Protein AF-A0A166BUB5-F1 (afdb_monomer_lite)

Structure (mmCIF, N/CA/C/O backbone):
data_AF-A0A166BUB5-F1
#
_entry.id   AF-A0A166BUB5-F1
#
loop_
_atom_site.group_PDB
_atom_site.id
_atom_site.type_symbol
_atom_site.label_atom_id
_atom_site.label_alt_id
_atom_site.label_comp_id
_atom_site.label_asym_id
_atom_site.label_entity_id
_atom_site.label_seq_id
_atom_site.pdbx_PDB_ins_code
_atom_site.Cartn_x
_atom_site.Cartn_y
_atom_site.Cartn_z
_atom_site.occupancy
_atom_site.B_iso_or_equiv
_atom_site.auth_seq_id
_atom_site.auth_comp_id
_atom_site.auth_asym_id
_atom_site.auth_atom_id
_atom_site.pdbx_PDB_model_num
ATOM 1 N N . MET A 1 1 ? -19.286 12.585 -22.582 1.00 45.47 1 MET A N 1
ATOM 2 C CA . MET A 1 1 ? -18.475 11.642 -23.376 1.00 45.47 1 MET A CA 1
ATOM 3 C C . MET A 1 1 ? -17.560 10.943 -22.383 1.00 45.47 1 MET A C 1
ATOM 5 O O . MET A 1 1 ? -16.725 11.617 -21.804 1.00 45.47 1 MET A O 1
ATOM 9 N N . VAL A 1 2 ? -17.823 9.676 -22.047 1.00 56.00 2 VAL A N 1
ATOM 10 C CA . VAL A 1 2 ? -17.064 8.928 -21.023 1.00 56.00 2 VAL A CA 1
ATOM 11 C C . VAL A 1 2 ? -16.167 7.934 -21.752 1.00 56.00 2 VAL A C 1
ATOM 13 O O . VAL A 1 2 ? -16.666 7.158 -22.566 1.00 56.00 2 VAL A O 1
ATOM 16 N N . LEU A 1 3 ? -14.858 7.977 -21.498 1.00 66.06 3 LEU A N 1
ATOM 17 C CA . LEU A 1 3 ? -13.919 6.977 -22.003 1.00 66.06 3 LEU A CA 1
ATOM 18 C C . LEU A 1 3 ? -14.117 5.691 -21.193 1.00 66.06 3 LEU A C 1
ATOM 20 O O . LEU A 1 3 ? -13.797 5.639 -20.009 1.00 66.06 3 LEU A O 1
ATOM 24 N N . ALA A 1 4 ? -14.696 4.663 -21.811 1.00 70.12 4 ALA A N 1
ATOM 25 C CA . ALA A 1 4 ? -14.854 3.365 -21.167 1.00 70.12 4 ALA A CA 1
ATOM 26 C C . ALA A 1 4 ? -13.480 2.695 -20.977 1.00 70.12 4 ALA A C 1
ATOM 28 O O . ALA A 1 4 ? -12.644 2.712 -21.884 1.00 70.12 4 ALA A O 1
ATOM 29 N N . ASN A 1 5 ? -13.270 2.065 -19.817 1.00 69.00 5 ASN A N 1
ATOM 30 C CA . ASN A 1 5 ? -12.053 1.316 -19.467 1.00 69.00 5 ASN A CA 1
ATOM 31 C C . ASN A 1 5 ? -10.776 2.172 -19.375 1.00 69.00 5 ASN A C 1
ATOM 33 O O . ASN A 1 5 ? -9.707 1.747 -19.821 1.00 69.00 5 ASN A O 1
ATOM 37 N N . VAL A 1 6 ? -10.892 3.385 -18.832 1.00 79.12 6 VAL A N 1
ATOM 38 C CA . VAL A 1 6 ? -9.754 4.236 -18.463 1.00 79.12 6 VAL A CA 1
ATOM 39 C C . VAL A 1 6 ? -9.991 4.766 -17.049 1.00 79.12 6 VAL A C 1
ATOM 41 O O . VAL A 1 6 ? -11.065 5.294 -16.764 1.00 79.12 6 VAL A O 1
ATOM 44 N N . SER A 1 7 ? -9.006 4.596 -16.163 1.00 83.25 7 SER A N 1
ATOM 45 C CA . SER A 1 7 ? -9.003 5.212 -14.832 1.00 83.25 7 SER A CA 1
ATOM 46 C C . SER A 1 7 ? -8.993 6.733 -14.984 1.00 83.25 7 SER A C 1
ATOM 48 O O . SER A 1 7 ? -8.204 7.280 -15.755 1.00 83.25 7 SER A O 1
ATOM 50 N N . THR A 1 8 ? -9.871 7.432 -14.261 1.00 86.69 8 THR A N 1
ATOM 51 C CA . THR A 1 8 ? -9.907 8.903 -14.288 1.00 86.69 8 THR A CA 1
ATOM 52 C C . THR A 1 8 ? -8.598 9.504 -13.790 1.00 86.69 8 THR A C 1
ATOM 54 O O . THR A 1 8 ? -8.197 10.552 -14.277 1.00 86.69 8 THR A O 1
ATOM 57 N N . HIS A 1 9 ? -7.935 8.828 -12.849 1.00 88.19 9 HIS A N 1
ATOM 58 C CA . HIS A 1 9 ? -6.662 9.258 -12.285 1.00 88.19 9 HIS A CA 1
ATOM 59 C C . HIS A 1 9 ? -5.522 9.140 -13.307 1.00 88.19 9 HIS A C 1
ATOM 61 O O . HIS A 1 9 ? -4.836 10.121 -13.574 1.00 88.19 9 HIS A O 1
ATOM 67 N N . ASP A 1 10 ? -5.387 7.986 -13.963 1.00 87.75 10 ASP A N 1
ATOM 68 C CA . ASP A 1 10 ? -4.343 7.752 -14.969 1.00 87.75 10 ASP A CA 1
ATOM 69 C C . ASP A 1 10 ? -4.518 8.691 -16.169 1.00 87.75 10 ASP A C 1
ATOM 71 O O . ASP A 1 10 ? -3.541 9.158 -16.754 1.00 87.75 10 ASP A O 1
ATOM 75 N N . PHE A 1 11 ? -5.771 9.001 -16.525 1.00 89.81 11 PHE A N 1
ATOM 76 C CA . PHE A 1 11 ? -6.067 9.966 -17.577 1.00 89.81 11 PHE A CA 1
ATOM 77 C C . PHE A 1 11 ? -5.660 11.388 -17.198 1.00 89.81 11 PHE A C 1
ATOM 79 O O . PHE A 1 11 ? -5.093 12.087 -18.031 1.00 89.81 11 PHE A O 1
ATOM 86 N N . ASP A 1 12 ? -5.918 11.809 -15.960 1.00 89.69 12 ASP A N 1
ATOM 87 C CA . ASP A 1 12 ? -5.506 13.124 -15.464 1.00 89.69 12 ASP A CA 1
ATOM 88 C C . ASP A 1 12 ? -3.975 13.259 -15.455 1.00 89.69 12 ASP A C 1
ATOM 90 O O . ASP A 1 12 ? -3.422 14.231 -15.971 1.00 89.69 12 ASP A O 1
ATOM 94 N N . LEU A 1 13 ? -3.269 12.216 -15.007 1.00 89.50 13 LEU A N 1
ATOM 95 C CA . LEU A 1 13 ? -1.809 12.142 -15.077 1.00 89.50 13 LEU A CA 1
ATOM 96 C C . LEU A 1 13 ? -1.299 12.190 -16.521 1.00 89.50 13 LEU A C 1
ATOM 98 O O . LEU A 1 13 ? -0.371 12.937 -16.829 1.00 89.50 13 LEU A O 1
ATOM 102 N N . PHE A 1 14 ? -1.925 11.458 -17.439 1.00 90.12 14 PHE A N 1
ATOM 103 C CA . PHE A 1 14 ? -1.569 11.514 -18.854 1.00 90.12 14 PHE A CA 1
ATOM 104 C C . PHE A 1 14 ? -1.799 12.914 -19.453 1.00 90.12 14 PHE A C 1
ATOM 106 O O . PHE A 1 14 ? -0.947 13.431 -20.182 1.00 90.12 14 PHE A O 1
ATOM 113 N N . LEU A 1 15 ? -2.913 13.570 -19.112 1.00 89.12 15 LEU A N 1
ATOM 114 C CA . LEU A 1 15 ? -3.198 14.941 -19.536 1.00 89.12 15 LEU A CA 1
ATOM 115 C C . LEU A 1 15 ? -2.214 15.946 -18.945 1.00 89.12 15 LEU A C 1
ATOM 117 O O . LEU A 1 15 ? -1.834 16.877 -19.646 1.00 89.12 15 LEU A O 1
ATOM 121 N N . SER A 1 16 ? -1.755 15.746 -17.712 1.00 87.44 16 SER A N 1
ATOM 122 C CA . SER A 1 16 ? -0.754 16.615 -17.088 1.00 87.44 16 SER A CA 1
ATOM 123 C C . SER A 1 16 ? 0.598 16.592 -17.816 1.00 87.44 16 SER A C 1
ATOM 125 O O . SER A 1 16 ? 1.327 17.581 -17.803 1.00 87.44 16 SER A O 1
ATOM 127 N N . ILE A 1 17 ? 0.918 15.491 -18.506 1.00 87.38 17 ILE A N 1
ATOM 128 C CA . ILE A 1 17 ? 2.117 15.380 -19.349 1.00 87.38 17 ILE A CA 1
ATOM 129 C C . ILE A 1 17 ? 1.909 16.092 -20.688 1.00 87.38 17 ILE A C 1
ATOM 131 O O . ILE A 1 17 ? 2.834 16.722 -21.198 1.00 87.38 17 ILE A O 1
ATOM 135 N N . LEU A 1 18 ? 0.703 16.006 -21.258 1.00 86.31 18 LEU A N 1
ATOM 136 C CA . LEU A 1 18 ? 0.347 16.697 -22.502 1.00 86.31 18 LEU A CA 1
ATOM 137 C C . LEU A 1 18 ? 0.192 18.211 -22.321 1.00 86.31 18 LEU A C 1
ATOM 139 O O . LEU A 1 18 ? 0.546 18.981 -23.213 1.00 86.31 18 LEU A O 1
ATOM 143 N N . TYR A 1 19 ? -0.324 18.629 -21.169 1.00 86.56 19 TYR A N 1
ATOM 144 C CA . TYR A 1 19 ? -0.597 20.014 -20.805 1.00 86.56 19 TYR A CA 1
ATOM 145 C C . TYR A 1 19 ? 0.118 20.362 -19.493 1.00 86.56 19 TYR A C 1
ATOM 147 O O . TYR A 1 19 ? -0.533 20.560 -18.465 1.00 86.56 19 TYR A O 1
ATOM 155 N N . PRO A 1 20 ? 1.461 20.426 -19.507 1.00 81.38 20 PRO A N 1
ATOM 156 C CA . PRO A 1 20 ? 2.232 20.667 -18.301 1.00 81.38 20 PRO A CA 1
ATOM 157 C C . PRO A 1 20 ? 2.045 22.102 -17.805 1.00 81.38 20 PRO A C 1
ATOM 159 O O . PRO A 1 20 ? 2.231 23.066 -18.548 1.00 81.38 20 PRO A O 1
ATOM 162 N N . THR A 1 21 ? 1.748 22.250 -16.513 1.00 74.75 21 THR A N 1
ATOM 163 C CA . THR A 1 21 ? 1.742 23.552 -15.823 1.00 74.75 21 THR A CA 1
ATOM 164 C C . THR A 1 21 ? 3.161 24.123 -15.697 1.00 74.75 21 THR A C 1
ATOM 166 O O . THR A 1 21 ? 3.353 25.338 -15.694 1.00 74.75 21 THR A O 1
ATOM 169 N N . SER A 1 22 ? 4.169 23.248 -15.625 1.00 73.19 22 SER A N 1
ATOM 170 C CA . SER A 1 22 ? 5.592 23.587 -15.611 1.00 73.19 22 SER A CA 1
ATOM 171 C C . SER A 1 22 ? 6.393 22.572 -16.431 1.00 73.19 22 SER A C 1
ATOM 173 O O . SER A 1 22 ? 6.242 21.360 -16.293 1.00 73.19 22 SER A O 1
ATOM 175 N N . PHE A 1 23 ? 7.256 23.062 -17.322 1.00 69.81 23 PHE A N 1
ATOM 176 C CA . PHE A 1 23 ? 8.070 22.195 -18.173 1.00 69.81 23 PHE A CA 1
ATOM 177 C C . PHE A 1 23 ? 9.156 21.485 -17.354 1.00 69.81 23 PHE A C 1
ATOM 179 O O . PHE A 1 23 ? 9.904 22.128 -16.620 1.00 69.81 23 PHE A O 1
ATOM 186 N N . GLY A 1 24 ? 9.260 20.164 -17.511 1.00 66.50 24 GLY A N 1
ATOM 187 C CA . GLY A 1 24 ? 10.298 19.338 -16.882 1.00 66.50 24 GLY A CA 1
ATOM 188 C C . GLY A 1 24 ? 9.980 18.834 -15.471 1.00 66.50 24 GLY A C 1
ATOM 189 O O . GLY A 1 24 ? 10.776 18.077 -14.925 1.00 66.50 24 GLY A O 1
ATOM 190 N N . VAL A 1 25 ? 8.832 19.204 -14.894 1.00 72.50 25 VAL A N 1
ATOM 191 C CA . VAL A 1 25 ? 8.329 18.609 -13.649 1.00 72.50 25 VAL A CA 1
ATOM 192 C C . VAL A 1 25 ? 7.146 17.719 -13.997 1.00 72.50 25 VAL A C 1
ATOM 194 O O . VAL A 1 25 ? 6.155 18.184 -14.556 1.00 72.50 25 VAL A O 1
ATOM 197 N N . HIS A 1 26 ? 7.263 16.433 -13.684 1.00 78.25 26 HIS A N 1
ATOM 198 C CA . HIS A 1 26 ? 6.190 15.469 -13.888 1.00 78.25 26 HIS A CA 1
ATOM 199 C C . HIS A 1 26 ? 5.501 15.197 -12.548 1.00 78.25 26 HIS A C 1
ATOM 201 O O . HIS A 1 26 ? 6.197 14.987 -11.555 1.00 78.25 26 HIS A O 1
ATOM 207 N N . PRO A 1 27 ? 4.160 15.218 -12.489 1.00 74.25 27 PRO A N 1
ATOM 208 C CA . PRO A 1 27 ? 3.441 14.948 -11.247 1.00 74.25 27 PRO A CA 1
ATOM 209 C C . PRO A 1 27 ? 3.469 13.464 -10.865 1.00 74.25 27 PRO A C 1
ATOM 211 O O . PRO A 1 27 ? 3.278 13.145 -9.698 1.00 74.25 27 PRO A O 1
ATOM 214 N N . ALA A 1 28 ? 3.737 12.571 -11.823 1.00 80.88 28 ALA A N 1
ATOM 215 C CA . ALA A 1 28 ? 3.931 11.152 -11.564 1.00 80.88 28 ALA A CA 1
ATOM 216 C C . ALA A 1 28 ? 5.325 10.887 -10.979 1.00 80.88 28 ALA A C 1
ATOM 218 O O . ALA A 1 28 ? 6.344 11.295 -11.543 1.00 80.88 28 ALA A O 1
ATOM 219 N N . SER A 1 29 ? 5.364 10.171 -9.859 1.00 82.25 29 SER A N 1
ATOM 220 C CA . SER A 1 29 ? 6.590 9.820 -9.129 1.00 82.25 29 SER A CA 1
ATOM 221 C C . SER A 1 29 ? 6.697 8.329 -8.808 1.00 82.25 29 SER A C 1
ATOM 223 O O . SER A 1 29 ? 7.792 7.839 -8.542 1.00 82.25 29 SER A O 1
ATOM 225 N N . THR A 1 30 ? 5.584 7.598 -8.867 1.00 87.62 30 THR A N 1
ATOM 226 C CA . THR A 1 30 ? 5.516 6.170 -8.529 1.00 87.62 30 THR A CA 1
ATOM 227 C C . THR A 1 30 ? 5.459 5.284 -9.772 1.00 87.62 30 THR A C 1
ATOM 229 O O . THR A 1 30 ? 5.065 5.719 -10.857 1.00 87.62 30 THR A O 1
ATOM 232 N N . VAL A 1 31 ? 5.851 4.015 -9.624 1.00 87.19 31 VAL A N 1
ATOM 233 C CA . VAL A 1 31 ? 5.824 3.031 -10.722 1.00 87.19 31 VAL A CA 1
ATOM 234 C C . VAL A 1 31 ? 4.390 2.808 -11.199 1.00 87.19 31 VAL A C 1
ATOM 236 O O . VAL A 1 31 ? 4.153 2.689 -12.398 1.00 87.19 31 VAL A O 1
ATOM 239 N N . GLU A 1 32 ? 3.431 2.801 -10.277 1.00 87.62 32 GLU A N 1
ATOM 240 C CA . GLU A 1 32 ? 2.007 2.636 -10.546 1.00 87.62 32 GLU A CA 1
ATOM 241 C C . GLU A 1 32 ? 1.473 3.776 -11.423 1.00 87.62 32 GLU A C 1
ATOM 243 O O . GLU A 1 32 ? 0.868 3.515 -12.464 1.00 87.62 32 GLU A O 1
ATOM 248 N N . GLU A 1 33 ? 1.766 5.029 -11.067 1.00 89.69 33 GLU A N 1
ATOM 249 C CA . GLU A 1 33 ? 1.362 6.212 -11.839 1.00 89.69 33 GLU A CA 1
ATOM 250 C C . GLU A 1 33 ? 1.956 6.191 -13.252 1.00 89.69 33 GLU A C 1
ATOM 252 O O . GLU A 1 33 ? 1.240 6.362 -14.246 1.00 89.69 33 GLU A O 1
ATOM 257 N N . TRP A 1 34 ? 3.261 5.922 -13.364 1.00 91.94 34 TRP A N 1
ATOM 258 C CA . TRP A 1 34 ? 3.920 5.829 -14.663 1.00 91.94 34 TRP A CA 1
ATOM 259 C C . TRP A 1 34 ? 3.431 4.637 -15.494 1.00 91.94 34 TRP A C 1
ATOM 261 O O . TRP A 1 34 ? 3.352 4.750 -16.717 1.00 91.94 34 TRP A O 1
ATOM 271 N N . SER A 1 35 ? 3.037 3.527 -14.863 1.00 90.06 35 SER A N 1
ATOM 272 C CA . SER A 1 35 ? 2.466 2.372 -15.562 1.00 90.06 35 SER A CA 1
ATOM 273 C C . SER A 1 35 ? 1.110 2.692 -16.202 1.00 90.06 35 SER A C 1
ATOM 275 O O . SER A 1 35 ? 0.853 2.260 -17.328 1.00 90.06 35 SER A O 1
ATOM 277 N N . GLY A 1 36 ? 0.279 3.507 -15.540 1.00 89.94 36 GLY A N 1
ATOM 278 C CA . GLY A 1 36 ? -0.988 4.000 -16.088 1.00 89.94 36 GLY A CA 1
ATOM 279 C C . GLY A 1 36 ? -0.772 4.953 -17.266 1.00 89.94 36 GLY A C 1
ATOM 280 O O . GLY A 1 36 ? -1.412 4.817 -18.312 1.00 89.94 36 GLY A O 1
ATOM 281 N N . ILE A 1 37 ? 0.200 5.864 -17.146 1.00 90.81 37 ILE A N 1
ATOM 282 C CA . ILE A 1 37 ? 0.616 6.751 -18.244 1.00 90.81 37 ILE A CA 1
ATOM 283 C C . ILE A 1 37 ? 1.128 5.937 -19.438 1.00 90.81 37 ILE A C 1
ATOM 285 O O . ILE A 1 37 ? 0.732 6.206 -20.572 1.00 90.81 37 ILE A O 1
ATOM 289 N N . LEU A 1 38 ? 1.985 4.940 -19.197 1.00 90.81 38 LEU A N 1
ATOM 290 C CA . LEU A 1 38 ? 2.545 4.075 -20.234 1.00 90.81 38 LEU A CA 1
ATOM 291 C C . LEU A 1 38 ? 1.447 3.276 -20.944 1.00 90.81 38 LEU A C 1
ATOM 293 O O . LEU A 1 38 ? 1.429 3.233 -22.172 1.00 90.81 38 LEU A O 1
ATOM 297 N N . TYR A 1 39 ? 0.493 2.724 -20.189 1.00 90.88 39 TYR A N 1
ATOM 298 C CA . TYR A 1 39 ? -0.665 2.019 -20.737 1.00 90.88 39 TYR A CA 1
ATOM 299 C C . TYR A 1 39 ? -1.487 2.908 -21.681 1.00 90.88 39 TYR A C 1
ATOM 301 O O . TYR A 1 39 ? -1.834 2.492 -22.787 1.00 90.88 39 TYR A O 1
ATOM 309 N N . LEU A 1 40 ? -1.789 4.144 -21.271 1.00 91.56 40 LEU A N 1
ATOM 310 C CA . LEU A 1 40 ? -2.550 5.084 -22.098 1.00 91.56 40 LEU A CA 1
ATOM 311 C C . LEU A 1 40 ? -1.756 5.560 -23.316 1.00 91.56 40 LEU A C 1
ATOM 313 O O . LEU A 1 40 ? -2.310 5.639 -24.415 1.00 91.56 40 LEU A O 1
ATOM 317 N N . ALA A 1 41 ? -0.462 5.829 -23.141 1.00 91.44 41 ALA A N 1
ATOM 318 C CA . ALA A 1 41 ? 0.426 6.216 -24.228 1.00 91.44 41 ALA A CA 1
ATOM 319 C C . ALA A 1 41 ? 0.524 5.120 -25.295 1.00 91.44 41 ALA A C 1
ATOM 321 O O . ALA A 1 41 ? 0.473 5.428 -26.483 1.00 91.44 41 ALA A O 1
ATOM 322 N N . ASP A 1 42 ? 0.614 3.855 -24.886 1.00 90.12 42 ASP A N 1
ATOM 323 C CA . ASP A 1 42 ? 0.656 2.708 -25.791 1.00 90.12 42 ASP A CA 1
ATOM 324 C C . ASP A 1 42 ? -0.689 2.494 -26.504 1.00 90.12 42 ASP A C 1
ATOM 326 O O . ASP A 1 42 ? -0.755 2.474 -27.735 1.00 90.12 42 ASP A O 1
ATOM 330 N N . LYS A 1 43 ? -1.789 2.482 -25.738 1.00 89.31 43 LYS A N 1
ATOM 331 C CA . LYS A 1 43 ? -3.162 2.318 -26.246 1.00 89.31 43 LYS A CA 1
ATOM 332 C C . LYS A 1 43 ? -3.554 3.372 -27.282 1.00 89.31 43 LYS A C 1
ATOM 334 O O . LYS A 1 43 ? -4.335 3.080 -28.186 1.00 89.31 43 LYS A O 1
ATOM 339 N N . TRP A 1 44 ? -3.054 4.598 -27.138 1.00 90.00 44 TRP A N 1
ATOM 340 C CA . TRP A 1 44 ? -3.310 5.705 -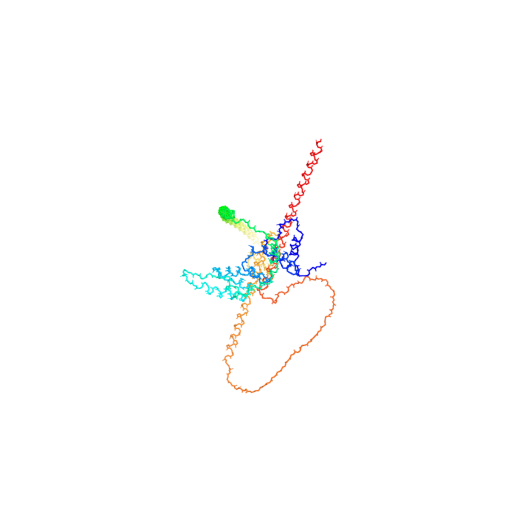28.065 1.00 90.00 44 TRP A CA 1
ATOM 341 C C . TRP A 1 44 ? -2.140 6.006 -29.007 1.00 90.00 44 TRP A C 1
ATOM 343 O O . TRP A 1 44 ? -2.209 6.962 -29.776 1.00 90.00 44 TRP A O 1
ATOM 353 N N . SER A 1 45 ? -1.087 5.185 -28.978 1.00 90.31 45 SER A N 1
ATOM 354 C CA . SER A 1 45 ? 0.082 5.272 -29.862 1.00 90.31 45 SER A CA 1
ATOM 355 C C . SER A 1 45 ? 0.857 6.601 -29.789 1.00 90.31 45 SER A C 1
ATOM 357 O O . SER A 1 45 ? 1.444 7.055 -30.773 1.00 90.31 45 SER A O 1
ATOM 359 N N . PHE A 1 46 ? 0.923 7.221 -28.607 1.00 89.94 46 PHE A N 1
ATOM 360 C CA . PHE A 1 46 ? 1.773 8.385 -28.341 1.00 89.94 46 PHE A CA 1
ATOM 361 C C . PHE A 1 46 ? 3.218 7.957 -28.059 1.00 89.94 46 PHE A C 1
ATOM 363 O O . PHE A 1 46 ? 3.643 7.847 -26.907 1.00 89.94 46 PHE A O 1
ATOM 370 N N . LEU A 1 47 ? 4.002 7.770 -29.125 1.00 89.50 47 LEU A N 1
ATOM 371 C CA . LEU A 1 47 ? 5.384 7.279 -29.038 1.00 89.50 47 LEU A CA 1
ATOM 372 C C . LEU A 1 47 ? 6.290 8.149 -28.150 1.00 89.50 47 LEU A C 1
ATOM 374 O O . LEU A 1 47 ? 7.047 7.611 -27.351 1.00 89.50 47 LEU A O 1
ATOM 378 N N . SER A 1 48 ? 6.187 9.480 -28.221 1.00 89.69 48 SER A N 1
ATOM 379 C CA . SER A 1 48 ? 7.025 10.382 -27.410 1.00 89.69 48 SER A CA 1
ATOM 380 C C . SER A 1 48 ? 6.757 10.256 -25.907 1.00 89.69 48 SER A C 1
ATOM 382 O O . SER A 1 48 ? 7.692 10.281 -25.111 1.00 89.69 48 SER A O 1
ATOM 384 N N . ILE A 1 49 ? 5.488 10.094 -25.521 1.00 89.56 49 ILE A N 1
ATOM 385 C CA . ILE A 1 49 ? 5.089 9.933 -24.115 1.00 89.56 49 ILE A CA 1
ATOM 386 C C . ILE A 1 49 ? 5.444 8.530 -23.635 1.00 89.56 49 ILE A C 1
ATOM 388 O O . ILE A 1 49 ? 5.925 8.375 -22.518 1.00 89.56 49 ILE A O 1
ATOM 392 N N . ARG A 1 50 ? 5.290 7.521 -24.499 1.00 91.62 50 ARG A N 1
ATOM 393 C CA . ARG A 1 50 ? 5.758 6.161 -24.233 1.00 91.62 50 ARG A CA 1
ATOM 394 C C . ARG A 1 50 ? 7.262 6.153 -23.934 1.00 91.62 50 ARG A C 1
ATOM 396 O O . ARG A 1 50 ? 7.656 5.648 -22.891 1.00 91.62 50 ARG A O 1
ATOM 403 N N . THR A 1 51 ? 8.098 6.768 -24.775 1.00 89.94 51 THR A N 1
ATOM 404 C CA . THR A 1 51 ? 9.550 6.869 -24.526 1.00 89.94 51 THR A CA 1
ATOM 405 C C . THR A 1 51 ? 9.867 7.614 -23.226 1.00 89.94 51 THR A C 1
ATOM 407 O O . THR A 1 51 ? 10.771 7.208 -22.500 1.00 89.94 51 THR A O 1
ATOM 410 N N . LEU A 1 52 ? 9.121 8.677 -22.904 1.00 89.88 52 LEU A N 1
ATOM 411 C CA . LEU A 1 52 ? 9.286 9.411 -21.648 1.00 89.88 52 LEU A CA 1
ATOM 412 C C . LEU A 1 52 ? 8.954 8.539 -20.430 1.00 89.88 52 LEU A C 1
ATOM 414 O O . LEU A 1 52 ? 9.751 8.477 -19.499 1.00 89.88 52 LEU A O 1
ATOM 418 N N . ALA A 1 53 ? 7.807 7.859 -20.446 1.00 90.19 53 ALA A N 1
ATOM 419 C CA . ALA A 1 53 ? 7.379 6.989 -19.356 1.00 90.19 53 ALA A CA 1
ATOM 420 C C . ALA A 1 53 ? 8.382 5.850 -19.135 1.00 90.19 53 ALA A C 1
ATOM 422 O O . ALA A 1 53 ? 8.753 5.579 -18.000 1.00 90.19 53 ALA A O 1
ATOM 423 N N . ILE A 1 54 ? 8.910 5.267 -20.215 1.00 89.31 54 ILE A N 1
ATOM 424 C CA . ILE A 1 54 ? 10.011 4.299 -20.159 1.00 89.31 54 ILE A CA 1
ATOM 425 C C . ILE A 1 54 ? 11.226 4.938 -19.457 1.00 89.31 54 ILE A C 1
ATOM 427 O O . ILE A 1 54 ? 11.671 4.460 -18.416 1.00 89.31 54 ILE A O 1
ATOM 431 N N . ALA A 1 55 ? 11.730 6.073 -19.938 1.00 88.88 55 ALA A N 1
ATOM 432 C CA . ALA A 1 55 ? 12.909 6.708 -19.341 1.00 88.88 55 ALA A CA 1
ATOM 433 C C . ALA A 1 55 ? 12.755 7.024 -17.836 1.00 88.88 55 ALA A C 1
ATOM 435 O O . ALA A 1 55 ? 13.731 6.926 -17.094 1.00 88.88 55 ALA A O 1
ATOM 436 N N . GLN A 1 56 ? 11.546 7.377 -17.386 1.00 88.69 56 GLN A N 1
ATOM 437 C CA . GLN A 1 56 ? 11.259 7.685 -15.981 1.00 88.69 56 GLN A CA 1
ATOM 438 C C . GLN A 1 56 ? 11.014 6.437 -15.121 1.00 88.69 56 GLN A C 1
ATOM 440 O O . GLN A 1 56 ? 11.396 6.422 -13.954 1.00 88.69 56 GLN A O 1
ATOM 445 N N . MET A 1 57 ? 10.433 5.372 -15.680 1.00 88.88 57 MET A N 1
ATOM 446 C CA . MET A 1 57 ? 10.187 4.118 -14.957 1.00 88.88 57 MET A CA 1
ATOM 447 C C . MET A 1 57 ? 11.454 3.296 -14.737 1.00 88.88 57 MET A C 1
ATOM 449 O O . MET A 1 57 ? 11.597 2.704 -13.669 1.00 88.88 57 MET A O 1
ATOM 453 N N . ALA A 1 58 ? 12.375 3.272 -15.706 1.00 85.00 58 ALA A N 1
ATOM 454 C CA . ALA A 1 58 ? 13.581 2.441 -15.659 1.00 85.00 58 ALA A CA 1
ATOM 455 C C . ALA A 1 58 ? 14.386 2.534 -14.337 1.00 85.00 58 ALA A C 1
ATOM 457 O O . ALA A 1 58 ? 14.775 1.484 -13.822 1.00 85.00 58 ALA A O 1
ATOM 458 N N . PRO A 1 59 ? 14.636 3.727 -13.751 1.00 85.56 59 PRO A N 1
ATOM 459 C CA . PRO A 1 59 ? 15.357 3.837 -12.479 1.00 85.56 59 PRO A CA 1
ATOM 460 C C . PRO A 1 59 ? 14.516 3.546 -11.223 1.00 85.56 59 PRO A C 1
ATOM 462 O O . PRO A 1 59 ? 15.097 3.337 -10.160 1.00 85.56 59 PRO A O 1
ATOM 465 N N . ILE A 1 60 ? 13.183 3.571 -11.308 1.00 86.56 60 ILE A N 1
ATOM 466 C CA . ILE A 1 60 ? 12.281 3.459 -10.143 1.00 86.56 60 ILE A CA 1
ATOM 467 C C . ILE A 1 60 ? 11.748 2.025 -9.995 1.00 86.56 60 ILE A C 1
ATOM 469 O O . ILE A 1 60 ? 11.515 1.551 -8.884 1.00 86.56 60 ILE A O 1
ATOM 473 N N . ALA A 1 61 ? 11.550 1.329 -11.114 1.00 87.88 61 ALA A N 1
ATOM 474 C CA . ALA A 1 61 ? 10.952 0.003 -11.161 1.00 87.88 61 ALA A CA 1
ATOM 475 C C . ALA A 1 61 ? 11.897 -1.098 -10.654 1.00 87.88 61 ALA A C 1
ATOM 477 O O . ALA A 1 61 ? 13.110 -1.077 -10.886 1.00 87.88 61 ALA A O 1
ATOM 478 N N . SER A 1 62 ? 11.330 -2.104 -9.978 1.00 89.62 62 SER A N 1
ATOM 479 C CA . SER A 1 62 ? 12.106 -3.270 -9.552 1.00 89.62 62 SER A CA 1
ATOM 480 C C . SER A 1 62 ? 12.525 -4.126 -10.761 1.00 89.62 62 SER A C 1
ATOM 482 O O . SER A 1 62 ? 11.866 -4.091 -11.802 1.00 89.62 62 SER A O 1
ATOM 484 N N . PRO A 1 63 ? 13.574 -4.965 -10.652 1.00 87.94 63 PRO A N 1
ATOM 485 C CA . PRO A 1 63 ? 13.983 -5.848 -11.748 1.00 87.94 63 PRO A CA 1
ATOM 486 C C . PRO A 1 63 ? 12.854 -6.766 -12.242 1.00 87.94 63 PRO A C 1
ATOM 488 O O . PRO A 1 63 ? 12.759 -7.051 -13.430 1.00 87.94 63 PRO A O 1
ATOM 491 N N . ILE A 1 64 ? 11.960 -7.193 -11.347 1.00 89.88 64 ILE A N 1
ATOM 492 C CA . ILE A 1 64 ? 10.802 -8.022 -11.702 1.00 89.88 64 ILE A CA 1
ATOM 493 C C . ILE A 1 64 ? 9.773 -7.203 -12.483 1.00 89.88 64 ILE A C 1
ATOM 495 O O . ILE A 1 64 ? 9.265 -7.672 -13.499 1.00 89.88 64 ILE A O 1
ATOM 499 N N . ASP A 1 65 ? 9.506 -5.968 -12.053 1.00 89.81 65 ASP A N 1
ATOM 500 C CA . ASP A 1 65 ? 8.611 -5.055 -12.768 1.00 89.81 65 ASP A CA 1
ATOM 501 C C . ASP A 1 65 ? 9.154 -4.737 -14.163 1.00 89.81 65 ASP A C 1
ATOM 503 O O . ASP A 1 65 ? 8.400 -4.763 -15.131 1.00 89.81 65 ASP A O 1
ATOM 507 N N . ASN A 1 66 ? 10.467 -4.530 -14.290 1.00 90.06 66 ASN A N 1
ATOM 508 C CA . ASN A 1 66 ? 11.129 -4.307 -15.573 1.00 90.06 66 ASN A CA 1
ATOM 509 C C . ASN A 1 66 ? 10.979 -5.499 -16.526 1.00 90.06 66 ASN A C 1
ATOM 511 O O . ASN A 1 66 ? 10.778 -5.286 -17.719 1.00 90.06 66 ASN A O 1
ATOM 515 N N . ILE A 1 67 ? 11.012 -6.740 -16.023 1.00 90.06 67 ILE A N 1
ATOM 516 C CA . ILE A 1 67 ? 10.745 -7.926 -16.854 1.00 90.06 67 ILE A CA 1
ATOM 517 C C . ILE A 1 67 ? 9.279 -7.956 -17.294 1.00 90.06 67 ILE A C 1
ATOM 519 O O . ILE A 1 67 ? 8.991 -8.125 -18.479 1.00 90.06 67 ILE A O 1
ATOM 523 N N . VAL A 1 68 ? 8.349 -7.753 -16.358 1.00 90.50 68 VAL A N 1
ATOM 524 C CA . VAL A 1 68 ? 6.907 -7.795 -16.643 1.00 90.50 68 VAL A CA 1
ATOM 525 C C . VAL A 1 68 ? 6.516 -6.704 -17.642 1.00 90.50 68 VAL A C 1
ATOM 527 O O . VAL A 1 68 ? 5.896 -7.001 -18.662 1.00 90.50 68 VAL A O 1
ATOM 530 N N . PHE A 1 69 ? 6.908 -5.453 -17.396 1.00 89.50 69 PHE A N 1
ATOM 531 C CA . PHE A 1 69 ? 6.632 -4.335 -18.300 1.00 89.50 69 PHE A CA 1
ATOM 532 C C . PHE A 1 69 ? 7.413 -4.449 -19.608 1.00 89.50 69 PHE A C 1
ATOM 534 O O . PHE A 1 69 ? 6.865 -4.145 -20.666 1.00 89.50 69 PHE A O 1
ATOM 541 N N . GLY A 1 70 ? 8.651 -4.943 -19.558 1.00 88.69 70 GLY A N 1
ATOM 542 C CA . GLY A 1 70 ? 9.459 -5.196 -20.744 1.00 88.69 70 GLY A CA 1
ATOM 543 C C . GLY A 1 70 ? 8.811 -6.207 -21.684 1.00 88.69 70 GLY A C 1
ATOM 544 O O . GLY A 1 70 ? 8.790 -5.984 -22.890 1.00 88.69 70 GLY A O 1
ATOM 545 N N . ARG A 1 71 ? 8.201 -7.274 -21.153 1.00 87.88 71 ARG A N 1
ATOM 546 C CA . ARG A 1 71 ? 7.440 -8.246 -21.953 1.00 87.88 71 ARG A CA 1
ATOM 547 C C . ARG A 1 71 ? 6.095 -7.696 -22.414 1.00 87.88 71 ARG A C 1
ATOM 549 O O . ARG A 1 71 ? 5.708 -7.937 -23.551 1.00 87.88 71 ARG A O 1
ATOM 556 N N . LEU A 1 72 ? 5.389 -6.970 -21.547 1.00 87.62 72 LEU A N 1
ATOM 557 C CA . LEU A 1 72 ? 4.056 -6.446 -21.849 1.00 87.62 72 LEU A CA 1
ATOM 558 C C . LEU A 1 72 ? 4.081 -5.402 -22.972 1.00 87.62 72 LEU A C 1
ATOM 560 O O . LEU A 1 72 ? 3.185 -5.391 -23.811 1.00 87.62 72 LEU A O 1
ATOM 564 N N . TYR A 1 73 ? 5.101 -4.543 -22.981 1.00 86.25 73 TYR A N 1
ATOM 565 C CA . TYR A 1 73 ? 5.226 -3.435 -23.927 1.00 86.25 73 TYR A CA 1
ATOM 566 C C . TYR A 1 73 ? 6.324 -3.641 -24.981 1.00 86.25 73 TYR A C 1
ATOM 568 O O . TYR A 1 73 ? 6.564 -2.721 -25.759 1.00 86.25 73 TYR A O 1
ATOM 576 N N . ASP A 1 74 ? 6.978 -4.805 -25.027 1.00 86.06 74 ASP A N 1
ATOM 577 C CA . ASP A 1 74 ? 8.082 -5.135 -25.947 1.00 86.06 74 ASP A CA 1
ATOM 578 C C . ASP A 1 74 ? 9.280 -4.161 -25.848 1.00 86.06 74 ASP A C 1
ATOM 580 O O . ASP A 1 74 ? 9.711 -3.527 -26.812 1.00 86.06 74 ASP A O 1
ATOM 584 N N . ILE A 1 75 ? 9.795 -3.984 -24.626 1.00 86.25 75 ILE A N 1
ATOM 585 C CA . ILE A 1 75 ? 10.949 -3.127 -24.306 1.00 86.25 75 ILE A CA 1
ATOM 586 C C . ILE A 1 75 ? 12.170 -4.017 -24.051 1.00 86.25 75 ILE A C 1
ATOM 588 O O . ILE A 1 75 ? 12.511 -4.338 -22.911 1.00 86.25 75 ILE A O 1
ATOM 592 N N . ASN A 1 76 ? 12.847 -4.411 -25.130 1.00 84.19 76 ASN A N 1
ATOM 593 C CA . ASN A 1 76 ? 13.985 -5.337 -25.071 1.00 84.19 76 ASN A CA 1
ATOM 594 C C . ASN A 1 76 ? 15.185 -4.796 -24.270 1.00 84.19 76 ASN A C 1
ATOM 596 O O . ASN A 1 76 ? 15.875 -5.570 -23.610 1.00 84.19 76 ASN A O 1
ATOM 600 N N . GLU A 1 77 ? 15.377 -3.473 -24.240 1.00 84.25 77 GLU A N 1
ATOM 601 C CA . GLU A 1 77 ? 16.474 -2.814 -23.512 1.00 84.25 77 GLU A CA 1
ATOM 602 C C . GLU A 1 77 ? 16.447 -3.087 -21.997 1.00 84.25 77 GLU A C 1
ATOM 604 O O . GLU A 1 77 ? 17.492 -3.137 -21.353 1.00 84.25 77 GLU A O 1
ATOM 609 N N . TRP A 1 78 ? 15.262 -3.284 -21.409 1.00 87.44 78 TRP A N 1
ATOM 610 C CA . TRP A 1 78 ? 15.129 -3.572 -19.975 1.00 87.44 78 TRP A CA 1
ATOM 611 C C . TRP A 1 78 ? 15.260 -5.046 -19.655 1.00 87.44 78 TRP A C 1
ATOM 613 O O . TRP A 1 78 ? 15.754 -5.399 -18.585 1.00 87.44 78 TRP A O 1
ATOM 623 N N . LEU A 1 79 ? 14.794 -5.898 -20.569 1.00 86.25 79 LEU A N 1
ATOM 624 C CA . LEU A 1 79 ? 14.704 -7.334 -20.349 1.00 86.25 79 LEU A CA 1
ATOM 625 C C . LEU A 1 79 ? 16.077 -7.917 -20.047 1.00 86.25 79 LEU A C 1
ATOM 627 O O . LEU A 1 79 ? 16.235 -8.628 -19.061 1.00 86.25 79 LEU A O 1
ATOM 631 N N . ILE A 1 80 ? 17.076 -7.559 -20.847 1.00 85.88 80 ILE A N 1
ATOM 632 C CA . ILE A 1 80 ? 18.424 -8.105 -20.729 1.00 85.88 80 ILE A CA 1
ATOM 633 C C . ILE A 1 80 ? 19.042 -7.768 -19.363 1.00 85.88 80 ILE A C 1
ATOM 635 O O . ILE A 1 80 ? 19.398 -8.671 -18.599 1.00 85.88 80 ILE A O 1
ATOM 639 N N . GLY A 1 81 ? 19.091 -6.478 -19.011 1.00 84.69 81 GLY A N 1
ATOM 640 C CA . GLY A 1 81 ? 19.642 -6.029 -17.730 1.00 84.69 81 GLY A CA 1
ATOM 641 C C . GLY A 1 81 ? 18.854 -6.564 -16.532 1.00 84.69 81 GLY A C 1
ATOM 642 O O . GLY A 1 81 ? 19.438 -6.978 -15.529 1.00 84.69 81 GLY A O 1
ATOM 643 N N . ALA A 1 82 ? 17.527 -6.633 -16.637 1.00 89.00 82 ALA A N 1
ATOM 644 C CA . ALA A 1 82 ? 16.688 -7.137 -15.561 1.00 89.00 82 ALA A CA 1
ATOM 645 C C . ALA A 1 82 ? 16.838 -8.654 -15.359 1.00 89.00 82 ALA A C 1
ATOM 647 O O . ALA A 1 82 ? 17.012 -9.097 -14.221 1.00 89.00 82 ALA A O 1
ATOM 648 N N . TYR A 1 83 ? 16.859 -9.457 -16.431 1.00 88.19 83 TYR A N 1
ATOM 649 C CA . TYR A 1 83 ? 17.132 -10.895 -16.336 1.00 88.19 83 TYR A CA 1
ATOM 650 C C . TYR A 1 83 ? 18.528 -11.160 -15.771 1.00 88.19 83 TYR A C 1
ATOM 652 O O . TYR A 1 83 ? 18.675 -12.060 -14.944 1.00 88.19 83 TYR A O 1
ATOM 660 N N . GLN A 1 84 ? 19.538 -10.364 -16.137 1.00 85.88 84 GLN A N 1
ATOM 661 C CA . GLN A 1 84 ? 20.886 -10.496 -15.582 1.00 85.88 84 GLN A CA 1
ATOM 662 C C . GLN A 1 84 ? 20.894 -10.271 -14.064 1.00 85.88 84 GLN A C 1
ATOM 664 O O . GLN A 1 84 ? 21.444 -11.084 -13.316 1.00 85.88 84 GLN A O 1
ATOM 669 N N . VAL A 1 85 ? 20.241 -9.206 -13.588 1.00 86.62 85 VAL A N 1
ATOM 670 C CA . VAL A 1 85 ? 20.144 -8.902 -12.151 1.00 86.62 85 VAL A CA 1
ATOM 671 C C . VAL A 1 85 ? 19.393 -10.008 -11.406 1.00 86.62 85 VAL A C 1
ATOM 673 O O . VAL A 1 85 ? 19.842 -10.462 -10.356 1.00 86.62 85 VAL A O 1
ATOM 676 N N . VAL A 1 86 ? 18.284 -10.503 -11.960 1.00 88.31 86 VAL A N 1
ATOM 677 C CA . VAL A 1 86 ? 17.486 -11.566 -11.327 1.00 88.31 86 VAL A CA 1
ATOM 678 C C . VAL A 1 86 ? 18.222 -12.913 -11.317 1.00 88.31 86 VAL A C 1
ATOM 680 O O . VAL A 1 86 ? 18.130 -13.651 -10.335 1.00 88.31 86 VAL A O 1
ATOM 683 N N . CYS A 1 87 ? 18.993 -13.233 -12.361 1.00 85.12 87 CYS A N 1
ATOM 684 C CA . CYS A 1 87 ? 19.780 -14.468 -12.428 1.00 85.12 87 CYS A CA 1
ATOM 685 C C . CYS A 1 87 ? 21.023 -14.438 -11.524 1.00 85.12 87 CYS A C 1
ATOM 687 O O . CYS A 1 87 ? 21.451 -15.487 -11.054 1.00 85.12 87 CYS A O 1
ATOM 689 N N . THR A 1 88 ? 21.598 -13.260 -11.262 1.00 82.00 88 THR A N 1
ATOM 690 C CA . THR A 1 88 ? 22.795 -13.105 -10.410 1.00 82.00 88 THR A CA 1
ATOM 691 C C . THR A 1 88 ? 22.479 -12.864 -8.929 1.00 82.00 88 THR A C 1
ATOM 693 O O . THR A 1 88 ? 23.375 -12.964 -8.089 1.00 82.00 88 THR A O 1
ATOM 696 N N . ARG A 1 89 ? 21.217 -12.576 -8.578 1.00 81.00 89 ARG A N 1
ATOM 697 C CA . ARG A 1 89 ? 20.774 -12.363 -7.192 1.00 81.00 89 ARG A CA 1
ATOM 698 C C . ARG A 1 89 ? 20.960 -13.629 -6.342 1.00 81.00 89 ARG A C 1
ATOM 700 O O . ARG A 1 89 ? 20.597 -14.732 -6.753 1.00 81.00 89 ARG A O 1
ATOM 707 N N . LEU A 1 90 ? 21.468 -13.456 -5.117 1.00 74.44 90 LEU A N 1
ATOM 708 C CA . LEU A 1 90 ? 21.637 -14.546 -4.143 1.00 74.44 90 LEU A CA 1
ATOM 709 C C . LEU A 1 90 ? 20.289 -15.132 -3.697 1.00 74.44 90 LEU A C 1
ATOM 711 O O . LEU A 1 90 ? 20.147 -16.349 -3.585 1.00 74.44 90 LEU A O 1
ATOM 715 N N . ASP A 1 91 ? 19.285 -14.279 -3.503 1.00 78.62 91 ASP A N 1
ATOM 716 C CA . ASP A 1 91 ? 17.972 -14.686 -3.010 1.00 78.62 91 ASP A CA 1
ATOM 717 C C . ASP A 1 91 ? 17.193 -15.510 -4.037 1.00 78.62 91 ASP A C 1
ATOM 719 O O . ASP A 1 91 ? 17.191 -15.228 -5.243 1.00 78.62 91 ASP A O 1
ATOM 723 N N . ALA A 1 92 ? 16.511 -16.552 -3.562 1.00 82.31 92 ALA A N 1
ATOM 724 C CA . ALA A 1 92 ? 15.586 -17.336 -4.373 1.00 82.31 92 ALA A CA 1
ATOM 725 C C . ALA A 1 92 ? 14.443 -16.456 -4.913 1.00 82.31 92 ALA A C 1
ATOM 727 O O . ALA A 1 92 ? 14.168 -15.374 -4.393 1.00 82.31 92 ALA A O 1
ATOM 728 N N . LEU A 1 93 ? 13.799 -16.908 -5.988 1.00 85.00 93 LEU A N 1
ATOM 729 C CA . LEU A 1 93 ? 12.594 -16.255 -6.492 1.00 85.00 93 LEU A CA 1
ATOM 730 C C . LEU A 1 93 ? 11.451 -16.503 -5.500 1.00 85.00 93 LEU A C 1
ATOM 732 O O . LEU A 1 93 ? 11.220 -17.655 -5.120 1.00 85.00 93 LEU A O 1
ATOM 736 N N . THR A 1 94 ? 10.754 -15.454 -5.061 1.00 86.19 94 THR A N 1
ATOM 737 C CA . THR A 1 94 ? 9.610 -15.636 -4.156 1.00 86.19 94 THR A CA 1
ATOM 738 C C . THR A 1 94 ? 8.394 -16.177 -4.907 1.00 86.19 94 THR A C 1
ATOM 740 O O . THR A 1 94 ? 8.318 -16.137 -6.139 1.00 86.19 94 THR A O 1
ATOM 743 N N . LEU A 1 95 ? 7.410 -16.695 -4.165 1.00 85.06 95 LEU A N 1
ATOM 744 C CA . LEU A 1 95 ? 6.164 -17.173 -4.765 1.00 85.06 95 LEU A CA 1
ATOM 745 C C . LEU A 1 95 ? 5.380 -16.033 -5.428 1.00 85.06 95 LEU A C 1
ATOM 747 O O . LEU A 1 95 ? 4.766 -16.259 -6.472 1.00 85.06 95 LEU A O 1
ATOM 751 N N . GLU A 1 96 ? 5.404 -14.819 -4.867 1.00 86.44 96 GLU A N 1
ATOM 752 C CA . GLU A 1 96 ? 4.784 -13.654 -5.504 1.00 86.44 96 GLU A CA 1
ATOM 753 C C . GLU A 1 96 ? 5.503 -13.276 -6.804 1.00 86.44 96 GLU A C 1
ATOM 755 O O . GLU A 1 96 ? 4.844 -13.084 -7.824 1.00 86.44 96 GLU A O 1
ATOM 760 N N . GLU A 1 97 ? 6.839 -13.228 -6.807 1.00 86.31 97 GLU A N 1
ATOM 761 C CA . GLU A 1 97 ? 7.633 -12.917 -8.004 1.00 86.31 97 GLU A CA 1
ATOM 762 C C . GLU A 1 97 ? 7.411 -13.955 -9.115 1.00 86.31 97 GLU A C 1
ATOM 764 O O . GLU A 1 97 ? 7.165 -13.593 -10.266 1.00 86.31 97 GLU A O 1
ATOM 769 N N . GLY A 1 98 ? 7.414 -15.248 -8.768 1.00 84.69 98 GLY A N 1
ATOM 770 C CA . GLY A 1 98 ? 7.166 -16.335 -9.718 1.00 84.69 98 GLY A CA 1
ATOM 771 C C . GLY A 1 98 ? 5.772 -16.282 -10.349 1.00 84.69 98 GLY A C 1
ATOM 772 O O . GLY A 1 98 ? 5.623 -16.556 -11.538 1.00 84.69 98 GLY A O 1
ATOM 773 N N . ARG A 1 99 ? 4.746 -15.865 -9.592 1.00 88.44 99 ARG A N 1
ATOM 774 C CA . ARG A 1 99 ? 3.392 -15.654 -10.139 1.00 88.44 99 ARG A CA 1
ATOM 775 C C . ARG A 1 99 ? 3.337 -14.496 -11.133 1.00 88.44 99 ARG A C 1
ATOM 777 O O . ARG A 1 99 ? 2.561 -14.567 -12.079 1.00 88.44 99 ARG A O 1
ATOM 784 N N . ARG A 1 100 ? 4.132 -13.445 -10.917 1.00 87.81 100 ARG A N 1
ATOM 785 C CA . ARG A 1 100 ? 4.153 -12.246 -11.769 1.00 87.81 100 ARG A CA 1
ATOM 786 C C . ARG A 1 100 ? 4.944 -12.450 -13.061 1.00 87.81 100 ARG A C 1
ATOM 788 O O . ARG A 1 100 ? 4.505 -11.977 -14.100 1.00 87.81 100 ARG A O 1
ATOM 795 N N . LEU A 1 101 ? 6.070 -13.160 -12.999 1.00 87.81 101 LEU A N 1
ATOM 796 C CA . LEU A 1 101 ? 6.901 -13.484 -14.169 1.00 87.81 101 LEU A CA 1
ATOM 797 C C . LEU A 1 101 ? 6.253 -14.521 -15.094 1.00 87.81 101 LEU A C 1
ATOM 799 O O . LEU A 1 101 ? 6.512 -14.539 -16.292 1.00 87.81 101 LEU A O 1
ATOM 803 N N . GLY A 1 102 ? 5.407 -15.387 -14.538 1.00 87.06 102 GLY A N 1
ATOM 804 C CA . GLY A 1 102 ? 4.854 -16.523 -15.261 1.00 87.06 102 GLY A CA 1
ATOM 805 C C . GLY A 1 102 ? 5.781 -17.738 -15.237 1.00 87.06 102 GLY A C 1
ATOM 806 O O . GLY A 1 102 ? 6.957 -17.675 -14.872 1.00 87.06 102 GLY A O 1
ATOM 807 N N . VAL A 1 103 ? 5.210 -18.887 -15.597 1.00 86.44 103 VAL A N 1
ATOM 808 C CA . VAL A 1 103 ? 5.860 -20.195 -15.436 1.00 86.44 103 VAL A CA 1
ATOM 809 C C . VAL A 1 103 ? 7.088 -20.329 -16.341 1.00 86.44 103 VAL A C 1
ATOM 811 O O . VAL A 1 103 ? 8.125 -20.802 -15.882 1.00 86.44 103 VAL A O 1
ATOM 814 N N . ASP A 1 104 ? 7.003 -19.877 -17.594 1.00 85.56 104 ASP A N 1
ATOM 815 C CA . ASP A 1 104 ? 8.093 -20.007 -18.568 1.00 85.56 104 ASP A CA 1
ATOM 816 C C . ASP A 1 104 ? 9.351 -19.241 -18.146 1.00 85.56 104 ASP A C 1
ATOM 818 O O . ASP A 1 104 ? 10.448 -19.807 -18.122 1.00 85.56 104 ASP A O 1
ATOM 822 N N . ASP A 1 105 ? 9.196 -17.973 -17.766 1.00 87.44 105 ASP A N 1
ATOM 823 C CA . ASP A 1 105 ? 10.313 -17.132 -17.339 1.00 87.44 105 ASP A CA 1
ATOM 824 C C . ASP A 1 105 ? 10.884 -17.608 -16.002 1.00 87.44 105 ASP A C 1
ATOM 826 O O . ASP A 1 105 ? 12.104 -17.692 -15.857 1.00 87.44 105 ASP A O 1
ATOM 830 N N . ALA A 1 106 ? 10.037 -18.016 -15.052 1.00 88.56 106 ALA A N 1
ATOM 831 C CA . ALA A 1 106 ? 10.495 -18.573 -13.781 1.00 88.56 106 ALA A CA 1
ATOM 832 C C . ALA A 1 106 ? 11.337 -19.849 -13.973 1.00 88.56 106 ALA A C 1
ATOM 834 O O . ALA A 1 106 ? 12.382 -20.001 -13.334 1.00 88.56 106 ALA A O 1
ATOM 835 N N . ILE A 1 107 ? 10.925 -20.749 -14.876 1.00 86.44 107 ILE A N 1
ATOM 836 C CA . ILE A 1 107 ? 11.683 -21.967 -15.201 1.00 86.44 107 ILE A CA 1
ATOM 837 C C . ILE A 1 107 ? 13.013 -21.613 -15.873 1.00 86.44 107 ILE A C 1
ATOM 839 O O . ILE A 1 107 ? 14.046 -22.162 -15.488 1.00 86.44 107 ILE A O 1
ATOM 843 N N . ARG A 1 108 ? 13.024 -20.691 -16.846 1.00 86.81 108 ARG A N 1
ATOM 844 C CA . ARG A 1 108 ? 14.257 -20.277 -17.543 1.00 86.81 108 ARG A CA 1
ATOM 845 C C . ARG A 1 108 ? 15.250 -19.610 -16.597 1.00 86.81 108 ARG A C 1
ATOM 847 O O . ARG A 1 108 ? 16.419 -19.986 -16.603 1.00 86.81 108 ARG A O 1
ATOM 854 N N . ILE A 1 109 ? 14.783 -18.697 -15.744 1.00 88.38 109 ILE A N 1
ATOM 855 C CA . ILE A 1 109 ? 15.601 -18.051 -14.707 1.00 88.38 109 ILE A CA 1
ATOM 856 C C . ILE A 1 109 ? 16.196 -19.107 -13.774 1.00 88.38 109 ILE A C 1
ATOM 858 O O . ILE A 1 109 ? 17.396 -19.092 -13.516 1.00 88.38 109 ILE A O 1
ATOM 862 N N . ASN A 1 110 ? 15.387 -20.051 -13.284 1.00 85.69 110 ASN A N 1
ATOM 863 C CA . ASN A 1 110 ? 15.872 -21.096 -12.383 1.00 85.69 110 ASN A CA 1
ATOM 864 C C . ASN A 1 110 ? 16.883 -22.025 -13.076 1.00 85.69 110 ASN A C 1
ATOM 866 O O . ASN A 1 110 ? 17.921 -22.345 -12.509 1.00 85.69 110 ASN A O 1
ATOM 870 N N . SER A 1 111 ? 16.635 -22.385 -14.335 1.00 84.06 111 SER A N 1
ATOM 871 C CA . SER A 1 111 ? 17.560 -23.189 -15.134 1.00 84.06 111 SER A CA 1
ATOM 872 C C . SER A 1 111 ? 18.913 -22.494 -15.312 1.00 84.06 111 SER A C 1
ATOM 874 O O . SER A 1 111 ? 19.949 -23.117 -15.107 1.00 84.06 111 SER A O 1
ATOM 876 N N . ILE A 1 112 ? 18.917 -21.190 -15.600 1.00 84.06 112 ILE A N 1
ATOM 877 C CA . ILE A 1 112 ? 20.145 -20.389 -15.676 1.00 84.06 112 ILE A CA 1
ATOM 878 C C . ILE A 1 112 ? 20.834 -20.335 -14.308 1.00 84.06 112 ILE A C 1
ATOM 880 O O . ILE A 1 112 ? 22.030 -20.580 -14.198 1.00 84.06 112 ILE A O 1
ATOM 884 N N . ARG A 1 113 ? 20.095 -20.080 -13.228 1.00 82.94 113 ARG A N 1
ATOM 885 C CA . ARG A 1 113 ? 20.671 -20.075 -11.876 1.00 82.94 113 ARG A CA 1
ATOM 886 C C . ARG A 1 113 ? 21.277 -21.422 -11.498 1.00 82.94 113 ARG A C 1
ATOM 888 O O . ARG A 1 113 ? 22.313 -21.454 -10.846 1.00 82.94 113 ARG A O 1
ATOM 895 N N . GLN A 1 114 ? 20.677 -22.531 -11.907 1.00 78.75 114 GLN A N 1
ATOM 896 C CA . GLN A 1 114 ? 21.234 -23.855 -11.666 1.00 78.75 114 GLN A CA 1
ATOM 897 C C . GLN A 1 114 ? 22.541 -24.069 -12.442 1.00 78.75 114 GLN A C 1
ATOM 899 O O . GLN A 1 114 ? 23.503 -24.584 -11.874 1.00 78.75 114 GLN A O 1
ATOM 904 N N . ASP A 1 115 ? 22.603 -23.615 -13.692 1.00 73.56 115 ASP A N 1
ATOM 905 C CA . ASP A 1 115 ? 23.789 -23.756 -14.541 1.00 73.56 115 ASP A CA 1
ATOM 906 C C . ASP A 1 115 ? 24.957 -22.864 -14.073 1.00 73.56 115 ASP A C 1
ATOM 908 O O . ASP A 1 115 ? 26.114 -23.278 -14.132 1.00 73.56 115 ASP A O 1
ATOM 912 N N . PHE A 1 116 ? 24.666 -21.658 -13.566 1.00 66.38 116 PHE A N 1
ATOM 913 C CA . PHE A 1 116 ? 25.680 -20.647 -13.232 1.00 66.38 116 PHE A CA 1
ATOM 914 C C . PHE A 1 116 ? 25.963 -20.485 -11.724 1.00 66.38 116 PHE A C 1
ATOM 916 O O . PHE A 1 116 ? 27.086 -20.145 -11.354 1.00 66.38 116 PHE A O 1
ATOM 923 N N . CYS A 1 117 ? 24.997 -20.741 -10.832 1.00 60.91 117 CYS A N 1
ATOM 924 C CA . CYS A 1 117 ? 25.158 -20.578 -9.376 1.00 60.91 117 CYS A CA 1
ATOM 925 C C . CYS A 1 117 ? 25.359 -21.892 -8.599 1.00 60.91 117 CYS A C 1
ATOM 927 O O . CYS A 1 117 ? 25.654 -21.829 -7.406 1.00 60.91 117 CYS A O 1
ATOM 929 N N . PHE A 1 118 ? 25.259 -23.080 -9.215 1.00 48.91 118 PHE A N 1
ATOM 930 C CA . PHE A 1 118 ? 25.483 -24.353 -8.501 1.00 48.91 118 PHE A CA 1
ATOM 931 C C . PHE A 1 118 ? 26.970 -24.742 -8.328 1.00 48.91 118 PHE A C 1
ATOM 933 O O . PHE A 1 118 ? 27.283 -25.813 -7.804 1.00 48.91 118 PHE A O 1
ATOM 940 N N . VAL A 1 119 ? 27.928 -23.877 -8.677 1.00 44.94 119 VAL A N 1
ATOM 941 C CA . VAL A 1 119 ? 29.339 -24.126 -8.340 1.00 44.94 119 VAL A CA 1
ATOM 942 C C . VAL A 1 119 ? 29.619 -23.629 -6.923 1.00 44.94 119 VAL A C 1
ATOM 944 O O . VAL A 1 119 ? 29.878 -22.453 -6.674 1.00 44.94 119 VAL A O 1
ATOM 947 N N . ARG A 1 120 ? 29.573 -24.569 -5.970 1.00 37.47 120 ARG A N 1
ATOM 948 C CA . ARG A 1 120 ? 30.195 -24.427 -4.648 1.00 37.47 120 ARG A CA 1
ATOM 949 C C . ARG A 1 120 ? 31.609 -23.861 -4.804 1.00 37.47 120 ARG A C 1
ATOM 951 O O . ARG A 1 120 ? 32.435 -24.503 -5.439 1.00 37.47 120 ARG A O 1
ATOM 958 N N . VAL A 1 121 ? 31.867 -22.723 -4.156 1.00 40.34 121 VAL A N 1
ATOM 959 C CA . VAL A 1 121 ? 33.175 -22.301 -3.615 1.00 40.34 121 VAL A CA 1
ATOM 960 C C . VAL A 1 121 ? 34.372 -22.785 -4.451 1.00 40.34 121 VAL A C 1
ATOM 962 O O . VAL A 1 121 ? 35.120 -23.666 -4.036 1.00 40.34 121 VAL A O 1
ATOM 965 N N . SER A 1 122 ? 34.557 -22.238 -5.650 1.00 40.81 122 SER A N 1
ATOM 966 C CA . SER A 1 122 ? 35.845 -22.310 -6.342 1.00 40.81 122 SER A CA 1
ATOM 967 C C . SER A 1 122 ? 35.993 -21.108 -7.270 1.00 40.81 122 SER A C 1
ATOM 969 O O . SER A 1 122 ? 35.052 -20.715 -7.954 1.00 40.81 122 SER A O 1
ATOM 971 N N . GLU A 1 123 ? 37.157 -20.475 -7.196 1.00 40.50 123 GLU A N 1
ATOM 972 C CA . GLU A 1 123 ? 37.489 -19.107 -7.602 1.00 40.50 123 GLU A CA 1
ATOM 973 C C . GLU A 1 123 ? 37.517 -18.871 -9.127 1.00 40.50 123 GLU A C 1
ATOM 975 O O . GLU A 1 123 ? 38.550 -18.501 -9.675 1.00 40.50 123 GLU A O 1
ATOM 980 N N . ALA A 1 124 ? 36.393 -19.065 -9.822 1.00 48.00 124 ALA A N 1
ATOM 981 C CA . ALA A 1 124 ? 36.098 -18.462 -11.130 1.00 48.00 124 ALA A CA 1
ATOM 982 C C . ALA A 1 124 ? 34.654 -18.798 -11.543 1.00 48.00 124 ALA A C 1
ATOM 984 O O . ALA A 1 124 ? 34.415 -19.796 -12.223 1.00 48.00 124 ALA A O 1
ATOM 985 N N . SER A 1 125 ? 33.672 -17.982 -11.152 1.00 45.47 125 SER A N 1
ATOM 986 C CA . SER A 1 125 ? 32.343 -18.078 -11.760 1.00 45.47 125 SER A CA 1
ATOM 987 C C . SER A 1 125 ? 32.417 -17.603 -13.221 1.00 45.47 125 SER A C 1
ATOM 989 O O . SER A 1 125 ? 32.983 -16.534 -13.484 1.00 45.47 125 SER A O 1
ATOM 991 N N . PRO A 1 126 ? 31.863 -18.353 -14.192 1.00 52.69 126 PRO A N 1
ATOM 992 C CA . PRO A 1 126 ? 31.629 -17.807 -15.517 1.00 52.69 126 PRO A CA 1
ATOM 993 C C . PRO A 1 126 ? 30.689 -16.612 -15.353 1.00 52.69 126 PRO A C 1
ATOM 995 O O . PRO A 1 126 ? 29.622 -16.728 -14.748 1.00 52.69 126 PRO A O 1
ATOM 998 N N . LYS A 1 127 ? 31.103 -15.438 -15.834 1.00 58.28 127 LYS A N 1
ATOM 999 C CA . LYS A 1 127 ? 30.214 -14.277 -15.885 1.00 58.28 127 LYS A CA 1
ATOM 1000 C C . LYS A 1 127 ? 29.047 -14.651 -16.797 1.00 58.28 127 LYS A C 1
ATOM 1002 O O . LYS A 1 127 ? 29.290 -15.107 -17.907 1.00 58.28 127 LYS A O 1
ATOM 1007 N N . LEU A 1 128 ? 27.815 -14.477 -16.318 1.00 62.06 128 LEU A N 1
ATOM 1008 C CA . LEU A 1 128 ? 26.625 -14.535 -17.165 1.00 62.06 128 LEU A CA 1
ATOM 1009 C C . LEU A 1 128 ? 26.782 -13.477 -18.258 1.00 62.06 128 LEU A C 1
ATOM 1011 O O . LEU A 1 128 ? 26.734 -12.279 -17.962 1.00 62.06 128 LEU A O 1
ATOM 1015 N N . CYS A 1 129 ? 27.051 -13.932 -19.478 1.00 66.88 129 CYS A N 1
ATOM 1016 C CA . CYS A 1 129 ? 27.196 -13.073 -20.637 1.00 66.88 129 CYS A CA 1
ATOM 1017 C C . CYS A 1 129 ? 25.823 -12.617 -21.132 1.00 66.88 129 CYS A C 1
ATOM 1019 O O . CYS A 1 129 ? 24.823 -13.328 -21.008 1.00 66.88 129 CYS A O 1
ATOM 1021 N N . GLU A 1 130 ? 25.788 -11.412 -21.691 1.00 65.06 130 GLU A N 1
ATOM 1022 C CA . GLU A 1 130 ? 24.582 -10.805 -22.251 1.00 65.06 130 GLU A CA 1
ATOM 1023 C C . GLU A 1 130 ? 24.016 -11.674 -23.389 1.00 65.06 130 GLU A C 1
ATOM 1025 O O . GLU A 1 130 ? 22.814 -11.940 -23.446 1.00 65.06 130 GLU A O 1
ATOM 1030 N N . GLU A 1 131 ? 24.908 -12.271 -24.188 1.00 69.69 131 GLU A N 1
ATOM 1031 C CA . GLU A 1 131 ? 24.563 -13.153 -25.303 1.00 69.69 131 GLU A CA 1
ATOM 1032 C C . GLU A 1 131 ? 23.869 -14.463 -24.865 1.00 69.69 131 GLU A C 1
ATOM 1034 O O . GLU A 1 131 ? 23.003 -14.986 -25.576 1.00 69.69 131 GLU A O 1
ATOM 1039 N N . ASP A 1 132 ? 24.199 -14.995 -23.680 1.00 72.75 132 ASP A N 1
ATOM 1040 C CA . ASP A 1 132 ? 23.576 -16.218 -23.148 1.00 72.75 132 ASP A CA 1
ATOM 1041 C C . ASP A 1 132 ? 22.119 -15.967 -22.726 1.00 72.75 132 ASP A C 1
ATOM 1043 O O . ASP A 1 132 ? 21.246 -16.824 -22.907 1.00 72.75 132 ASP A O 1
ATOM 1047 N N . ILE A 1 133 ? 21.844 -14.775 -22.187 1.00 73.50 133 ILE A N 1
ATOM 1048 C CA . ILE A 1 133 ? 20.498 -14.335 -21.800 1.00 73.50 133 ILE A CA 1
ATOM 1049 C C . ILE A 1 133 ? 19.658 -14.117 -23.060 1.00 73.50 133 ILE A C 1
ATOM 1051 O O . ILE A 1 133 ? 18.549 -14.647 -23.161 1.00 73.50 133 ILE A O 1
ATOM 1055 N N . GLU A 1 134 ? 20.192 -13.413 -24.056 1.00 78.44 134 GLU A N 1
ATOM 1056 C CA . GLU A 1 134 ? 19.486 -13.157 -25.314 1.00 78.44 134 GLU A CA 1
ATOM 1057 C C . GLU A 1 134 ? 19.081 -14.448 -26.035 1.00 78.44 134 GLU A C 1
ATOM 1059 O O . GLU A 1 134 ? 17.929 -14.590 -26.456 1.00 78.44 134 GLU A O 1
ATOM 1064 N N . SER A 1 135 ? 19.995 -15.419 -26.118 1.00 78.31 135 SER A N 1
ATOM 1065 C CA . SER A 1 135 ? 19.747 -16.718 -26.752 1.00 78.31 135 SER A CA 1
ATOM 1066 C C . SER A 1 135 ? 18.670 -17.525 -26.016 1.00 78.31 135 SER A C 1
ATOM 1068 O O . SER A 1 135 ? 17.754 -18.080 -26.629 1.00 78.31 135 SER A O 1
ATOM 1070 N N . ARG A 1 136 ? 18.722 -17.555 -24.678 1.00 76.12 136 ARG A N 1
ATOM 1071 C CA . ARG A 1 136 ? 17.841 -18.402 -23.859 1.00 76.12 136 ARG A CA 1
ATOM 1072 C C . ARG A 1 136 ? 16.454 -17.804 -23.637 1.00 76.12 136 ARG A C 1
ATOM 1074 O O . ARG A 1 136 ? 15.493 -18.556 -23.454 1.00 76.12 136 ARG A O 1
ATOM 1081 N N . PHE A 1 137 ? 16.323 -16.479 -23.693 1.00 74.88 137 PHE A N 1
ATOM 1082 C CA . PHE A 1 137 ? 15.043 -15.767 -23.599 1.00 74.88 137 PHE A CA 1
ATOM 1083 C C . PHE A 1 137 ? 14.470 -15.325 -24.953 1.00 74.88 137 PHE A C 1
ATOM 1085 O O . PHE A 1 137 ? 13.334 -14.842 -24.983 1.00 74.88 137 PHE A O 1
ATOM 1092 N N . GLY A 1 138 ? 15.201 -15.544 -26.053 1.00 73.06 138 GLY A N 1
ATOM 1093 C CA . GLY A 1 138 ? 14.767 -15.225 -27.413 1.00 73.06 138 GLY A CA 1
ATOM 1094 C C . GLY A 1 138 ? 14.667 -13.722 -27.680 1.00 73.06 138 GLY A C 1
ATOM 1095 O O . GLY A 1 138 ? 13.721 -13.296 -28.332 1.00 73.06 138 GLY A O 1
ATOM 1096 N N . LEU A 1 139 ? 15.603 -12.926 -27.149 1.00 71.69 139 LEU A N 1
ATOM 1097 C CA . LEU A 1 139 ? 15.582 -11.453 -27.204 1.00 71.69 139 LEU A CA 1
ATOM 1098 C C . LEU A 1 139 ? 16.354 -10.862 -28.398 1.00 71.69 139 LEU A C 1
ATOM 1100 O O . LEU A 1 139 ? 16.610 -9.662 -28.430 1.00 71.69 139 LEU A O 1
ATOM 1104 N N . ALA A 1 140 ? 16.748 -11.686 -29.373 1.00 50.03 140 ALA A N 1
ATOM 1105 C CA . ALA A 1 140 ? 17.571 -11.255 -30.500 1.00 50.03 140 ALA A CA 1
ATOM 1106 C C . ALA A 1 140 ? 16.924 -10.082 -31.269 1.00 50.03 140 ALA A C 1
ATOM 1108 O O . ALA A 1 140 ? 15.897 -10.243 -31.933 1.00 50.03 140 ALA A O 1
ATOM 1109 N N . MET A 1 141 ? 17.553 -8.903 -31.198 1.00 44.59 141 MET A N 1
ATOM 1110 C CA . MET A 1 141 ? 17.134 -7.707 -31.928 1.00 44.59 141 MET A CA 1
ATOM 1111 C C . MET A 1 141 ? 17.228 -7.921 -33.445 1.00 44.59 141 MET A C 1
ATOM 1113 O O . MET A 1 141 ? 18.306 -8.147 -33.995 1.00 44.59 141 MET A O 1
ATOM 1117 N N . GLN A 1 142 ? 16.118 -7.728 -34.156 1.00 32.00 142 GLN A N 1
ATOM 1118 C CA . GLN A 1 142 ? 16.158 -7.362 -35.572 1.00 32.00 142 GLN A CA 1
ATOM 1119 C C . GLN A 1 142 ? 16.586 -5.888 -35.659 1.00 32.00 142 GLN A C 1
ATOM 1121 O O . GLN A 1 142 ? 15.770 -4.978 -35.522 1.00 32.00 142 GLN A O 1
ATOM 1126 N N . MET A 1 143 ? 17.883 -5.631 -35.855 1.00 34.81 143 MET A N 1
ATOM 1127 C CA . MET A 1 143 ? 18.368 -4.317 -36.288 1.00 34.81 143 MET A CA 1
ATOM 1128 C C . MET A 1 143 ? 17.953 -4.069 -37.745 1.00 34.81 143 MET A C 1
ATOM 1130 O O . MET A 1 143 ? 18.761 -4.184 -38.660 1.00 34.81 143 MET A O 1
ATOM 1134 N N . GLU A 1 144 ? 16.712 -3.658 -37.972 1.00 34.12 144 GLU A N 1
ATOM 1135 C CA . GLU A 1 144 ? 16.349 -2.938 -39.190 1.00 34.12 144 GLU A CA 1
ATOM 1136 C C . GLU A 1 144 ? 15.738 -1.603 -38.795 1.00 34.12 144 GLU A C 1
ATOM 1138 O O . GLU A 1 144 ? 14.548 -1.514 -38.558 1.00 34.12 144 GLU A O 1
ATOM 1143 N N . HIS A 1 145 ? 16.593 -0.585 -38.644 1.00 37.16 145 HIS A N 1
ATOM 1144 C CA . HIS A 1 145 ? 16.345 0.817 -39.012 1.00 37.16 145 HIS A CA 1
ATOM 1145 C C . HIS A 1 145 ? 17.588 1.656 -38.663 1.00 37.16 145 HIS A C 1
ATOM 1147 O O . HIS A 1 145 ? 17.637 2.386 -37.677 1.00 37.16 145 HIS A O 1
ATOM 1153 N N . SER A 1 146 ? 18.619 1.586 -39.509 1.00 31.67 146 SER A N 1
ATOM 1154 C CA . SER A 1 146 ? 19.738 2.542 -39.493 1.00 31.67 146 SER A CA 1
ATOM 1155 C C . SER A 1 146 ? 20.050 3.111 -40.881 1.00 31.67 146 SER A C 1
ATOM 1157 O O . SER A 1 146 ? 21.180 3.477 -41.177 1.00 31.67 146 SER A O 1
ATOM 1159 N N . ALA A 1 147 ? 19.028 3.318 -41.719 1.00 37.72 147 ALA A N 1
ATOM 1160 C CA . ALA A 1 147 ? 19.186 4.000 -43.010 1.00 37.72 147 ALA A CA 1
ATOM 1161 C C . ALA A 1 147 ? 19.463 5.521 -42.901 1.00 37.72 147 ALA A C 1
ATOM 1163 O O . ALA A 1 147 ? 19.675 6.180 -43.914 1.00 37.72 147 ALA A O 1
ATOM 1164 N N . SER A 1 148 ? 19.501 6.110 -41.698 1.00 39.62 148 SER A N 1
ATOM 1165 C CA . SER A 1 148 ? 19.712 7.560 -41.535 1.00 39.62 148 SER A CA 1
ATOM 1166 C C . SER A 1 148 ? 21.145 7.969 -41.156 1.00 39.62 148 SER A C 1
ATOM 1168 O O . SER A 1 148 ? 21.431 9.167 -41.105 1.00 39.62 148 SER A O 1
ATOM 1170 N N . ARG A 1 149 ? 22.072 7.027 -40.906 1.00 35.53 149 ARG A N 1
ATOM 1171 C CA . ARG A 1 149 ? 23.457 7.358 -40.491 1.00 35.53 149 ARG A CA 1
ATOM 1172 C C . ARG A 1 149 ? 24.472 7.362 -41.642 1.00 35.53 149 ARG A C 1
ATOM 1174 O O . ARG A 1 149 ? 25.544 7.950 -41.505 1.00 35.53 149 ARG A O 1
ATOM 1181 N N . GLU A 1 150 ? 24.114 6.796 -42.794 1.00 35.00 150 GLU A N 1
ATOM 1182 C CA . GLU A 1 150 ? 24.951 6.776 -44.006 1.00 35.00 150 GLU A CA 1
ATOM 1183 C C . GLU A 1 150 ? 24.941 8.119 -44.772 1.00 35.00 150 GLU A C 1
ATOM 1185 O O . GLU A 1 150 ? 25.850 8.413 -45.548 1.00 35.00 150 GLU A O 1
ATOM 1190 N N . SER A 1 151 ? 23.946 8.984 -44.535 1.00 38.81 151 SER A N 1
ATOM 1191 C CA . SER A 1 151 ? 23.702 10.172 -45.371 1.00 38.81 151 SER A CA 1
ATOM 1192 C C . SER A 1 151 ? 24.531 11.422 -45.017 1.00 38.81 151 SER A C 1
ATOM 1194 O O . SER A 1 151 ? 24.387 12.448 -45.676 1.00 38.81 151 SER A O 1
ATOM 1196 N N . MET A 1 152 ? 25.434 11.361 -44.029 1.00 36.69 152 MET A N 1
ATOM 1197 C CA . MET A 1 152 ? 26.316 12.485 -43.642 1.00 36.69 152 MET A CA 1
ATOM 1198 C C . MET A 1 152 ? 27.815 12.241 -43.905 1.00 36.69 152 MET A C 1
ATOM 1200 O O . MET A 1 152 ? 28.661 12.962 -43.380 1.00 36.69 152 MET A O 1
ATOM 1204 N N . LYS A 1 153 ? 28.173 11.257 -44.744 1.00 41.00 153 LYS A N 1
ATOM 1205 C CA . LYS A 1 153 ? 29.567 11.040 -45.200 1.00 41.00 153 LYS A CA 1
ATOM 1206 C C . LYS A 1 153 ? 29.825 11.364 -46.678 1.00 41.00 153 LYS A C 1
ATOM 1208 O O . LYS A 1 153 ? 30.978 11.365 -47.092 1.00 41.00 153 LYS A O 1
ATOM 1213 N N . ASN A 1 154 ? 28.801 11.740 -47.447 1.00 39.62 154 ASN A N 1
ATOM 1214 C CA . ASN A 1 154 ? 28.918 12.008 -48.889 1.00 39.62 154 ASN A CA 1
ATOM 1215 C C . ASN A 1 154 ? 28.765 13.494 -49.271 1.00 39.62 154 ASN A C 1
ATOM 1217 O O . ASN A 1 154 ? 28.208 13.811 -50.315 1.00 39.62 154 ASN A O 1
ATOM 1221 N N . VAL A 1 155 ? 29.289 14.415 -48.451 1.00 42.97 155 VAL A N 1
ATOM 1222 C CA . VAL A 1 155 ? 29.462 15.842 -48.814 1.00 42.97 155 VAL A CA 1
ATOM 1223 C C . VAL A 1 155 ? 30.857 16.324 -48.388 1.00 42.97 155 VAL A C 1
ATOM 1225 O O . VAL A 1 155 ? 31.017 17.329 -47.706 1.00 42.97 155 VAL A O 1
ATOM 1228 N N . ALA A 1 156 ? 31.899 15.558 -48.721 1.00 34.66 156 ALA A N 1
ATOM 1229 C CA . ALA A 1 156 ? 33.287 15.958 -48.457 1.00 34.66 156 ALA A CA 1
ATOM 1230 C C . ALA A 1 156 ? 34.302 15.353 -49.444 1.00 34.66 156 ALA A C 1
ATOM 1232 O O . ALA A 1 156 ? 35.450 15.132 -49.082 1.00 34.66 156 ALA A O 1
ATOM 1233 N N . ASN A 1 157 ? 33.905 15.091 -50.694 1.00 37.06 157 ASN A N 1
ATOM 1234 C CA . ASN A 1 157 ? 34.841 14.704 -51.752 1.00 37.06 157 ASN A CA 1
ATOM 1235 C C . ASN A 1 157 ? 34.659 15.607 -52.968 1.00 37.06 157 ASN A C 1
ATOM 1237 O O . ASN A 1 157 ? 33.837 15.356 -53.843 1.00 37.06 157 ASN A O 1
ATOM 1241 N N . GLY A 1 158 ? 35.454 16.668 -53.012 1.00 41.12 158 GLY A N 1
ATOM 1242 C CA . GLY A 1 158 ? 35.512 17.549 -54.164 1.00 41.12 158 GLY A CA 1
ATOM 1243 C C . GLY A 1 158 ? 36.389 18.755 -53.910 1.00 41.12 158 GLY A C 1
ATOM 1244 O O . GLY A 1 158 ? 35.854 19.844 -53.831 1.00 41.12 158 GLY A O 1
ATOM 1245 N N . LEU A 1 159 ? 37.702 18.549 -53.750 1.00 34.44 159 LEU A N 1
ATOM 1246 C CA . LEU A 1 159 ? 38.766 19.509 -54.092 1.00 34.44 159 LEU A CA 1
ATOM 1247 C C . LEU A 1 159 ? 40.132 18.891 -53.748 1.00 34.44 159 LEU A C 1
ATOM 1249 O O . LEU A 1 159 ? 40.512 18.790 -52.585 1.00 34.44 159 LEU A O 1
ATOM 1253 N N . LYS A 1 160 ? 40.892 18.485 -54.774 1.00 42.50 160 LYS A N 1
ATOM 1254 C CA . LYS A 1 160 ? 42.360 18.417 -54.659 1.00 42.50 160 LYS A CA 1
ATOM 1255 C C . LYS A 1 160 ? 42.896 19.853 -54.587 1.00 42.50 160 LYS A C 1
ATOM 1257 O O . LYS A 1 160 ? 42.342 20.727 -55.254 1.00 42.50 160 LYS A O 1
ATOM 1262 N N . PRO A 1 161 ? 44.012 20.084 -53.879 1.00 42.34 161 PRO A N 1
ATOM 1263 C CA . PRO A 1 161 ? 45.223 20.385 -54.640 1.00 42.34 161 PRO A CA 1
ATOM 1264 C C . PRO A 1 161 ? 46.506 19.743 -54.085 1.00 42.34 161 PRO A C 1
ATOM 1266 O O . PRO A 1 161 ? 46.550 19.127 -53.025 1.00 42.34 161 PRO A O 1
ATOM 1269 N N . TYR A 1 162 ? 47.538 19.863 -54.912 1.00 35.00 162 TYR A N 1
ATOM 1270 C CA . TYR A 1 162 ? 48.866 19.263 -54.865 1.00 35.00 162 TYR A CA 1
ATOM 1271 C C . TYR A 1 162 ? 49.835 20.073 -53.967 1.00 35.00 162 TYR A C 1
ATOM 1273 O O . TYR A 1 162 ? 49.768 21.298 -53.951 1.00 35.00 162 TYR A O 1
ATOM 1281 N N . ASN A 1 163 ? 50.766 19.361 -53.315 1.00 44.66 163 ASN A N 1
ATOM 1282 C CA . ASN A 1 163 ? 52.047 19.781 -52.706 1.00 44.66 163 ASN A CA 1
ATOM 1283 C C . ASN A 1 163 ? 52.093 20.770 -51.518 1.00 44.66 163 ASN A C 1
ATOM 1285 O O . ASN A 1 163 ? 52.038 21.977 -51.710 1.00 44.66 163 ASN A O 1
ATOM 1289 N N . ALA A 1 164 ? 52.401 20.242 -50.320 1.00 33.06 164 ALA A N 1
ATOM 1290 C CA . ALA A 1 164 ? 53.336 20.818 -49.328 1.00 33.06 164 ALA A CA 1
ATOM 1291 C C . ALA A 1 164 ? 53.544 19.827 -48.156 1.00 33.06 164 ALA A C 1
ATOM 1293 O O . ALA A 1 164 ? 53.142 20.062 -47.014 1.00 33.06 164 ALA A O 1
ATOM 1294 N N . ALA A 1 165 ? 54.122 18.662 -48.456 1.00 45.12 165 ALA A N 1
ATOM 1295 C CA . ALA A 1 165 ? 54.493 17.660 -47.463 1.00 45.12 165 ALA A CA 1
ATOM 1296 C C . ALA A 1 165 ? 55.811 18.067 -46.785 1.00 45.12 165 ALA A C 1
ATOM 1298 O O . ALA A 1 165 ? 56.868 17.661 -47.239 1.00 45.12 165 ALA A O 1
ATOM 1299 N N . GLU A 1 166 ? 55.734 18.897 -45.740 1.00 44.41 166 GLU A N 1
ATOM 1300 C CA . GLU A 1 166 ? 56.780 18.991 -44.695 1.00 44.41 166 GLU A CA 1
ATOM 1301 C C . GLU A 1 166 ? 56.363 19.794 -43.441 1.00 44.41 166 GLU A C 1
ATOM 1303 O O . GLU A 1 166 ? 57.049 19.754 -42.424 1.00 44.41 166 GLU A O 1
ATOM 1308 N N . ALA A 1 167 ? 55.196 20.455 -43.436 1.00 44.56 167 ALA A N 1
ATOM 1309 C CA . ALA A 1 167 ? 54.665 21.156 -42.253 1.00 44.56 167 ALA A CA 1
ATOM 1310 C C . ALA A 1 167 ? 53.614 20.359 -41.442 1.00 44.56 167 ALA A C 1
ATOM 1312 O O . ALA A 1 167 ? 53.122 20.838 -40.418 1.00 44.56 167 ALA A O 1
ATOM 1313 N N . THR A 1 168 ? 53.237 19.153 -41.878 1.00 47.19 168 THR A N 1
ATOM 1314 C CA . THR A 1 168 ? 52.090 18.406 -41.327 1.00 47.19 168 THR A CA 1
ATOM 1315 C C . THR A 1 168 ? 52.432 17.439 -40.192 1.00 47.19 168 THR A C 1
ATOM 1317 O O . THR A 1 168 ? 51.562 17.191 -39.362 1.00 47.19 168 THR A O 1
ATOM 1320 N N . SER A 1 169 ? 53.680 16.973 -40.046 1.00 53.16 169 SER A N 1
ATOM 1321 C CA . SER A 1 169 ? 54.027 16.032 -38.962 1.00 53.16 169 SER A CA 1
ATOM 1322 C C . SER A 1 169 ? 54.073 16.699 -37.581 1.00 53.16 169 SER A C 1
ATOM 1324 O O . SER A 1 169 ? 53.498 16.181 -36.627 1.00 53.16 169 SER A O 1
ATOM 1326 N N . LYS A 1 170 ? 54.642 17.910 -37.472 1.00 53.88 170 LYS A N 1
ATOM 1327 C CA . LYS A 1 170 ? 54.733 18.644 -36.192 1.00 53.88 170 LYS A CA 1
ATOM 1328 C C . LYS A 1 170 ? 53.377 19.138 -35.678 1.00 53.88 170 LYS A C 1
ATOM 1330 O O . LYS A 1 170 ? 53.159 19.204 -34.471 1.00 53.88 170 LYS A O 1
ATOM 1335 N N . LYS A 1 171 ? 52.448 19.479 -36.579 1.00 55.47 171 LYS A N 1
ATOM 1336 C CA . LYS A 1 171 ? 51.098 19.946 -36.214 1.00 55.47 171 LYS A CA 1
ATOM 1337 C C . LYS A 1 171 ? 50.186 18.788 -35.792 1.00 55.47 171 LYS A C 1
ATOM 1339 O O . LYS A 1 171 ? 49.361 18.962 -34.900 1.00 55.47 171 LYS A O 1
ATOM 1344 N N . GLU A 1 172 ? 50.361 17.611 -36.390 1.00 56.25 172 GLU A N 1
ATOM 1345 C CA . GLU A 1 172 ? 49.633 16.395 -36.019 1.00 56.25 172 GLU A CA 1
ATOM 1346 C C . GLU A 1 172 ? 50.131 15.805 -34.688 1.00 56.25 172 GLU A C 1
ATOM 1348 O O . GLU A 1 172 ? 49.325 15.394 -33.854 1.00 56.25 172 GLU A O 1
ATOM 1353 N N . GLU A 1 173 ? 51.442 15.832 -34.435 1.00 60.47 173 GLU A N 1
ATOM 1354 C CA . GLU A 1 173 ? 52.030 15.387 -33.165 1.00 60.47 173 GLU A CA 1
ATOM 1355 C C . GLU A 1 173 ? 51.635 16.308 -31.996 1.00 60.47 173 GLU A C 1
ATOM 1357 O O . GLU A 1 173 ? 51.195 15.830 -30.947 1.00 60.47 173 GLU A O 1
ATOM 1362 N N . ALA A 1 174 ? 51.647 17.630 -32.206 1.00 64.88 174 ALA A N 1
ATOM 1363 C CA . ALA A 1 174 ? 51.145 18.598 -31.228 1.00 64.88 174 ALA A CA 1
ATOM 1364 C C . ALA A 1 174 ? 49.634 18.439 -30.954 1.00 64.88 174 ALA A C 1
ATOM 1366 O O . ALA A 1 174 ? 49.190 18.580 -29.813 1.00 64.88 174 ALA A O 1
ATOM 1367 N N . ALA A 1 175 ? 48.835 18.095 -31.972 1.00 66.31 175 ALA A N 1
ATOM 1368 C CA . ALA A 1 175 ? 47.406 17.830 -31.806 1.00 66.31 175 ALA A CA 1
ATOM 1369 C C . ALA A 1 175 ? 47.136 16.534 -31.017 1.00 66.31 175 ALA A C 1
ATOM 1371 O O . ALA A 1 175 ? 46.234 16.505 -30.176 1.00 66.31 175 ALA A O 1
ATOM 1372 N N . LYS A 1 176 ? 47.939 15.482 -31.229 1.00 72.00 176 LYS A N 1
ATOM 1373 C CA . LYS A 1 176 ? 47.858 14.228 -30.459 1.00 72.00 176 LYS A CA 1
ATOM 1374 C C . LYS A 1 176 ? 48.276 14.434 -28.999 1.00 72.00 176 LYS A C 1
ATOM 1376 O O . LYS A 1 176 ? 47.566 13.975 -28.107 1.00 72.00 176 LYS A O 1
ATOM 1381 N N . ALA A 1 177 ? 49.340 15.197 -28.741 1.00 74.25 177 ALA A N 1
ATOM 1382 C CA . ALA A 1 177 ? 49.757 15.552 -27.382 1.00 74.25 177 ALA A CA 1
ATOM 1383 C C . ALA A 1 177 ? 48.683 16.371 -26.636 1.00 74.25 177 ALA A C 1
ATOM 1385 O O . ALA A 1 177 ? 48.343 16.058 -25.494 1.00 74.25 177 ALA A O 1
ATOM 1386 N N . ALA A 1 178 ? 48.065 17.353 -27.302 1.00 76.06 178 ALA A N 1
ATOM 1387 C CA . ALA A 1 178 ? 46.972 18.141 -26.725 1.00 76.06 178 ALA A CA 1
ATOM 1388 C C . ALA A 1 178 ? 45.706 17.304 -26.444 1.00 76.06 178 ALA A C 1
ATOM 1390 O O . ALA A 1 178 ? 44.990 17.561 -25.473 1.00 76.06 178 ALA A O 1
ATOM 1391 N N . ALA A 1 179 ? 45.422 16.287 -27.264 1.00 76.44 179 ALA A N 1
ATOM 1392 C CA . ALA A 1 179 ? 44.309 15.366 -27.038 1.00 76.44 179 ALA A CA 1
ATOM 1393 C C . ALA A 1 179 ? 44.544 14.448 -25.825 1.00 76.44 179 ALA A C 1
ATOM 1395 O O . ALA A 1 179 ? 43.608 14.183 -25.070 1.00 76.44 179 ALA A O 1
ATOM 1396 N N . ILE A 1 180 ? 45.785 14.000 -25.609 1.00 78.50 180 ILE A N 1
ATOM 1397 C CA . ILE A 1 180 ? 46.167 13.193 -24.440 1.00 78.50 180 ILE A CA 1
ATOM 1398 C C . ILE A 1 180 ? 46.053 14.022 -23.151 1.00 78.50 180 ILE A C 1
ATOM 1400 O O . ILE A 1 180 ? 45.438 13.570 -22.187 1.00 78.50 180 ILE A O 1
ATOM 1404 N N . GLU A 1 181 ? 46.545 15.263 -23.156 1.00 80.44 181 GLU A N 1
ATOM 1405 C CA . GLU A 1 181 ? 46.398 16.215 -22.041 1.00 80.44 181 GLU A CA 1
ATOM 1406 C C . GLU A 1 181 ? 44.925 16.480 -21.688 1.00 80.44 181 GLU A C 1
ATOM 1408 O O . GLU A 1 181 ? 44.545 16.445 -20.517 1.00 80.44 181 GLU A O 1
ATOM 1413 N N . ARG A 1 182 ? 44.059 16.677 -22.694 1.00 78.19 182 ARG A N 1
ATOM 1414 C CA . ARG A 1 182 ? 42.613 16.854 -22.470 1.00 78.19 182 ARG A CA 1
ATOM 1415 C C . ARG A 1 182 ? 41.956 15.620 -21.856 1.00 78.19 182 ARG A C 1
ATOM 1417 O O . ARG A 1 182 ? 41.133 15.775 -20.959 1.00 78.19 182 ARG A O 1
ATOM 1424 N N . LYS A 1 183 ? 42.325 14.412 -22.296 1.00 84.12 183 LYS A N 1
ATOM 1425 C CA . LYS A 1 183 ? 41.819 13.162 -21.704 1.00 84.12 183 LYS A CA 1
ATOM 1426 C C . LYS A 1 183 ? 42.274 12.990 -20.255 1.00 84.12 183 LYS A C 1
ATOM 1428 O O . L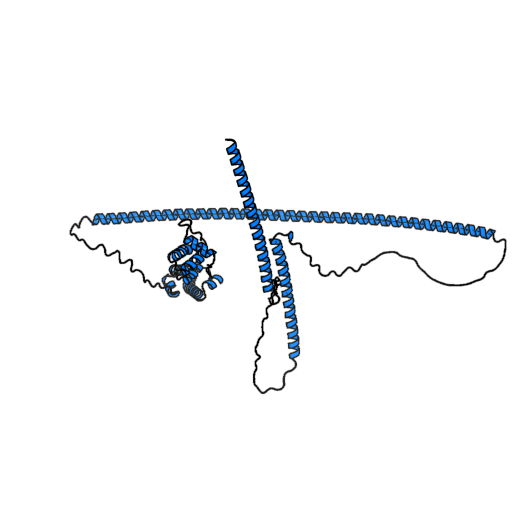YS A 1 183 ? 41.466 12.599 -19.424 1.00 84.12 183 LYS A O 1
ATOM 1433 N N . LYS A 1 184 ? 43.523 13.345 -19.937 1.00 88.19 184 LYS A N 1
ATOM 1434 C CA . LYS A 1 184 ? 44.044 13.288 -18.565 1.00 88.19 184 LYS A CA 1
ATOM 1435 C C . LYS A 1 184 ? 43.295 14.240 -17.625 1.00 88.19 184 LYS A C 1
ATOM 1437 O O . LYS A 1 184 ? 42.857 13.815 -16.564 1.00 88.19 184 LYS A O 1
ATOM 1442 N N . ARG A 1 185 ? 43.056 15.489 -18.045 1.00 83.12 185 ARG A N 1
ATOM 1443 C CA . ARG A 1 185 ? 42.272 16.460 -17.255 1.00 83.12 185 ARG A CA 1
ATOM 1444 C C . ARG A 1 185 ? 40.808 16.047 -17.091 1.00 83.12 185 ARG A C 1
ATOM 1446 O O . ARG A 1 185 ? 40.224 16.300 -16.045 1.00 83.12 185 ARG A O 1
ATOM 1453 N N . ALA A 1 186 ? 40.217 15.419 -18.111 1.00 82.69 186 ALA A N 1
ATOM 1454 C CA . ALA A 1 186 ? 38.859 14.886 -18.022 1.00 82.69 186 ALA A CA 1
ATOM 1455 C C . ALA A 1 186 ? 38.769 13.719 -17.025 1.00 82.69 186 ALA A C 1
ATOM 1457 O O . ALA A 1 186 ? 37.823 13.672 -16.245 1.00 82.69 186 ALA A O 1
ATOM 1458 N N . GLN A 1 187 ? 39.771 12.833 -17.003 1.00 80.62 187 GLN A N 1
ATOM 1459 C CA . GLN A 1 187 ? 39.847 11.743 -16.030 1.00 80.62 187 GLN A CA 1
ATOM 1460 C C . GLN A 1 187 ? 40.024 12.274 -14.601 1.00 80.62 187 GLN A C 1
ATOM 1462 O O . GLN A 1 187 ? 39.266 11.897 -13.719 1.00 80.62 187 GLN A O 1
ATOM 1467 N N . GLU A 1 188 ? 40.944 13.217 -14.380 1.00 86.06 188 GLU A N 1
ATOM 1468 C CA . GLU A 1 188 ? 41.158 13.828 -13.057 1.00 86.06 188 GLU A CA 1
ATOM 1469 C C . GLU A 1 188 ? 39.910 14.575 -12.547 1.00 86.06 188 GLU A C 1
ATOM 1471 O O . GLU A 1 188 ? 39.607 14.549 -11.353 1.00 86.06 188 GLU A O 1
ATOM 1476 N N . ALA A 1 189 ? 39.151 15.220 -13.440 1.00 86.00 189 ALA A N 1
ATOM 1477 C CA . ALA A 1 189 ? 37.880 15.852 -13.089 1.00 86.00 189 ALA A CA 1
ATOM 1478 C C . ALA A 1 189 ? 36.794 14.822 -12.730 1.00 86.00 189 ALA A C 1
ATOM 1480 O O . ALA A 1 189 ? 36.042 15.048 -11.781 1.00 86.00 189 ALA A O 1
ATOM 1481 N N . ALA A 1 190 ? 36.731 13.696 -13.449 1.00 84.50 190 ALA A N 1
ATOM 1482 C CA . ALA A 1 190 ? 35.806 12.603 -13.158 1.00 84.50 190 ALA A CA 1
ATOM 1483 C C . ALA A 1 190 ? 36.134 11.922 -11.819 1.00 84.50 190 ALA A C 1
ATOM 1485 O O . ALA A 1 190 ? 35.233 11.702 -11.013 1.00 84.50 190 ALA A O 1
ATOM 1486 N N . ASP A 1 191 ? 37.415 11.678 -11.533 1.00 86.00 191 ASP A N 1
ATOM 1487 C CA . ASP A 1 191 ? 37.865 11.082 -10.270 1.00 86.00 191 ASP A CA 1
ATOM 1488 C C . ASP A 1 191 ? 37.556 12.005 -9.077 1.00 86.00 191 ASP A C 1
ATOM 1490 O O . ASP A 1 191 ? 37.144 11.546 -8.009 1.00 86.00 191 ASP A O 1
ATOM 1494 N N . LYS A 1 192 ? 37.686 13.328 -9.262 1.00 89.56 192 LYS A N 1
ATOM 1495 C CA . LYS A 1 192 ? 37.296 14.313 -8.247 1.00 89.56 192 LYS A CA 1
ATOM 1496 C C . LYS A 1 192 ? 35.782 14.323 -8.014 1.00 89.56 192 LYS A C 1
ATOM 1498 O O . LYS A 1 192 ? 35.356 14.289 -6.865 1.00 89.56 192 LYS A O 1
ATOM 1503 N N . GLN A 1 193 ? 34.976 14.314 -9.078 1.00 86.12 193 GLN A N 1
ATOM 1504 C CA . GLN A 1 193 ? 33.515 14.237 -8.954 1.00 86.12 193 GLN A CA 1
ATOM 1505 C C . GLN A 1 193 ? 33.057 12.936 -8.286 1.00 86.12 193 GLN A C 1
ATOM 1507 O O . GLN A 1 193 ? 32.142 12.967 -7.467 1.00 86.12 193 GLN A O 1
ATOM 1512 N N . ALA A 1 194 ? 33.705 11.809 -8.587 1.00 86.62 194 ALA A N 1
ATOM 1513 C CA . ALA A 1 194 ? 33.414 10.532 -7.945 1.00 86.62 194 ALA A CA 1
ATOM 1514 C C . ALA A 1 194 ? 33.710 10.574 -6.438 1.00 86.62 194 ALA A C 1
ATOM 1516 O O . ALA A 1 194 ? 32.910 10.087 -5.642 1.00 86.62 194 ALA A O 1
ATOM 1517 N N . LYS A 1 195 ? 34.819 11.208 -6.037 1.00 90.12 195 LYS A N 1
ATOM 1518 C CA . LYS A 1 195 ? 35.174 11.377 -4.625 1.00 90.12 195 LYS A CA 1
ATOM 1519 C C . LYS A 1 195 ? 34.204 12.297 -3.880 1.00 90.12 195 LYS A C 1
ATOM 1521 O O . LYS A 1 195 ? 33.759 11.942 -2.796 1.00 90.12 195 LYS A O 1
ATOM 1526 N N . ASP A 1 196 ? 33.825 13.422 -4.487 1.00 88.56 196 ASP A N 1
ATOM 1527 C CA . ASP A 1 196 ? 32.862 14.361 -3.897 1.00 88.56 196 ASP A CA 1
ATOM 1528 C C . ASP A 1 196 ? 31.467 13.712 -3.734 1.00 88.56 196 ASP A C 1
ATOM 1530 O O . ASP A 1 196 ? 30.769 13.961 -2.749 1.00 88.56 196 ASP A O 1
ATOM 1534 N N . LEU A 1 197 ? 31.060 12.847 -4.674 1.00 86.44 197 LEU A N 1
ATOM 1535 C CA . LEU A 1 197 ? 29.823 12.064 -4.570 1.00 86.44 197 LEU A CA 1
ATOM 1536 C C . LEU A 1 197 ? 29.892 11.016 -3.455 1.00 86.44 197 LEU A C 1
ATOM 1538 O O . LEU A 1 197 ? 28.914 10.851 -2.729 1.00 86.44 197 LEU A O 1
ATOM 1542 N N . GLU A 1 198 ? 31.022 10.330 -3.299 1.00 88.00 198 GLU A N 1
ATOM 1543 C CA . GLU A 1 198 ? 31.203 9.340 -2.234 1.00 88.00 198 GLU A CA 1
ATOM 1544 C C . GLU A 1 198 ? 31.208 9.998 -0.848 1.00 88.00 198 GLU A C 1
ATOM 1546 O O . GLU A 1 198 ? 30.493 9.551 0.049 1.00 88.00 198 GLU A O 1
ATOM 1551 N N . ASP A 1 199 ? 31.911 11.123 -0.689 1.00 89.44 199 ASP A N 1
ATOM 1552 C CA . ASP A 1 199 ? 31.917 11.894 0.560 1.00 89.44 199 ASP A CA 1
ATOM 1553 C C . ASP A 1 199 ? 30.501 12.383 0.922 1.00 89.44 199 ASP A C 1
ATOM 1555 O O . ASP A 1 199 ? 30.102 12.336 2.091 1.00 89.44 199 ASP A O 1
ATOM 1559 N N . LYS A 1 200 ? 29.695 12.776 -0.077 1.00 90.56 200 LYS A N 1
ATOM 1560 C CA . LYS A 1 200 ? 28.287 13.148 0.126 1.00 90.56 200 LYS A CA 1
ATOM 1561 C C . LYS A 1 200 ? 27.429 11.958 0.569 1.00 90.56 200 LYS A C 1
ATOM 1563 O O . LYS A 1 200 ? 26.659 12.094 1.513 1.00 90.56 200 LYS A O 1
ATOM 1568 N N . ARG A 1 201 ? 27.596 10.779 -0.041 1.00 88.06 201 ARG A N 1
ATOM 1569 C CA . ARG A 1 201 ? 26.867 9.558 0.356 1.00 88.06 201 ARG A CA 1
ATOM 1570 C C . ARG A 1 201 ? 27.193 9.134 1.784 1.00 88.06 201 ARG A C 1
ATOM 1572 O O . ARG A 1 201 ? 26.289 8.772 2.532 1.00 88.06 201 ARG A O 1
ATOM 1579 N N . VAL A 1 202 ? 28.467 9.207 2.173 1.00 90.81 202 VAL A N 1
ATOM 1580 C CA . VAL A 1 202 ? 28.904 8.904 3.543 1.00 90.81 202 VAL A CA 1
ATOM 1581 C C . VAL A 1 202 ? 28.290 9.888 4.542 1.00 90.81 202 VAL A C 1
ATOM 1583 O O . VAL A 1 202 ? 27.902 9.483 5.639 1.00 90.81 202 VAL A O 1
ATOM 1586 N N . GLN A 1 203 ? 28.171 11.166 4.175 1.00 84.69 203 GLN A N 1
ATOM 1587 C CA . GLN A 1 203 ? 27.525 12.172 5.014 1.00 84.69 203 GLN A CA 1
ATOM 1588 C C . GLN A 1 203 ? 26.016 11.921 5.156 1.00 84.69 203 GLN A C 1
ATOM 1590 O O . GLN A 1 203 ? 25.526 11.851 6.283 1.00 84.69 203 GLN A O 1
ATOM 1595 N N . ASP A 1 204 ? 25.308 11.689 4.048 1.00 85.69 204 ASP A N 1
ATOM 1596 C CA . ASP A 1 204 ? 23.869 11.391 4.045 1.00 85.69 204 ASP A CA 1
ATOM 1597 C C . ASP A 1 204 ? 23.566 10.126 4.874 1.00 85.69 204 ASP A C 1
ATOM 1599 O O . ASP A 1 204 ? 22.616 10.088 5.658 1.00 85.69 204 ASP A O 1
ATOM 1603 N N . GLN A 1 205 ? 24.425 9.101 4.784 1.00 82.56 205 GLN A N 1
ATOM 1604 C CA . GLN A 1 205 ? 24.298 7.876 5.575 1.00 82.56 205 GLN A CA 1
ATOM 1605 C C . GLN A 1 205 ? 24.511 8.123 7.078 1.00 82.56 205 GLN A C 1
ATOM 1607 O O . GLN A 1 205 ? 23.764 7.595 7.902 1.00 82.56 205 GLN A O 1
ATOM 1612 N N . ARG A 1 206 ? 25.481 8.965 7.460 1.00 86.62 206 ARG A N 1
ATOM 1613 C CA . ARG A 1 206 ? 25.701 9.345 8.869 1.00 86.62 206 ARG A CA 1
ATOM 1614 C C . ARG A 1 206 ? 24.534 10.146 9.441 1.00 86.62 206 ARG A C 1
ATOM 1616 O O . ARG A 1 206 ? 24.179 9.954 10.603 1.00 86.62 206 ARG A O 1
ATOM 1623 N N . GLU A 1 207 ? 23.936 11.029 8.649 1.00 87.00 207 GLU A N 1
ATOM 1624 C CA . GLU A 1 207 ? 22.767 11.815 9.053 1.00 87.00 207 GLU A CA 1
ATOM 1625 C C . GLU A 1 207 ? 21.511 10.937 9.186 1.00 87.00 207 GLU A C 1
ATOM 1627 O O . GLU A 1 207 ? 20.771 11.060 10.169 1.00 87.00 207 GLU A O 1
ATOM 1632 N N . ALA A 1 208 ? 21.317 9.976 8.279 1.00 84.12 208 ALA A N 1
ATOM 1633 C CA . ALA A 1 208 ? 20.260 8.968 8.375 1.00 84.12 208 ALA A CA 1
ATOM 1634 C C . ALA A 1 208 ? 20.423 8.062 9.613 1.00 84.12 208 ALA A C 1
ATOM 1636 O O . ALA A 1 208 ? 19.466 7.801 10.340 1.00 84.12 208 ALA A O 1
ATOM 1637 N N . GLU A 1 209 ? 21.645 7.623 9.924 1.00 85.44 209 GLU A N 1
ATOM 1638 C CA . GLU A 1 209 ? 21.909 6.839 11.137 1.00 85.44 209 GLU A CA 1
ATOM 1639 C C . GLU A 1 209 ? 21.726 7.658 12.423 1.00 85.44 209 GLU A C 1
ATOM 1641 O O . GLU A 1 209 ? 21.267 7.137 13.440 1.00 85.44 209 GLU A O 1
ATOM 1646 N N . ALA A 1 210 ? 22.077 8.945 12.409 1.00 87.69 210 ALA A N 1
ATOM 1647 C CA . ALA A 1 210 ? 21.876 9.824 13.557 1.00 87.69 210 ALA A CA 1
ATOM 1648 C C . ALA A 1 210 ? 20.388 10.114 13.809 1.00 87.69 210 ALA A C 1
ATOM 1650 O O . ALA A 1 210 ? 19.962 10.180 14.965 1.00 87.69 210 ALA A O 1
ATOM 1651 N N . THR A 1 211 ? 19.593 10.282 12.750 1.00 80.25 211 THR A N 1
ATOM 1652 C CA . THR A 1 211 ? 18.140 10.481 12.859 1.00 80.25 211 THR A CA 1
ATOM 1653 C C . THR A 1 211 ? 17.437 9.214 13.336 1.00 80.25 211 THR A C 1
ATOM 1655 O O . THR A 1 211 ? 16.635 9.298 14.266 1.00 80.25 211 THR A O 1
ATOM 1658 N N . SER A 1 212 ? 17.815 8.038 12.823 1.00 82.19 212 SER A N 1
ATOM 1659 C CA . SER A 1 212 ? 17.235 6.764 13.267 1.00 82.19 212 SER A CA 1
ATOM 1660 C C . SER A 1 212 ? 17.565 6.440 14.729 1.00 82.19 212 SER A C 1
ATOM 1662 O O . SER A 1 212 ? 16.689 5.994 15.472 1.00 82.19 212 SER A O 1
ATOM 1664 N N . LYS A 1 213 ? 18.790 6.739 15.191 1.00 86.56 213 LYS A N 1
ATOM 1665 C CA . LYS A 1 213 ? 19.174 6.603 16.609 1.00 86.56 213 LYS A CA 1
ATOM 1666 C C . LYS A 1 213 ? 18.356 7.523 17.514 1.00 86.56 213 LYS A C 1
ATOM 1668 O O . LYS A 1 213 ? 17.819 7.057 18.512 1.00 86.56 213 LYS A O 1
ATOM 1673 N N . LYS A 1 214 ? 18.185 8.798 17.142 1.00 84.56 214 LYS A N 1
ATOM 1674 C CA . LYS A 1 214 ? 17.349 9.740 17.910 1.00 84.56 214 LYS A CA 1
ATOM 1675 C C . LYS A 1 214 ? 15.892 9.285 17.997 1.00 84.56 214 LYS A C 1
ATOM 1677 O O . LYS A 1 214 ? 15.273 9.427 19.048 1.00 84.56 214 LYS A O 1
ATOM 1682 N N . GLU A 1 215 ? 15.346 8.743 16.912 1.00 82.38 215 GLU A N 1
ATOM 1683 C CA . GLU A 1 215 ? 13.979 8.218 16.893 1.00 82.38 215 GLU A CA 1
ATOM 1684 C C . GLU A 1 215 ? 13.837 6.957 17.762 1.00 82.38 215 GLU A C 1
ATOM 1686 O O . GLU A 1 215 ? 12.854 6.814 18.491 1.00 82.38 215 GLU A O 1
ATOM 1691 N N . ALA A 1 216 ? 14.833 6.066 17.740 1.00 85.19 216 ALA A N 1
ATOM 1692 C CA . ALA A 1 216 ? 14.872 4.882 18.596 1.00 85.19 216 ALA A CA 1
ATOM 1693 C C . ALA A 1 216 ? 14.957 5.251 20.088 1.00 85.19 216 ALA A C 1
ATOM 1695 O O . ALA A 1 216 ? 14.201 4.703 20.893 1.00 85.19 216 ALA A O 1
ATOM 1696 N N . ASP A 1 217 ? 15.807 6.217 20.445 1.00 85.06 217 ASP A N 1
ATOM 1697 C CA . ASP A 1 217 ? 15.943 6.710 21.819 1.00 85.06 217 ASP A CA 1
ATOM 1698 C C . ASP A 1 217 ? 14.647 7.386 22.307 1.00 85.06 217 ASP A C 1
ATOM 1700 O O . ASP A 1 217 ? 14.209 7.159 23.437 1.00 85.06 217 ASP A O 1
ATOM 1704 N N . ALA A 1 218 ? 13.974 8.157 21.443 1.00 87.50 218 ALA A N 1
ATOM 1705 C CA . ALA A 1 218 ? 12.680 8.765 21.756 1.00 87.50 218 ALA A CA 1
ATOM 1706 C C . ALA A 1 218 ? 11.585 7.709 21.993 1.00 87.50 218 ALA A C 1
ATOM 1708 O O . ALA A 1 218 ? 10.854 7.785 22.984 1.00 87.50 218 ALA A O 1
ATOM 1709 N N . LYS A 1 219 ? 11.513 6.681 21.136 1.00 86.88 219 LYS A N 1
ATOM 1710 C CA . LYS A 1 219 ? 10.579 5.552 21.294 1.00 86.88 219 LYS A CA 1
ATOM 1711 C C . LYS A 1 219 ? 10.858 4.757 22.572 1.00 86.88 219 LYS A C 1
ATOM 1713 O O . LYS A 1 219 ? 9.921 4.363 23.264 1.00 86.88 219 LYS A O 1
ATOM 1718 N N . ALA A 1 220 ? 12.127 4.545 22.921 1.00 86.69 220 ALA A N 1
ATOM 1719 C CA . ALA A 1 220 ? 12.505 3.875 24.164 1.00 86.69 220 ALA A CA 1
ATOM 1720 C C . ALA A 1 220 ? 12.049 4.668 25.403 1.00 86.69 220 ALA A C 1
ATOM 1722 O O . ALA A 1 220 ? 11.455 4.088 26.316 1.00 86.69 220 ALA A O 1
ATOM 1723 N N . ALA A 1 221 ? 12.241 5.992 25.402 1.00 89.31 221 ALA A N 1
ATOM 1724 C CA . ALA A 1 221 ? 11.795 6.869 26.484 1.00 89.31 221 ALA A CA 1
ATOM 1725 C C . ALA A 1 221 ? 10.261 6.898 26.632 1.00 89.31 221 ALA A C 1
ATOM 1727 O O . ALA A 1 221 ? 9.740 6.905 27.751 1.00 89.31 221 ALA A O 1
ATOM 1728 N N . GLU A 1 222 ? 9.518 6.868 25.522 1.00 88.62 222 GLU A N 1
ATOM 1729 C CA . GLU A 1 222 ? 8.052 6.808 25.543 1.00 88.62 222 GLU A CA 1
ATOM 1730 C C . GLU A 1 222 ? 7.541 5.478 26.123 1.00 88.62 222 GLU A C 1
ATOM 1732 O O . GLU A 1 222 ? 6.635 5.465 26.963 1.00 88.62 222 GLU A O 1
ATOM 1737 N N . ILE A 1 223 ? 8.169 4.356 25.749 1.00 87.12 223 ILE A N 1
ATOM 1738 C CA . ILE A 1 223 ? 7.862 3.034 26.314 1.00 87.12 223 ILE A CA 1
ATOM 1739 C C . ILE A 1 223 ? 8.121 3.015 27.826 1.00 87.12 223 ILE A C 1
ATOM 1741 O O . ILE A 1 223 ? 7.311 2.474 28.583 1.00 87.12 223 ILE A O 1
ATOM 1745 N N . GLU A 1 224 ? 9.221 3.611 28.288 1.00 89.00 224 GLU A N 1
ATOM 1746 C CA . GLU A 1 224 ? 9.546 3.689 29.714 1.00 89.00 224 GLU A CA 1
ATOM 1747 C C . GLU A 1 224 ? 8.531 4.543 30.490 1.00 89.00 224 GLU A C 1
ATOM 1749 O O . GLU A 1 224 ? 8.032 4.114 31.537 1.00 89.00 224 GLU A O 1
ATOM 1754 N N . GLN A 1 225 ? 8.129 5.700 29.950 1.00 87.56 225 GLN A N 1
ATOM 1755 C CA . GLN A 1 225 ? 7.069 6.514 30.553 1.00 87.56 225 GLN A CA 1
ATOM 1756 C C . GLN A 1 225 ? 5.732 5.773 30.620 1.00 87.56 225 GLN A C 1
ATOM 1758 O O . GLN A 1 225 ? 5.033 5.862 31.634 1.00 87.56 225 GLN A O 1
ATOM 1763 N N . LYS A 1 226 ? 5.369 5.030 29.569 1.00 89.25 226 LYS A N 1
ATOM 1764 C CA . LYS A 1 226 ? 4.130 4.248 29.547 1.00 89.25 226 LYS A CA 1
ATOM 1765 C C . LYS A 1 226 ? 4.136 3.166 30.627 1.00 89.25 226 LYS A C 1
ATOM 1767 O O . LYS A 1 226 ? 3.174 3.081 31.387 1.00 89.25 226 LYS A O 1
ATOM 1772 N N . LYS A 1 227 ? 5.241 2.424 30.772 1.00 90.88 227 LYS A N 1
ATOM 1773 C CA . LYS A 1 227 ? 5.406 1.427 31.846 1.00 90.88 227 LYS A CA 1
ATOM 1774 C C . LYS A 1 227 ? 5.270 2.052 33.233 1.00 90.88 227 LYS A C 1
ATOM 1776 O O . LYS A 1 227 ? 4.563 1.508 34.077 1.00 90.88 227 LYS A O 1
ATOM 1781 N N . LYS A 1 228 ? 5.885 3.217 33.460 1.00 91.38 228 LYS A N 1
ATOM 1782 C CA . LYS A 1 228 ? 5.775 3.929 34.741 1.00 91.38 228 LYS A CA 1
ATOM 1783 C C . LYS A 1 228 ? 4.329 4.335 35.052 1.00 91.38 228 LYS A C 1
ATOM 1785 O O . LYS A 1 228 ? 3.864 4.101 36.162 1.00 91.38 228 LYS A O 1
ATOM 1790 N N . ARG A 1 229 ? 3.593 4.873 34.069 1.00 89.31 229 ARG A N 1
ATOM 1791 C CA . ARG A 1 229 ? 2.169 5.235 34.227 1.00 89.31 229 ARG A CA 1
ATOM 1792 C C . ARG A 1 229 ? 1.282 4.020 34.501 1.00 89.31 229 ARG A C 1
ATOM 1794 O O . ARG A 1 229 ? 0.373 4.103 35.323 1.00 89.31 229 ARG A O 1
ATOM 1801 N N . GLU A 1 230 ? 1.533 2.901 33.825 1.00 89.69 230 GLU A N 1
ATOM 1802 C CA . GLU A 1 230 ? 0.804 1.647 34.054 1.00 89.69 230 GLU A CA 1
ATOM 1803 C C . GLU A 1 230 ? 1.051 1.101 35.466 1.00 89.69 230 GLU A C 1
ATOM 1805 O O . GLU A 1 230 ? 0.104 0.676 36.131 1.00 89.69 230 GLU A O 1
ATOM 1810 N N . GLN A 1 231 ? 2.291 1.180 35.954 1.00 87.31 231 GLN A N 1
ATOM 1811 C CA . GLN A 1 231 ? 2.643 0.753 37.304 1.00 87.31 231 GLN A CA 1
ATOM 1812 C C . GLN A 1 231 ? 2.019 1.656 38.379 1.00 87.31 231 GLN A C 1
ATOM 1814 O O . GLN A 1 231 ? 1.374 1.151 39.295 1.00 87.31 231 GLN A O 1
ATOM 1819 N N . GLU A 1 232 ? 2.081 2.981 38.218 1.00 91.31 232 GLU A N 1
ATOM 1820 C CA . GLU A 1 232 ? 1.408 3.930 39.121 1.00 91.31 232 GLU A CA 1
ATOM 1821 C C . GLU A 1 232 ? -0.120 3.721 39.149 1.00 91.31 232 GLU A C 1
ATOM 1823 O O . GLU A 1 232 ? -0.755 3.802 40.205 1.00 91.31 232 GLU A O 1
ATOM 1828 N N . ALA A 1 233 ? -0.735 3.405 38.003 1.00 91.00 233 ALA A N 1
ATOM 1829 C CA . ALA A 1 233 ? -2.159 3.089 37.930 1.00 91.00 233 ALA A CA 1
ATOM 1830 C C . ALA A 1 233 ? -2.508 1.760 38.627 1.00 91.00 233 ALA A C 1
ATOM 1832 O O . ALA A 1 233 ? -3.579 1.652 39.235 1.00 91.00 233 ALA A O 1
ATOM 1833 N N . ALA A 1 234 ? -1.630 0.756 38.552 1.00 91.75 234 ALA A N 1
ATOM 1834 C CA . ALA A 1 234 ? -1.795 -0.514 39.255 1.00 91.75 234 ALA A CA 1
ATOM 1835 C C . ALA A 1 234 ? -1.692 -0.333 40.778 1.00 91.75 234 ALA A C 1
ATOM 1837 O O . ALA A 1 234 ? -2.564 -0.816 41.506 1.00 91.75 234 ALA A O 1
ATOM 1838 N N . ASP A 1 235 ? -0.707 0.436 41.245 1.00 90.75 235 ASP A N 1
ATOM 1839 C CA . ASP A 1 235 ? -0.519 0.745 42.666 1.00 90.75 235 ASP A CA 1
ATOM 1840 C C . ASP A 1 235 ? -1.719 1.519 43.228 1.00 90.75 235 ASP A C 1
ATOM 1842 O O . ASP A 1 235 ? -2.246 1.187 44.295 1.00 90.75 235 ASP A O 1
ATOM 1846 N N . LYS A 1 236 ? -2.233 2.497 42.470 1.00 93.62 236 LYS A N 1
ATOM 1847 C CA . LYS A 1 236 ? -3.449 3.229 42.845 1.00 93.62 236 LYS A CA 1
ATOM 1848 C C . LYS A 1 236 ? -4.661 2.301 42.966 1.00 93.62 236 LYS A C 1
ATOM 1850 O O . LYS A 1 236 ? -5.373 2.365 43.963 1.00 93.62 236 LYS A O 1
ATOM 1855 N N . LYS A 1 237 ? -4.876 1.398 42.001 1.00 90.75 237 LYS A N 1
ATOM 1856 C CA . LYS A 1 237 ? -5.978 0.418 42.059 1.00 90.75 237 LYS A CA 1
ATOM 1857 C C . LYS A 1 237 ? -5.866 -0.518 43.260 1.00 90.75 237 LYS A C 1
ATOM 1859 O O . LYS A 1 237 ? -6.889 -0.860 43.851 1.00 90.75 237 LYS A O 1
ATOM 1864 N N . MET A 1 238 ? -4.653 -0.946 43.612 1.00 89.56 238 MET A N 1
ATOM 1865 C CA . MET A 1 238 ? -4.426 -1.796 44.782 1.00 89.56 238 MET A CA 1
ATOM 1866 C C . MET A 1 238 ? -4.817 -1.060 46.067 1.00 89.56 238 MET A C 1
ATOM 1868 O O . MET A 1 238 ? -5.580 -1.597 46.870 1.00 89.56 238 MET A O 1
ATOM 1872 N N . LYS A 1 239 ? -4.380 0.197 46.202 1.00 92.00 239 LYS A N 1
ATOM 1873 C CA . LYS A 1 239 ? -4.716 1.047 47.346 1.00 92.00 239 LYS A CA 1
ATOM 1874 C C . LYS A 1 239 ? -6.220 1.309 47.455 1.00 92.00 239 LYS A C 1
ATOM 1876 O O . LYS A 1 239 ? -6.788 1.121 48.527 1.00 92.00 239 LYS A O 1
ATOM 1881 N N . ASP A 1 240 ? -6.880 1.648 46.347 1.00 91.44 240 ASP A N 1
ATOM 1882 C CA . ASP A 1 240 ? -8.331 1.877 46.313 1.00 91.44 240 ASP A CA 1
ATOM 1883 C C . ASP A 1 240 ? -9.114 0.603 46.702 1.00 91.44 240 ASP A C 1
ATOM 1885 O O . ASP A 1 240 ? -10.125 0.666 47.407 1.00 91.44 240 ASP A O 1
ATOM 1889 N N . MET A 1 241 ? -8.644 -0.578 46.277 1.00 87.06 241 MET A N 1
ATOM 1890 C CA . MET A 1 241 ? -9.251 -1.862 46.646 1.00 87.06 241 MET A CA 1
ATOM 1891 C C . MET A 1 241 ? -9.083 -2.166 48.140 1.00 87.06 241 MET A C 1
ATOM 1893 O O . MET A 1 241 ? -10.000 -2.698 48.768 1.00 87.06 241 MET A O 1
ATOM 1897 N N . GLU A 1 242 ? -7.931 -1.834 48.715 1.00 90.25 242 GLU A N 1
ATOM 1898 C CA . GLU A 1 242 ? -7.655 -2.027 50.137 1.00 90.25 242 GLU A CA 1
ATOM 1899 C C . GLU A 1 242 ? -8.471 -1.063 51.008 1.00 90.25 242 GLU A C 1
ATOM 1901 O O . GLU A 1 242 ? -9.124 -1.498 51.958 1.00 90.25 242 GLU A O 1
ATOM 1906 N N . GLU A 1 243 ? -8.568 0.211 50.622 1.00 91.88 243 GLU A N 1
ATOM 1907 C CA . GLU A 1 243 ? -9.447 1.187 51.276 1.00 91.88 243 GLU A CA 1
ATOM 1908 C C . GLU A 1 243 ? -10.923 0.766 51.204 1.00 91.88 243 GLU A C 1
ATOM 1910 O O . GLU A 1 243 ? -11.649 0.862 52.200 1.00 91.88 243 GLU A O 1
ATOM 1915 N N . LYS A 1 244 ? -11.368 0.221 50.062 1.00 92.25 244 LYS A N 1
ATOM 1916 C CA . LYS A 1 244 ? -12.724 -0.322 49.910 1.00 92.25 244 LYS A CA 1
ATOM 1917 C C . LYS A 1 244 ? -12.977 -1.500 50.855 1.00 92.25 244 LYS A C 1
ATOM 1919 O O . LYS A 1 244 ? -14.001 -1.502 51.535 1.00 92.25 244 LYS A O 1
ATOM 1924 N N . LYS A 1 245 ? -12.044 -2.455 50.958 1.00 91.69 245 LYS A N 1
ATOM 1925 C CA . LYS A 1 245 ? -12.148 -3.587 51.899 1.00 91.69 245 LYS A CA 1
ATOM 1926 C C . LYS A 1 245 ? -12.219 -3.113 53.349 1.00 91.69 245 LYS A C 1
ATOM 1928 O O . LYS A 1 245 ? -13.040 -3.608 54.115 1.00 91.69 245 LYS A O 1
ATOM 1933 N N . VAL A 1 246 ? -11.396 -2.133 53.727 1.00 92.12 246 VAL A N 1
ATOM 1934 C CA . VAL A 1 246 ? -11.423 -1.551 55.078 1.00 92.12 246 VAL A CA 1
ATOM 1935 C C . VAL A 1 246 ? -12.764 -0.869 55.353 1.00 92.12 246 VAL A C 1
ATOM 1937 O O . VAL A 1 246 ? -13.309 -1.012 56.449 1.00 92.12 246 VAL A O 1
ATOM 1940 N N . ARG A 1 247 ? -13.329 -0.151 54.374 1.00 88.44 247 ARG A N 1
ATOM 1941 C CA . ARG A 1 247 ? -14.649 0.478 54.514 1.00 88.44 247 ARG A CA 1
ATOM 1942 C C . ARG A 1 247 ? -15.757 -0.560 54.693 1.00 88.44 247 ARG A C 1
ATOM 1944 O O . ARG A 1 247 ? -16.529 -0.439 55.638 1.00 88.44 247 ARG A O 1
ATOM 1951 N N . GLU A 1 248 ? -15.781 -1.600 53.862 1.00 90.69 248 GLU A N 1
ATOM 1952 C CA . GLU A 1 248 ? -16.750 -2.702 53.967 1.00 90.69 248 GLU A CA 1
ATOM 1953 C C . GLU A 1 248 ? -16.652 -3.420 55.324 1.00 90.69 248 GLU A C 1
ATOM 1955 O O . GLU A 1 248 ? -17.670 -3.691 55.959 1.00 90.69 248 GLU A O 1
ATOM 1960 N N . GLN A 1 249 ? -15.437 -3.660 55.831 1.00 85.75 249 GLN A N 1
ATOM 1961 C CA . GLN A 1 249 ? -15.243 -4.232 57.168 1.00 85.75 249 GLN A CA 1
ATOM 1962 C C . GLN A 1 249 ? -15.782 -3.319 58.278 1.00 85.75 249 GLN A C 1
ATOM 1964 O O . GLN A 1 249 ? -16.428 -3.799 59.209 1.00 85.75 249 GLN A O 1
ATOM 1969 N N . ARG A 1 250 ? -15.553 -2.003 58.190 1.00 89.44 250 ARG A N 1
ATOM 1970 C CA . ARG A 1 250 ? -16.088 -1.035 59.165 1.00 89.44 250 ARG A CA 1
ATOM 1971 C C . ARG A 1 250 ? -17.614 -0.987 59.143 1.00 89.44 250 ARG A C 1
ATOM 1973 O O . ARG A 1 250 ? -18.227 -0.953 60.207 1.00 89.44 250 ARG A O 1
ATOM 1980 N N . GLU A 1 251 ? -18.217 -1.014 57.958 1.00 90.44 251 GLU A N 1
ATOM 1981 C CA . GLU A 1 251 ? -19.674 -1.050 57.787 1.00 90.44 251 GLU A CA 1
ATOM 1982 C C . GLU A 1 251 ? -20.275 -2.343 58.359 1.00 90.44 251 GLU A C 1
ATOM 1984 O O . GLU A 1 251 ? -21.263 -2.284 59.092 1.00 90.44 251 GLU A O 1
ATOM 1989 N N . ALA A 1 252 ? -19.641 -3.496 58.126 1.00 90.38 252 ALA A N 1
ATOM 1990 C CA . ALA A 1 252 ? -20.075 -4.773 58.693 1.00 90.38 252 ALA A CA 1
ATOM 1991 C C . ALA A 1 252 ? -20.023 -4.781 60.232 1.00 90.38 252 ALA A C 1
ATOM 1993 O O . ALA A 1 252 ? -20.963 -5.238 60.886 1.00 90.38 252 ALA A O 1
ATOM 1994 N N . VAL A 1 253 ? -18.957 -4.230 60.825 1.00 91.06 253 VAL A N 1
ATOM 1995 C CA . VAL A 1 253 ? -18.838 -4.097 62.287 1.00 91.06 253 VAL A CA 1
ATOM 1996 C C . VAL A 1 253 ? -19.906 -3.152 62.844 1.00 91.06 253 VAL A C 1
ATOM 1998 O O . VAL A 1 253 ? -20.523 -3.459 63.864 1.00 91.06 253 VAL A O 1
ATOM 2001 N 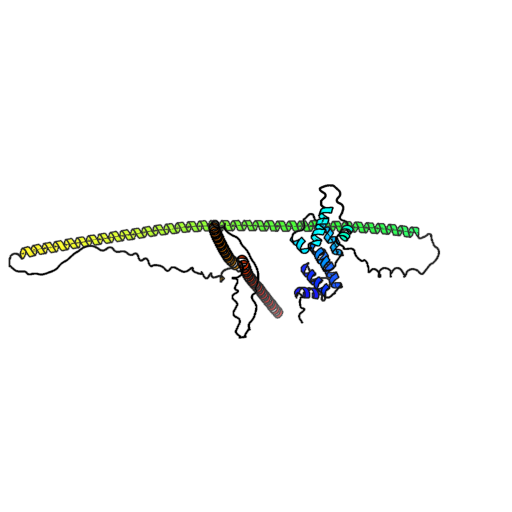N . ALA A 1 254 ? -20.168 -2.025 62.177 1.00 90.38 254 ALA A N 1
ATOM 2002 C CA . ALA A 1 254 ? -21.216 -1.094 62.590 1.00 90.38 254 ALA A CA 1
ATOM 2003 C C . ALA A 1 254 ? -22.613 -1.743 62.546 1.00 90.38 254 ALA A C 1
ATOM 2005 O O . ALA A 1 254 ? -23.396 -1.577 63.483 1.00 90.38 254 ALA A O 1
ATOM 2006 N N . ALA A 1 255 ? -22.902 -2.532 61.507 1.00 90.81 255 ALA A N 1
ATOM 2007 C CA . ALA A 1 255 ? -24.159 -3.267 61.382 1.00 90.81 255 ALA A CA 1
ATOM 2008 C C . ALA A 1 255 ? -24.341 -4.320 62.492 1.00 90.81 255 ALA A C 1
ATOM 2010 O O . ALA A 1 255 ? -25.438 -4.449 63.039 1.00 90.81 255 ALA A O 1
ATOM 2011 N N . ASP A 1 256 ? -23.279 -5.039 62.874 1.00 89.69 256 ASP A N 1
ATOM 2012 C CA . ASP A 1 256 ? -23.331 -6.017 63.971 1.00 89.69 256 ASP A CA 1
ATOM 2013 C C . ASP A 1 256 ? -23.574 -5.348 65.336 1.00 89.69 256 ASP A C 1
ATOM 2015 O O . ASP A 1 256 ? -24.340 -5.852 66.162 1.00 89.69 256 ASP A O 1
ATOM 2019 N N . ILE A 1 257 ? -22.984 -4.168 65.564 1.00 88.25 257 ILE A N 1
ATOM 2020 C CA . ILE A 1 257 ? -23.236 -3.366 66.770 1.00 88.25 257 ILE A CA 1
ATOM 2021 C C . ILE A 1 257 ? -24.707 -2.939 66.841 1.00 88.25 257 ILE A C 1
ATOM 2023 O O . ILE A 1 257 ? -25.333 -3.088 67.893 1.00 88.25 257 ILE A O 1
ATOM 2027 N N . GLU A 1 258 ? -25.277 -2.431 65.746 1.00 87.31 258 GLU A N 1
ATOM 2028 C CA . GLU A 1 258 ? -26.691 -2.037 65.713 1.00 87.31 258 GLU A CA 1
ATOM 2029 C C . GLU A 1 258 ? -27.623 -3.235 65.903 1.00 87.31 258 GLU A C 1
ATOM 2031 O O . GLU A 1 258 ? -28.552 -3.174 66.711 1.00 87.31 258 GLU A O 1
ATOM 2036 N N . ARG A 1 259 ? -27.323 -4.377 65.274 1.00 88.81 259 ARG A N 1
ATOM 2037 C CA . ARG A 1 259 ? -28.069 -5.617 65.503 1.00 88.81 259 ARG A CA 1
ATOM 2038 C C . ARG A 1 259 ? -28.068 -6.004 66.984 1.00 88.81 259 ARG A C 1
ATOM 2040 O O . ARG A 1 259 ? -29.141 -6.191 67.557 1.00 88.81 259 ARG A O 1
ATOM 2047 N N . LYS A 1 260 ? -26.903 -6.025 67.638 1.00 89.75 260 LYS A N 1
ATOM 2048 C CA . LYS A 1 260 ? -26.788 -6.328 69.076 1.00 89.75 260 LYS A CA 1
ATOM 2049 C C . LYS A 1 260 ? -27.567 -5.348 69.953 1.00 89.75 260 LYS A C 1
ATOM 2051 O O . LYS A 1 260 ? -28.189 -5.774 70.925 1.00 89.75 260 LYS A O 1
ATOM 2056 N N . LYS A 1 261 ? -27.593 -4.054 69.611 1.00 88.50 261 LYS A N 1
ATOM 2057 C CA . LYS A 1 261 ? -28.431 -3.067 70.316 1.00 88.50 261 LYS A CA 1
ATOM 2058 C C . LYS A 1 261 ? -29.921 -3.371 70.162 1.00 88.50 261 LYS A C 1
ATOM 2060 O O . LYS A 1 261 ? -30.643 -3.328 71.155 1.00 88.50 261 LYS A O 1
ATOM 2065 N N . THR A 1 262 ? -30.384 -3.699 68.954 1.00 85.56 262 THR A N 1
ATOM 2066 C CA . THR A 1 262 ? -31.801 -4.035 68.720 1.00 85.56 262 THR A CA 1
ATOM 2067 C C . THR A 1 262 ? -32.217 -5.324 69.427 1.00 85.56 262 THR A C 1
ATOM 2069 O O . THR A 1 262 ? -33.291 -5.372 70.025 1.00 85.56 262 THR A O 1
ATOM 2072 N N . GLU A 1 263 ? -31.351 -6.341 69.448 1.00 86.88 263 GLU A N 1
ATOM 2073 C CA . GLU A 1 263 ? -31.578 -7.593 70.175 1.00 86.88 263 GLU A CA 1
ATOM 2074 C C . GLU A 1 263 ? -31.630 -7.354 71.694 1.00 86.88 263 GLU A C 1
ATOM 2076 O O . GLU A 1 263 ? -32.533 -7.855 72.369 1.00 86.88 263 GLU A O 1
ATOM 2081 N N . ALA A 1 264 ? -30.734 -6.519 72.233 1.00 83.25 264 ALA A N 1
ATOM 2082 C CA . ALA A 1 264 ? -30.754 -6.123 73.641 1.00 83.25 264 ALA A CA 1
ATOM 2083 C C . ALA A 1 264 ? -32.020 -5.326 74.010 1.00 83.25 264 ALA A C 1
ATOM 2085 O O . ALA A 1 264 ? -32.637 -5.587 75.045 1.00 83.25 264 ALA A O 1
ATOM 2086 N N . ALA A 1 265 ? -32.455 -4.397 73.152 1.00 83.62 265 ALA A N 1
ATOM 2087 C CA . ALA A 1 265 ? -33.689 -3.638 73.350 1.00 83.62 265 ALA A CA 1
ATOM 2088 C C . ALA A 1 265 ? -34.934 -4.544 73.309 1.00 83.62 265 ALA A C 1
ATOM 2090 O O . ALA A 1 265 ? -35.830 -4.409 74.145 1.00 83.62 265 ALA A O 1
ATOM 2091 N N . ALA A 1 266 ? -34.974 -5.512 72.389 1.00 82.81 266 ALA A N 1
ATOM 2092 C CA . ALA A 1 266 ? -36.049 -6.498 72.308 1.00 82.81 266 ALA A CA 1
ATOM 2093 C C . ALA A 1 266 ? -36.092 -7.411 73.547 1.00 82.81 266 ALA A C 1
ATOM 2095 O O . ALA A 1 266 ? -37.174 -7.703 74.064 1.00 82.81 266 ALA A O 1
ATOM 2096 N N . ALA A 1 267 ? -34.930 -7.824 74.064 1.00 83.69 267 ALA A N 1
ATOM 2097 C CA . ALA A 1 267 ? -34.836 -8.595 75.301 1.00 83.69 267 ALA A CA 1
ATOM 2098 C C . ALA A 1 267 ? -35.342 -7.797 76.517 1.00 83.69 267 ALA A C 1
ATOM 2100 O O . ALA A 1 267 ? -36.117 -8.324 77.317 1.00 83.69 267 ALA A O 1
ATOM 2101 N N . ALA A 1 268 ? -34.982 -6.513 76.618 1.00 82.94 268 ALA A N 1
ATOM 2102 C CA . ALA A 1 268 ? -35.471 -5.624 77.672 1.00 82.94 268 ALA A CA 1
ATOM 2103 C C . ALA A 1 268 ? -36.996 -5.421 77.601 1.00 82.94 268 ALA A C 1
ATOM 2105 O O . ALA A 1 268 ? -37.681 -5.508 78.622 1.00 82.94 268 ALA A O 1
ATOM 2106 N N . ALA A 1 269 ? -37.551 -5.228 76.400 1.00 81.69 269 ALA A N 1
ATOM 2107 C CA . ALA A 1 269 ? -38.995 -5.100 76.198 1.00 81.69 269 ALA A CA 1
ATOM 2108 C C . ALA A 1 269 ? -39.753 -6.380 76.590 1.00 81.69 269 ALA A C 1
ATOM 2110 O O . ALA A 1 269 ? -40.828 -6.316 77.190 1.00 81.69 269 ALA A O 1
ATOM 2111 N N . LYS A 1 270 ? -39.181 -7.555 76.297 1.00 80.56 270 LYS A N 1
ATOM 2112 C CA . LYS A 1 270 ? -39.753 -8.842 76.706 1.00 80.56 270 LYS A CA 1
ATOM 2113 C C . LYS A 1 270 ? -39.757 -9.000 78.228 1.00 80.56 270 LYS A C 1
ATOM 2115 O O . LYS A 1 270 ? -40.789 -9.361 78.780 1.00 80.56 270 LYS A O 1
ATOM 2120 N N . HIS A 1 271 ? -38.663 -8.639 78.900 1.00 79.69 271 HIS A N 1
ATOM 2121 C CA . HIS A 1 271 ? -38.591 -8.664 80.363 1.00 79.69 271 HIS A CA 1
ATOM 2122 C C . HIS A 1 271 ? -39.636 -7.741 81.009 1.00 79.69 271 HIS A C 1
ATOM 2124 O O . HIS A 1 271 ? -40.317 -8.141 81.947 1.00 79.69 271 HIS A O 1
ATOM 2130 N N . GLN A 1 272 ? -39.820 -6.524 80.484 1.00 77.56 272 GLN A N 1
ATOM 2131 C CA . GLN A 1 272 ? -40.848 -5.601 80.983 1.00 77.56 272 GLN A CA 1
ATOM 2132 C C . GLN A 1 272 ? -42.269 -6.140 80.783 1.00 77.56 272 GLN A C 1
ATOM 2134 O O . GLN A 1 272 ? -43.127 -5.969 81.650 1.00 77.56 272 GLN A O 1
ATOM 2139 N N . LYS A 1 273 ? -42.528 -6.808 79.653 1.00 80.75 273 LYS A N 1
ATOM 2140 C CA . LYS A 1 273 ? -43.820 -7.444 79.387 1.00 80.75 273 LYS A CA 1
ATOM 2141 C C . LYS A 1 273 ? -44.084 -8.610 80.341 1.00 80.75 273 LYS A C 1
ATOM 2143 O O . LYS A 1 273 ? -45.176 -8.684 80.899 1.00 80.75 273 LYS A O 1
ATOM 2148 N N . ASP A 1 274 ? -43.097 -9.477 80.551 1.00 81.00 274 ASP A N 1
ATOM 2149 C CA . ASP A 1 274 ? -43.209 -10.619 81.462 1.00 81.00 274 ASP A CA 1
ATOM 2150 C C . ASP A 1 274 ? -43.429 -10.137 82.913 1.00 81.00 274 ASP A C 1
ATOM 2152 O O . ASP A 1 274 ? -44.291 -10.658 83.624 1.00 81.00 274 ASP A O 1
ATOM 2156 N N . GLU A 1 275 ? -42.744 -9.065 83.330 1.00 82.19 275 GLU A N 1
ATOM 2157 C CA . GLU A 1 275 ? -42.936 -8.431 84.641 1.00 82.19 275 GLU A CA 1
ATOM 2158 C C . GLU A 1 275 ? -44.338 -7.805 84.794 1.00 82.19 275 GLU A C 1
ATOM 2160 O O . GLU A 1 275 ? -44.972 -7.921 85.847 1.00 82.19 275 GLU A O 1
ATOM 2165 N N . ALA A 1 276 ? -44.864 -7.171 83.740 1.00 77.81 276 ALA A N 1
ATOM 2166 C CA . ALA A 1 276 ? -46.220 -6.622 83.729 1.00 77.81 276 ALA A CA 1
ATOM 2167 C C . ALA A 1 276 ? -47.295 -7.723 83.783 1.00 77.81 276 ALA A C 1
ATOM 2169 O O . ALA A 1 276 ? -48.278 -7.591 84.517 1.00 77.81 276 ALA A O 1
ATOM 2170 N N . GLU A 1 277 ? -47.105 -8.826 83.050 1.00 79.31 277 GLU A N 1
ATOM 2171 C CA . GLU A 1 277 ? -47.997 -9.989 83.100 1.00 79.31 277 GLU A CA 1
ATOM 2172 C C . GLU A 1 277 ? -47.993 -10.644 84.486 1.00 79.31 277 GLU A C 1
ATOM 2174 O O . GLU A 1 277 ? -49.053 -11.034 84.983 1.00 79.31 277 GLU A O 1
ATOM 2179 N N . GLN A 1 278 ? -46.836 -10.722 85.147 1.00 78.75 278 GLN A N 1
ATOM 2180 C CA . GLN A 1 278 ? -46.736 -11.265 86.499 1.00 78.75 278 GLN A CA 1
ATOM 2181 C C . GLN A 1 278 ? -47.459 -10.387 87.527 1.00 78.75 278 GLN A C 1
ATOM 2183 O O . GLN A 1 278 ? -48.301 -10.892 88.272 1.00 78.75 278 GLN A O 1
ATOM 2188 N N . LYS A 1 279 ? -47.253 -9.064 87.493 1.00 81.62 279 LYS A N 1
ATOM 2189 C CA . LYS A 1 279 ? -47.997 -8.118 88.347 1.00 81.62 279 LYS A CA 1
ATOM 2190 C C . LYS A 1 279 ? -49.510 -8.179 88.104 1.00 81.62 279 LYS A C 1
ATOM 2192 O O . LYS A 1 279 ? -50.299 -8.070 89.044 1.00 81.62 279 LYS A O 1
ATOM 2197 N N . ALA A 1 280 ? -49.942 -8.390 86.857 1.00 76.38 280 ALA A N 1
ATOM 2198 C CA . ALA A 1 280 ? -51.357 -8.566 86.527 1.00 76.38 280 ALA A CA 1
ATOM 2199 C C . ALA A 1 280 ? -51.940 -9.868 87.107 1.00 76.38 280 ALA A C 1
ATOM 2201 O O . ALA A 1 280 ? -53.062 -9.850 87.622 1.00 76.38 280 ALA A O 1
ATOM 2202 N N . ARG A 1 281 ? -51.186 -10.977 87.073 1.00 75.56 281 ARG A N 1
ATOM 2203 C CA . ARG A 1 281 ? -51.586 -12.254 87.694 1.00 75.56 281 ARG A CA 1
ATOM 2204 C C . ARG A 1 281 ? -51.695 -12.138 89.210 1.00 75.56 281 ARG A C 1
ATOM 2206 O O . ARG A 1 281 ? -52.718 -12.531 89.759 1.00 75.56 281 ARG A O 1
ATOM 2213 N N . GLU A 1 282 ? -50.719 -11.512 89.864 1.00 79.38 282 GLU A N 1
ATOM 2214 C CA . GLU A 1 282 ? -50.749 -11.263 91.313 1.00 79.38 282 GLU A CA 1
ATOM 2215 C C . GLU A 1 282 ? -51.940 -10.375 91.718 1.00 79.38 282 GLU A C 1
ATOM 2217 O O . GLU A 1 282 ? -52.599 -10.610 92.733 1.00 79.38 282 GLU A O 1
ATOM 2222 N N . SER A 1 283 ? -52.279 -9.368 90.902 1.00 73.19 283 SER A N 1
ATOM 2223 C CA . SER A 1 283 ? -53.470 -8.535 91.116 1.00 73.19 283 SER A CA 1
ATOM 2224 C C . SER A 1 283 ? -54.779 -9.317 90.935 1.00 73.19 283 SER A C 1
ATOM 2226 O O . SER A 1 283 ? -55.727 -9.124 91.702 1.00 73.19 283 SER A O 1
ATOM 2228 N N . GLN A 1 284 ? -54.848 -10.218 89.947 1.00 70.88 284 GLN A N 1
ATOM 2229 C CA . GLN A 1 284 ? -55.996 -11.110 89.772 1.00 70.88 284 GLN A CA 1
ATOM 2230 C C . GLN A 1 284 ? -56.131 -12.110 90.923 1.00 70.88 284 GLN A C 1
ATOM 2232 O O . GLN A 1 284 ? -57.247 -12.309 91.399 1.00 70.88 284 GLN A O 1
ATOM 2237 N N . GLU A 1 285 ? -55.034 -12.691 91.408 1.00 74.25 285 GLU A N 1
ATOM 2238 C CA . GLU A 1 285 ? -55.046 -13.579 92.575 1.00 74.25 285 GLU A CA 1
ATOM 2239 C C . GLU A 1 285 ? -55.533 -12.856 93.828 1.00 74.25 285 GLU A C 1
ATOM 2241 O O . GLU A 1 285 ? -56.439 -13.362 94.487 1.00 74.25 285 GLU A O 1
ATOM 2246 N N . LYS A 1 286 ? -55.054 -11.633 94.096 1.00 74.12 286 LYS A N 1
ATOM 2247 C CA . LYS A 1 286 ? -55.584 -10.804 95.194 1.00 74.12 286 LYS A CA 1
ATOM 2248 C C . LYS A 1 286 ? -57.085 -10.554 95.057 1.00 74.12 286 LYS A C 1
ATOM 2250 O O . LYS A 1 286 ? -57.826 -10.771 96.009 1.00 74.12 286 LYS A O 1
ATOM 2255 N N . LYS A 1 287 ? -57.571 -10.201 93.859 1.00 72.88 287 LYS A N 1
ATOM 2256 C CA . LYS A 1 287 ? -59.018 -10.051 93.604 1.00 72.88 287 LYS A CA 1
ATOM 2257 C C . LYS A 1 287 ? -59.800 -11.347 93.828 1.00 72.88 287 LYS A C 1
ATOM 2259 O O . LYS A 1 287 ? -60.937 -11.297 94.293 1.00 72.88 287 LYS A O 1
ATOM 2264 N N . ILE A 1 288 ? -59.238 -12.502 93.472 1.00 71.75 288 ILE A N 1
ATOM 2265 C CA . ILE A 1 288 ? -59.860 -13.811 93.716 1.00 71.75 288 ILE A CA 1
ATOM 2266 C C . ILE A 1 288 ? -59.890 -14.110 95.220 1.00 71.75 288 ILE A C 1
ATOM 2268 O O . ILE A 1 288 ? -60.896 -14.615 95.712 1.00 71.75 288 ILE A O 1
ATOM 2272 N N . GLN A 1 289 ? -58.835 -13.760 95.951 1.00 64.81 289 GLN A N 1
ATOM 2273 C CA . GLN A 1 289 ? -58.712 -13.964 97.391 1.00 64.81 289 GLN A CA 1
ATOM 2274 C C . GLN A 1 289 ? -59.698 -13.080 98.173 1.00 64.81 289 GLN A C 1
ATOM 2276 O O . GLN A 1 289 ? -60.471 -13.610 98.973 1.00 64.81 289 GLN A O 1
ATOM 2281 N N . ASP A 1 290 ? -59.803 -11.796 97.821 1.00 67.44 290 ASP A N 1
ATOM 2282 C CA . ASP A 1 290 ? -60.806 -10.865 98.358 1.00 67.44 290 ASP A CA 1
ATOM 2283 C C . ASP A 1 290 ? -62.234 -11.338 98.044 1.00 67.44 290 ASP A C 1
ATOM 2285 O O . ASP A 1 290 ? -63.131 -11.308 98.891 1.00 67.44 290 ASP A O 1
ATOM 2289 N N . LYS A 1 291 ? -62.472 -11.849 96.828 1.00 65.69 291 LYS A N 1
ATOM 2290 C CA . LYS A 1 291 ? -63.771 -12.413 96.433 1.00 65.69 291 LYS A CA 1
ATOM 2291 C C . LYS A 1 291 ? -64.090 -13.702 97.193 1.00 65.69 291 LYS A C 1
ATOM 2293 O O . LYS A 1 291 ? -65.251 -13.920 97.528 1.00 65.69 291 LYS A O 1
ATOM 2298 N N . CYS A 1 292 ? -63.101 -14.542 97.494 1.00 54.03 292 CYS A N 1
ATOM 2299 C CA . CYS A 1 292 ? -63.254 -15.731 98.334 1.00 54.03 292 CYS A CA 1
ATOM 2300 C C . CYS A 1 292 ? -63.537 -15.370 99.797 1.00 54.03 292 CYS A C 1
ATOM 2302 O O . CYS A 1 292 ? -64.386 -16.016 100.406 1.00 54.03 292 CYS A O 1
ATOM 2304 N N . GLU A 1 293 ? -62.923 -14.319 100.344 1.00 58.97 293 GLU A N 1
ATOM 2305 C CA . GLU A 1 293 ? -63.273 -13.776 101.664 1.00 58.97 293 GLU A CA 1
ATOM 2306 C C . GLU A 1 293 ? -64.680 -13.173 101.689 1.00 58.97 293 GLU A C 1
ATOM 2308 O O . GLU A 1 293 ? -65.456 -13.446 102.605 1.00 58.97 293 GLU A O 1
ATOM 2313 N N . THR A 1 294 ? -65.064 -12.443 100.642 1.00 55.88 294 THR A N 1
ATOM 2314 C CA . THR A 1 294 ? -66.422 -11.895 100.488 1.00 55.88 294 THR A CA 1
ATOM 2315 C C . THR A 1 294 ? -67.457 -13.016 100.347 1.00 55.88 294 THR A C 1
ATOM 2317 O O . THR A 1 294 ? -68.542 -12.950 100.917 1.00 55.88 294 THR A O 1
ATOM 2320 N N . ARG A 1 295 ? -67.110 -14.108 99.653 1.00 50.19 295 ARG A N 1
ATOM 2321 C CA . ARG A 1 295 ? -67.957 -15.302 99.512 1.00 50.19 295 ARG A CA 1
ATOM 2322 C C . ARG A 1 295 ? -67.998 -16.154 100.783 1.00 50.19 295 ARG A C 1
ATOM 2324 O O . ARG A 1 295 ? -68.983 -16.850 100.991 1.00 50.19 295 ARG A O 1
ATOM 2331 N N . ARG A 1 296 ? -66.977 -16.084 101.644 1.00 52.12 296 ARG A N 1
ATOM 2332 C CA . ARG A 1 296 ? -66.997 -16.651 103.004 1.00 52.12 296 ARG A CA 1
ATOM 2333 C C . ARG A 1 296 ? -67.941 -15.863 103.917 1.00 52.12 296 ARG A C 1
ATOM 2335 O O . ARG A 1 296 ? -68.596 -16.474 104.746 1.00 52.12 296 ARG A O 1
ATOM 2342 N N . LYS A 1 297 ? -68.057 -14.545 103.702 1.00 50.81 297 LYS A N 1
ATOM 2343 C CA . LYS A 1 297 ? -69.026 -13.657 104.373 1.00 50.81 297 LYS A CA 1
ATOM 2344 C C . LYS A 1 297 ? -70.458 -13.748 103.818 1.00 50.81 297 LYS A C 1
ATOM 2346 O O . LYS A 1 297 ? -71.385 -13.363 104.507 1.00 50.81 297 LYS A O 1
ATOM 2351 N N . LEU A 1 298 ? -70.653 -14.279 102.607 1.00 44.91 298 LEU A N 1
ATOM 2352 C CA . LEU A 1 298 ? -71.972 -14.500 101.978 1.00 44.91 298 LEU A CA 1
ATOM 2353 C C . LEU A 1 298 ? -72.453 -15.961 102.050 1.00 44.91 298 LEU A C 1
ATOM 2355 O O . LEU A 1 298 ? -73.387 -16.340 101.352 1.00 44.91 298 LEU A O 1
ATOM 2359 N N . LYS A 1 299 ? -71.814 -16.801 102.873 1.00 40.09 299 LYS A N 1
ATOM 2360 C CA . LYS A 1 299 ? -72.204 -18.203 103.093 1.00 40.09 299 LYS A CA 1
ATOM 2361 C C . LYS A 1 299 ? -72.857 -18.402 104.464 1.00 40.09 299 LYS A C 1
ATOM 2363 O O . LYS A 1 299 ? -72.597 -19.406 105.120 1.00 40.09 299 LYS A O 1
ATOM 2368 N N . GLU A 1 300 ? -73.681 -17.434 104.861 1.00 40.88 300 GLU A N 1
ATOM 2369 C CA . GLU A 1 300 ? -74.657 -17.565 105.948 1.00 40.88 300 GLU A CA 1
ATOM 2370 C C . GLU A 1 300 ? -76.099 -17.737 105.458 1.00 40.88 300 GLU A C 1
ATOM 2372 O O . GLU A 1 300 ? -76.918 -18.165 106.251 1.00 40.88 300 GLU A O 1
ATOM 2377 N N . ASP A 1 301 ? -76.417 -17.570 104.168 1.00 31.20 301 ASP A N 1
ATOM 2378 C CA . ASP A 1 301 ? -77.796 -17.754 103.702 1.00 31.20 301 ASP A CA 1
ATOM 2379 C C . ASP A 1 301 ? -77.892 -18.456 102.341 1.00 31.20 301 ASP A C 1
ATOM 2381 O O . ASP A 1 301 ? -77.270 -18.052 101.359 1.00 31.20 301 ASP A O 1
ATOM 2385 N N . GLY A 1 302 ? -78.761 -19.470 102.284 1.00 29.39 302 GLY A N 1
ATOM 2386 C CA . GLY A 1 302 ? -79.715 -19.601 101.179 1.00 29.39 302 GLY A CA 1
ATOM 2387 C C . GLY A 1 302 ? -79.383 -20.552 100.027 1.00 29.39 302 GLY A C 1
ATOM 2388 O O . GLY A 1 302 ? -78.519 -20.307 99.195 1.00 29.39 302 GLY A O 1
ATOM 2389 N N . GLU A 1 303 ? -80.172 -21.619 99.956 1.00 29.25 303 GLU A N 1
ATOM 2390 C CA . GLU A 1 303 ? -80.220 -22.722 98.994 1.00 29.25 303 GLU A CA 1
ATOM 2391 C C . GLU A 1 303 ? -80.629 -22.404 97.530 1.00 29.25 303 GLU A C 1
ATOM 2393 O O . GLU A 1 303 ? -81.413 -21.506 97.247 1.00 29.25 303 GLU A O 1
ATOM 2398 N N . ALA A 1 304 ? -80.215 -23.341 96.657 1.00 29.52 304 ALA A N 1
ATOM 2399 C CA . ALA A 1 304 ? -80.976 -24.002 95.575 1.00 29.52 304 ALA A CA 1
ATOM 2400 C C . ALA A 1 304 ? -80.843 -23.607 94.077 1.00 29.52 304 ALA A C 1
ATOM 2402 O O . ALA A 1 304 ? -81.184 -22.523 93.622 1.00 29.52 304 ALA A O 1
ATOM 2403 N N . LYS A 1 305 ? -80.548 -24.692 93.328 1.00 30.66 305 LYS A N 1
ATOM 2404 C CA . LYS A 1 305 ? -81.011 -25.142 91.991 1.00 30.66 305 LYS A CA 1
ATOM 2405 C C . LYS A 1 305 ? -80.389 -24.601 90.683 1.00 30.66 305 LYS A C 1
ATOM 2407 O O . LYS A 1 305 ? -80.609 -23.481 90.248 1.00 30.66 305 LYS A O 1
ATOM 2412 N N . ALA A 1 306 ? -79.718 -25.539 89.998 1.00 28.95 306 ALA A N 1
ATOM 2413 C CA . ALA A 1 306 ? -79.412 -25.603 88.555 1.00 28.95 306 ALA A CA 1
ATOM 2414 C C . ALA A 1 306 ? -80.679 -25.968 87.720 1.00 28.95 306 ALA A C 1
ATOM 2416 O O . ALA A 1 306 ? -81.672 -26.327 88.365 1.00 28.95 306 ALA A O 1
ATOM 2417 N N . PRO A 1 307 ? -80.703 -25.955 86.350 1.00 44.28 307 PRO A N 1
ATOM 2418 C CA . PRO A 1 307 ? -79.913 -26.867 85.475 1.00 44.28 307 PRO A CA 1
ATOM 2419 C C . PRO A 1 307 ? -79.480 -26.333 84.055 1.00 44.28 307 PRO A C 1
ATOM 2421 O O . PRO A 1 307 ? -80.104 -25.442 83.502 1.00 44.28 307 PRO A O 1
ATOM 2424 N N . ILE A 1 308 ? -78.318 -26.765 83.505 1.00 30.45 308 ILE A N 1
ATOM 2425 C CA . ILE A 1 308 ? -78.084 -27.671 82.323 1.00 30.45 308 ILE A CA 1
ATOM 2426 C C . ILE A 1 308 ? -78.427 -27.048 80.924 1.00 30.45 308 ILE A C 1
ATOM 2428 O O . ILE A 1 308 ? -79.570 -26.678 80.715 1.00 30.45 308 ILE A O 1
ATOM 2432 N N . LYS A 1 309 ? -77.553 -26.928 79.888 1.00 30.02 309 LYS A N 1
ATOM 2433 C CA . LYS A 1 309 ? -76.859 -27.988 79.092 1.00 30.02 309 LYS A CA 1
ATOM 2434 C C . LYS A 1 309 ? -75.891 -27.420 78.004 1.00 30.02 309 LYS A C 1
ATOM 2436 O O . LYS A 1 309 ? -76.251 -26.455 77.348 1.00 30.02 309 LYS A O 1
ATOM 2441 N N . SER A 1 310 ? -74.806 -28.176 77.732 1.00 27.66 310 SER A N 1
ATOM 2442 C CA . SER A 1 310 ? -74.149 -28.484 76.420 1.00 27.66 310 SER A CA 1
ATOM 2443 C C . SER A 1 310 ? -73.409 -27.367 75.643 1.00 27.66 310 SER A C 1
ATOM 2445 O O . SER A 1 310 ? -73.939 -26.282 75.506 1.00 27.66 310 SER A O 1
ATOM 2447 N N . SER A 1 311 ? -72.222 -27.523 75.026 1.00 31.52 311 SER A N 1
ATOM 2448 C CA . SER A 1 311 ? -71.390 -28.690 74.651 1.00 31.52 311 SER A CA 1
ATOM 2449 C C . SER A 1 311 ? -69.963 -28.240 74.245 1.00 31.52 311 SER A C 1
ATOM 2451 O O . SER A 1 311 ? -69.838 -27.212 73.596 1.00 31.52 311 SER A O 1
ATOM 2453 N N . LYS A 1 312 ? -68.943 -29.051 74.609 1.00 28.92 312 LYS A N 1
ATOM 2454 C CA . LYS A 1 312 ? -67.719 -29.506 73.869 1.00 28.92 312 LYS A CA 1
ATOM 2455 C C . LYS A 1 312 ? -67.166 -28.638 72.708 1.00 28.92 312 LYS A C 1
ATOM 2457 O O . LYS A 1 312 ? -67.928 -28.235 71.852 1.00 28.92 312 LYS A O 1
ATOM 2462 N N . SER A 1 313 ? -65.855 -28.462 72.483 1.00 27.25 313 SER A N 1
ATOM 2463 C CA . SER A 1 313 ? -64.645 -29.220 72.877 1.00 27.25 313 SER A CA 1
ATOM 2464 C C . SER A 1 313 ? -63.373 -28.575 72.281 1.00 27.25 313 SER A C 1
ATOM 2466 O O . SER A 1 313 ? -63.485 -28.062 71.179 1.00 27.25 313 SER A O 1
ATOM 2468 N N . LYS A 1 314 ? -62.213 -28.755 72.960 1.00 29.47 314 LYS A N 1
ATOM 2469 C CA . LYS A 1 314 ? -60.825 -29.039 72.462 1.00 29.47 314 LYS A CA 1
ATOM 2470 C C . LYS A 1 314 ? -60.206 -28.131 71.365 1.00 29.47 314 LYS A C 1
ATOM 2472 O O . LYS A 1 314 ? -60.885 -27.743 70.442 1.00 29.47 314 LYS A O 1
ATOM 2477 N N . GLU A 1 315 ? -58.909 -27.828 71.274 1.00 27.58 315 GLU A N 1
ATOM 2478 C CA . GLU A 1 315 ? -57.660 -28.188 71.962 1.00 27.58 315 GLU A CA 1
ATOM 2479 C C . GLU A 1 315 ? -56.522 -27.315 71.347 1.00 27.58 315 GLU A C 1
ATOM 2481 O O . GLU A 1 315 ? -56.523 -27.079 70.148 1.00 27.58 315 GLU A O 1
ATOM 2486 N N . LYS A 1 316 ? -55.575 -26.872 72.194 1.00 28.39 316 LYS A N 1
ATOM 2487 C CA . LYS A 1 316 ? -54.147 -26.498 71.980 1.00 28.39 316 LYS A CA 1
ATOM 2488 C C . LYS A 1 316 ? -53.645 -25.416 70.982 1.00 28.39 316 LYS A C 1
ATOM 2490 O O . LYS A 1 316 ? -53.782 -25.512 69.775 1.00 28.39 316 LYS A O 1
ATOM 2495 N N . ALA A 1 317 ? -52.779 -24.585 71.589 1.00 28.33 317 ALA A N 1
ATOM 2496 C CA . ALA A 1 317 ? -51.408 -24.186 71.203 1.00 28.33 317 ALA A CA 1
ATOM 2497 C C . ALA A 1 317 ? -51.147 -22.979 70.264 1.00 28.33 317 ALA A C 1
ATOM 2499 O O . ALA A 1 317 ? -51.199 -23.074 69.050 1.00 28.33 317 ALA A O 1
ATOM 2500 N N . LYS A 1 318 ? -50.753 -21.883 70.940 1.00 30.86 318 LYS A N 1
ATOM 2501 C CA . LYS A 1 318 ? -49.649 -20.905 70.752 1.00 30.86 318 LYS A CA 1
ATOM 2502 C C . LYS A 1 318 ? -49.189 -20.468 69.333 1.00 30.86 318 LYS A C 1
ATOM 2504 O O . LYS A 1 318 ? -48.876 -21.315 68.506 1.00 30.86 318 LYS A O 1
ATOM 2509 N N . PRO A 1 319 ? -48.986 -19.146 69.112 1.00 30.92 319 PRO A N 1
ATOM 2510 C CA . PRO A 1 319 ? -48.495 -18.580 67.857 1.00 30.92 319 PRO A CA 1
ATOM 2511 C C . PRO A 1 319 ? -46.966 -18.397 67.836 1.00 30.92 319 PRO A C 1
ATOM 2513 O O . PRO A 1 319 ? -46.347 -18.091 68.859 1.00 30.92 319 PRO A O 1
ATOM 2516 N N . THR A 1 320 ? -46.384 -18.480 66.641 1.00 27.47 320 THR A N 1
ATOM 2517 C CA . THR A 1 320 ? -45.046 -17.968 66.311 1.00 27.47 320 THR A CA 1
ATOM 2518 C C . THR A 1 320 ? -45.127 -17.219 64.990 1.00 27.47 320 THR A C 1
ATOM 2520 O O . THR A 1 320 ? -45.603 -17.749 63.990 1.00 27.47 320 THR A O 1
ATOM 2523 N N . ALA A 1 321 ? -44.686 -15.967 65.030 1.00 28.11 321 ALA A N 1
ATOM 2524 C CA . ALA A 1 321 ? -44.472 -15.100 63.888 1.00 28.11 321 ALA A CA 1
ATOM 2525 C C . ALA A 1 321 ? -43.119 -15.413 63.228 1.00 28.11 321 ALA A C 1
ATOM 2527 O O . ALA A 1 321 ? -42.153 -15.648 63.950 1.00 28.11 321 ALA A O 1
ATOM 2528 N N . ALA A 1 322 ? -43.059 -15.368 61.893 1.00 28.02 322 ALA A N 1
ATOM 2529 C CA . ALA A 1 322 ? -42.146 -14.524 61.106 1.00 28.02 322 ALA A CA 1
ATOM 2530 C C . ALA A 1 322 ? -42.021 -15.032 59.655 1.00 28.02 322 ALA A C 1
ATOM 2532 O O . ALA A 1 322 ? -41.587 -16.148 59.398 1.00 28.02 322 ALA A O 1
ATOM 2533 N N . MET A 1 323 ? -42.433 -14.156 58.737 1.00 28.45 323 MET A N 1
ATOM 2534 C CA . MET A 1 323 ? -41.796 -13.781 57.469 1.00 28.45 323 MET A CA 1
ATOM 2535 C C . MET A 1 323 ? -40.777 -14.748 56.836 1.00 28.45 323 MET A C 1
ATOM 2537 O O . MET A 1 323 ? -39.654 -14.886 57.306 1.00 28.45 323 MET A O 1
ATOM 2541 N N . SER A 1 324 ? -41.124 -15.248 55.652 1.00 31.22 324 SER A N 1
ATOM 2542 C CA . SER A 1 324 ? -40.206 -15.337 54.511 1.00 31.22 324 SER A CA 1
ATOM 2543 C C . SER A 1 324 ? -41.057 -15.411 53.246 1.00 31.22 324 SER A C 1
ATOM 2545 O O . SER A 1 324 ? -41.638 -16.446 52.927 1.00 31.22 324 SER A O 1
ATOM 2547 N N . GLY A 1 325 ? -41.216 -14.260 52.594 1.00 29.34 325 GLY A N 1
ATOM 2548 C CA . GLY A 1 325 ? -41.698 -14.190 51.226 1.00 29.34 325 GLY A CA 1
ATOM 2549 C C . GLY A 1 325 ? -40.542 -14.549 50.307 1.00 29.34 325 GLY A C 1
ATOM 2550 O O . GLY A 1 325 ? -39.525 -13.862 50.304 1.00 29.34 325 GLY A O 1
ATOM 2551 N N . ILE A 1 326 ? -40.706 -15.622 49.545 1.00 28.81 326 ILE A N 1
ATOM 2552 C CA . ILE A 1 326 ? -39.900 -15.891 48.361 1.00 28.81 326 ILE A CA 1
ATOM 2553 C C . ILE A 1 326 ? -40.846 -15.629 47.196 1.00 28.81 326 ILE A C 1
ATOM 2555 O O . ILE A 1 326 ? -41.728 -16.428 46.897 1.00 28.81 326 ILE A O 1
ATOM 2559 N N . SER A 1 327 ? -40.742 -14.430 46.634 1.00 32.22 327 SER A N 1
ATOM 2560 C CA . SER A 1 327 ? -41.326 -14.101 45.343 1.00 32.22 327 SER A CA 1
ATOM 2561 C C . SER A 1 327 ? -40.512 -14.811 44.267 1.00 32.22 327 SER A C 1
ATOM 2563 O O . SER A 1 327 ? -39.340 -14.481 44.067 1.00 32.22 327 SER A O 1
ATOM 2565 N N . ASP A 1 328 ? -41.141 -15.769 43.589 1.00 27.25 328 ASP A N 1
ATOM 2566 C CA . ASP A 1 328 ? -40.638 -16.348 42.349 1.00 27.25 328 ASP A CA 1
ATOM 2567 C C . ASP A 1 328 ? -40.404 -15.220 41.348 1.00 27.25 328 ASP A C 1
ATOM 2569 O O . ASP A 1 328 ? -41.324 -14.558 40.863 1.00 27.25 328 ASP A O 1
ATOM 2573 N N . THR A 1 329 ? -39.124 -14.950 41.124 1.00 29.73 329 THR A N 1
ATOM 2574 C CA . THR A 1 329 ? -38.660 -13.933 40.197 1.00 29.73 329 THR A CA 1
ATOM 2575 C C . THR A 1 329 ? -38.544 -14.592 38.833 1.00 29.73 329 THR A C 1
ATOM 2577 O O . THR A 1 329 ? -37.865 -15.605 38.684 1.00 29.73 329 THR A O 1
ATOM 2580 N N . SER A 1 330 ? -39.281 -14.011 37.888 1.00 26.98 330 SER A N 1
ATOM 2581 C CA . SER A 1 330 ? -39.096 -14.028 36.437 1.00 26.98 330 SER A CA 1
ATOM 2582 C C . SER A 1 330 ? -37.826 -14.738 35.955 1.00 26.98 330 SER A C 1
ATOM 2584 O O . SER A 1 330 ? -36.708 -14.320 36.254 1.00 26.98 330 SER A O 1
ATOM 2586 N N . ILE A 1 331 ? -38.009 -15.781 35.143 1.00 28.28 331 ILE A N 1
ATOM 2587 C CA . ILE A 1 331 ? -36.978 -16.256 34.221 1.00 28.28 331 ILE A CA 1
ATOM 2588 C C . ILE A 1 331 ? -36.833 -15.163 33.160 1.00 28.28 331 ILE A C 1
ATOM 2590 O O . ILE A 1 331 ? -37.577 -15.121 32.178 1.00 28.28 331 ILE A O 1
ATOM 2594 N N . ASP A 1 332 ? -35.892 -14.252 33.392 1.00 23.95 332 ASP A N 1
ATOM 2595 C CA . ASP A 1 332 ? -35.488 -13.276 32.397 1.00 23.95 332 ASP A CA 1
ATOM 2596 C C . ASP A 1 332 ? -34.753 -13.993 31.263 1.00 23.95 332 ASP A C 1
ATOM 2598 O O . ASP A 1 332 ? -33.641 -14.512 31.375 1.00 23.95 332 ASP A O 1
ATOM 2602 N N . THR A 1 333 ? -35.469 -14.025 30.147 1.00 30.83 333 THR A N 1
ATOM 2603 C CA . THR A 1 333 ? -34.969 -14.121 28.781 1.00 30.83 333 THR A CA 1
ATOM 2604 C C . THR A 1 333 ? -33.683 -13.308 28.640 1.00 30.83 333 THR A C 1
ATOM 2606 O O . THR A 1 333 ? -33.639 -12.159 29.071 1.00 30.83 333 THR A O 1
ATOM 2609 N N . ALA A 1 334 ? -32.661 -13.906 28.017 1.00 28.20 334 ALA A N 1
ATOM 2610 C CA . ALA A 1 334 ? -31.378 -13.290 27.693 1.00 28.20 334 ALA A CA 1
ATOM 2611 C C . ALA A 1 334 ? -31.542 -11.813 27.302 1.00 28.20 334 ALA A C 1
ATOM 2613 O O . ALA A 1 334 ? -32.046 -11.489 26.222 1.00 28.20 334 ALA A O 1
ATOM 2614 N N . ALA A 1 335 ? -31.136 -10.929 28.212 1.00 26.41 335 ALA A N 1
ATOM 2615 C CA . ALA A 1 335 ? -31.093 -9.504 27.977 1.00 26.41 335 ALA A CA 1
ATOM 2616 C C . ALA A 1 335 ? -30.141 -9.249 26.804 1.00 26.41 335 ALA A C 1
ATOM 2618 O O . ALA A 1 335 ? -28.922 -9.362 26.916 1.00 26.41 335 ALA A O 1
ATOM 2619 N N . ASN A 1 336 ? -30.720 -8.919 25.654 1.00 39.50 336 ASN A N 1
ATOM 2620 C CA . ASN A 1 336 ? -30.036 -8.169 24.621 1.00 39.50 336 ASN A CA 1
ATOM 2621 C C . ASN A 1 336 ? -29.783 -6.778 25.214 1.00 39.50 336 ASN A C 1
ATOM 2623 O O . ASN A 1 336 ? -30.620 -5.885 25.086 1.00 39.50 336 ASN A O 1
ATOM 2627 N N . GLU A 1 337 ? -28.681 -6.625 25.951 1.00 37.75 337 GLU A N 1
ATOM 2628 C CA . GLU A 1 337 ? -28.201 -5.313 26.362 1.00 37.75 337 GLU A CA 1
ATOM 2629 C C . GLU A 1 337 ? -27.967 -4.508 25.085 1.00 37.75 337 GLU A C 1
ATOM 2631 O O . GLU A 1 337 ? -27.095 -4.811 24.267 1.00 37.75 337 GLU A O 1
ATOM 2636 N N . GLN A 1 338 ? -28.819 -3.507 24.876 1.00 46.81 338 GLN A N 1
ATOM 2637 C CA . GLN A 1 338 ? -28.649 -2.507 23.840 1.00 46.81 338 GLN A CA 1
ATOM 2638 C C . GLN A 1 338 ? -27.423 -1.673 24.237 1.00 46.81 338 GLN A C 1
ATOM 2640 O O . GLN A 1 338 ? -27.552 -0.632 24.877 1.00 46.81 338 GLN A O 1
ATOM 2645 N N . GLU A 1 339 ? -26.224 -2.187 23.950 1.00 57.22 339 GLU A N 1
ATOM 2646 C CA . GLU A 1 339 ? -24.968 -1.490 24.218 1.00 57.22 339 GLU A CA 1
ATOM 2647 C C . GLU A 1 339 ? -25.020 -0.120 23.530 1.00 57.22 339 GLU A C 1
ATOM 2649 O O . GLU A 1 339 ? -25.193 -0.016 22.314 1.00 57.22 339 GLU A O 1
ATOM 2654 N N . ASP A 1 340 ? -24.925 0.948 24.322 1.00 57.53 340 ASP A N 1
ATOM 2655 C CA . ASP A 1 340 ? -24.865 2.319 23.824 1.00 57.53 340 ASP A CA 1
ATOM 2656 C C . ASP A 1 340 ? -23.474 2.574 23.224 1.00 57.53 340 ASP A C 1
ATOM 2658 O O . ASP A 1 340 ? -22.526 2.972 23.905 1.00 57.53 340 ASP A O 1
ATOM 2662 N N . TRP A 1 341 ? -23.350 2.307 21.923 1.00 66.00 341 TRP A N 1
ATOM 2663 C CA . TRP A 1 341 ? -22.123 2.466 21.133 1.00 66.00 341 TRP A CA 1
ATOM 2664 C C . TRP A 1 341 ? -21.687 3.929 20.953 1.00 66.00 341 TRP A C 1
ATOM 2666 O O . TRP A 1 341 ? -20.592 4.197 20.454 1.00 66.00 341 TRP A O 1
ATOM 2676 N N . SER A 1 342 ? -22.526 4.886 21.350 1.00 66.81 342 SER A N 1
ATOM 2677 C CA . SER A 1 342 ? -22.345 6.310 21.053 1.00 66.81 342 SER A CA 1
ATOM 2678 C C . SER A 1 342 ? -21.170 6.943 21.804 1.00 66.81 342 SER A C 1
ATOM 2680 O O . SER A 1 342 ? -20.649 7.964 21.368 1.00 66.81 342 SER A O 1
ATOM 2682 N N . LYS A 1 343 ? -20.740 6.344 22.923 1.00 70.19 343 LYS A N 1
ATOM 2683 C CA . LYS A 1 343 ? -19.683 6.879 23.805 1.00 70.19 343 LYS A CA 1
ATOM 2684 C C . LYS A 1 343 ? -18.278 6.354 23.502 1.00 70.19 343 LYS A C 1
ATOM 2686 O O . LYS A 1 343 ? -17.332 6.760 24.170 1.00 70.19 343 LYS A O 1
ATOM 2691 N N . LEU A 1 344 ? -18.153 5.426 22.558 1.00 74.75 344 LEU A N 1
ATOM 2692 C CA . LEU A 1 344 ? -16.878 4.825 22.172 1.00 74.75 344 LEU A CA 1
ATOM 2693 C C . LEU A 1 344 ? -16.289 5.550 20.965 1.00 74.75 344 LEU A C 1
ATOM 2695 O O . LEU A 1 344 ? -17.034 6.030 20.105 1.00 74.75 344 LEU A O 1
ATOM 2699 N N . ASP A 1 345 ? -14.961 5.586 20.896 1.00 80.69 345 ASP A N 1
ATOM 2700 C CA . ASP A 1 345 ? -14.276 6.015 19.684 1.00 80.69 345 ASP A CA 1
ATOM 2701 C C . ASP A 1 345 ? -14.507 5.006 18.538 1.00 80.69 345 ASP A C 1
ATOM 2703 O O . ASP A 1 345 ? -14.950 3.865 18.742 1.00 80.69 345 ASP A O 1
ATOM 2707 N N . ALA A 1 346 ? -14.270 5.445 17.301 1.00 80.19 346 ALA A N 1
ATOM 2708 C CA . ALA A 1 346 ? -14.535 4.635 16.113 1.00 80.19 346 ALA A CA 1
ATOM 2709 C C . ALA A 1 346 ? -13.733 3.317 16.112 1.00 80.19 346 ALA A C 1
ATOM 2711 O O . ALA A 1 346 ? -14.225 2.279 15.657 1.00 80.19 346 ALA A O 1
ATOM 2712 N N . TRP A 1 347 ? -12.516 3.333 16.661 1.00 77.88 347 TRP A N 1
ATOM 2713 C CA . TRP A 1 347 ? -11.635 2.170 16.725 1.00 77.88 347 TRP A CA 1
ATOM 2714 C C . TRP A 1 347 ? -12.119 1.132 17.745 1.00 77.88 347 TRP A C 1
ATOM 2716 O O . TRP A 1 347 ? -12.194 -0.059 17.438 1.00 77.88 347 TRP A O 1
ATOM 2726 N N . ASP A 1 348 ? -12.529 1.567 18.929 1.00 79.38 348 ASP A N 1
ATOM 2727 C CA . ASP A 1 348 ? -13.081 0.741 19.995 1.00 79.38 348 ASP A CA 1
ATOM 2728 C C . ASP A 1 348 ? -14.405 0.106 19.570 1.00 79.38 348 ASP A C 1
ATOM 2730 O O . ASP A 1 348 ? -14.632 -1.089 19.806 1.00 79.38 348 ASP A O 1
ATOM 2734 N N . ARG A 1 349 ? -15.268 0.867 18.878 1.00 85.62 349 ARG A N 1
ATOM 2735 C CA . ARG A 1 349 ? -16.484 0.325 18.250 1.00 85.62 349 ARG A CA 1
ATOM 2736 C C . ARG A 1 349 ? -16.141 -0.796 17.274 1.00 85.62 349 ARG A C 1
ATOM 2738 O O . ARG A 1 349 ? -16.746 -1.869 17.338 1.00 85.62 349 ARG A O 1
ATOM 2745 N N . ARG A 1 350 ? -15.161 -0.572 16.394 1.00 88.50 350 ARG A N 1
ATOM 2746 C CA . ARG A 1 350 ? -14.694 -1.566 15.417 1.00 88.50 350 ARG A CA 1
ATOM 2747 C C . ARG A 1 350 ? -14.166 -2.825 16.109 1.00 88.50 350 ARG A C 1
ATOM 2749 O O . ARG A 1 350 ? -14.589 -3.931 15.771 1.00 88.50 350 ARG A O 1
ATOM 2756 N N . CYS A 1 351 ? -13.300 -2.671 17.108 1.00 76.31 351 CYS A N 1
ATOM 2757 C CA . CYS A 1 351 ? -12.682 -3.781 17.835 1.00 76.31 351 CYS A CA 1
ATOM 2758 C C . CYS A 1 351 ? -13.716 -4.652 18.556 1.00 76.31 351 CYS A C 1
ATOM 2760 O O . CYS A 1 351 ? -13.662 -5.879 18.482 1.00 76.31 351 CYS A O 1
ATOM 2762 N N . ARG A 1 352 ? -14.702 -4.035 19.212 1.00 82.75 352 ARG A N 1
ATOM 2763 C CA . ARG A 1 352 ? -15.770 -4.771 19.901 1.00 82.75 352 ARG A CA 1
ATOM 2764 C C . ARG A 1 352 ? -16.724 -5.469 18.931 1.00 82.75 352 ARG A C 1
ATOM 2766 O O . ARG A 1 352 ? -17.078 -6.625 19.166 1.00 82.75 352 ARG A O 1
ATOM 2773 N N . LYS A 1 353 ? -17.100 -4.816 17.822 1.00 88.81 353 LYS A N 1
ATOM 2774 C CA . LYS A 1 353 ? -17.883 -5.454 16.748 1.00 88.81 353 LYS A CA 1
ATOM 2775 C C . LYS A 1 353 ? -17.137 -6.670 16.180 1.00 88.81 353 LYS A C 1
ATOM 2777 O O . LYS A 1 353 ? -17.753 -7.720 16.015 1.00 88.81 353 LYS A O 1
ATOM 2782 N N . LYS A 1 354 ? -15.819 -6.557 15.967 1.00 87.44 354 LYS A N 1
ATOM 2783 C CA . LYS A 1 354 ? -14.954 -7.663 15.530 1.00 87.44 354 LYS A CA 1
ATOM 2784 C C . LYS A 1 354 ? -14.957 -8.826 16.529 1.00 87.44 354 LYS A C 1
ATOM 2786 O O . LYS A 1 354 ? -15.244 -9.953 16.151 1.00 87.44 354 LYS A O 1
ATOM 2791 N N . ALA A 1 355 ? -14.739 -8.551 17.812 1.00 83.69 355 ALA A N 1
ATOM 2792 C CA . ALA A 1 355 ? -14.745 -9.589 18.844 1.00 83.69 355 ALA A CA 1
ATOM 2793 C C . ALA A 1 355 ? -16.096 -10.328 18.937 1.00 83.69 355 ALA A C 1
ATOM 2795 O O . ALA A 1 355 ? -16.140 -11.519 19.240 1.00 83.69 355 ALA A O 1
ATOM 2796 N N . LYS A 1 356 ? -17.215 -9.639 18.667 1.00 89.75 356 LYS A N 1
ATOM 2797 C CA . LYS A 1 356 ? -18.548 -10.257 18.646 1.00 89.75 356 LYS A CA 1
ATOM 2798 C C . LYS A 1 356 ? -18.714 -11.232 17.475 1.00 89.75 356 LYS A C 1
ATOM 2800 O O . LYS A 1 356 ? -19.249 -12.316 17.682 1.00 89.75 356 LYS A O 1
ATOM 2805 N N . ILE A 1 357 ? -18.228 -10.876 16.284 1.00 88.00 357 ILE A N 1
ATOM 2806 C CA . ILE A 1 357 ? -18.302 -11.757 15.106 1.00 88.00 357 ILE A CA 1
ATOM 2807 C C . ILE A 1 357 ? -17.288 -12.908 15.162 1.00 88.00 357 ILE A C 1
ATOM 2809 O O . ILE A 1 357 ? -17.585 -13.981 14.651 1.00 88.00 357 ILE A O 1
ATOM 2813 N N . GLU A 1 358 ? -16.129 -12.720 15.807 1.00 82.12 358 GLU A N 1
ATOM 2814 C CA . GLU A 1 358 ? -15.165 -13.803 16.069 1.00 82.12 358 GLU A CA 1
ATOM 2815 C C . GLU A 1 358 ? -15.787 -14.853 16.997 1.00 82.12 358 GLU A C 1
ATOM 2817 O O . GLU A 1 358 ? -15.787 -16.034 16.669 1.00 82.12 358 GLU A O 1
ATOM 2822 N N . LYS A 1 359 ? -16.431 -14.419 18.092 1.00 87.50 359 LYS A N 1
ATOM 2823 C CA . LYS A 1 359 ? -17.173 -15.328 18.982 1.00 87.50 359 LYS A CA 1
ATOM 2824 C C . LYS A 1 359 ? -18.292 -16.070 18.256 1.00 87.50 359 LYS A C 1
ATOM 2826 O O . LYS A 1 359 ? -18.480 -17.255 18.496 1.00 87.50 359 LYS A O 1
ATOM 2831 N N . GLU A 1 360 ? -19.034 -15.385 17.387 1.00 87.75 360 GLU A N 1
ATOM 2832 C CA . GLU A 1 360 ? -20.091 -16.008 16.585 1.00 87.75 360 GLU A CA 1
ATOM 2833 C C . GLU A 1 360 ? -19.522 -17.093 15.656 1.00 87.75 360 GLU A C 1
ATOM 2835 O O . GLU A 1 360 ? -20.015 -18.219 15.678 1.00 87.75 360 GLU A O 1
ATOM 2840 N N . ARG A 1 361 ? -18.436 -16.799 14.924 1.00 88.19 361 ARG A N 1
ATOM 2841 C CA . ARG A 1 361 ? -17.736 -17.777 14.075 1.00 88.19 361 ARG A CA 1
ATOM 2842 C C . ARG A 1 361 ? -17.280 -18.989 14.884 1.00 88.19 361 ARG A C 1
ATOM 2844 O O . ARG A 1 361 ? -17.587 -20.110 14.502 1.00 88.19 361 ARG A O 1
ATOM 2851 N N . ASP A 1 362 ? -16.607 -18.770 16.011 1.00 82.62 362 ASP A N 1
ATOM 2852 C CA . ASP A 1 362 ? -16.088 -19.860 16.844 1.00 82.62 362 ASP A CA 1
ATOM 2853 C C . ASP A 1 362 ? -17.227 -20.756 17.368 1.00 82.62 362 ASP A C 1
ATOM 2855 O O . ASP A 1 362 ? -17.085 -21.977 17.447 1.00 82.62 362 ASP A O 1
ATOM 2859 N N . THR A 1 363 ? -18.392 -20.173 17.685 1.00 87.00 363 THR A N 1
ATOM 2860 C CA . THR A 1 363 ? -19.580 -20.950 18.077 1.00 87.00 363 THR A CA 1
ATOM 2861 C C . THR A 1 363 ? -20.222 -21.712 16.916 1.00 87.00 363 THR A C 1
ATOM 2863 O O . THR A 1 363 ? -20.675 -22.839 17.124 1.00 87.00 363 THR A O 1
ATOM 2866 N N . GLU A 1 364 ? -20.253 -21.137 15.709 1.00 86.56 364 GLU A N 1
ATOM 2867 C CA . GLU A 1 364 ? -20.764 -21.799 14.500 1.00 86.56 364 GLU A CA 1
ATOM 2868 C C . GLU A 1 364 ? -19.844 -22.963 14.081 1.00 86.56 364 GLU A C 1
ATOM 2870 O O . GLU A 1 364 ? -20.326 -24.071 13.849 1.00 86.56 364 GLU A O 1
ATOM 2875 N N . GLU A 1 365 ? -18.522 -22.767 14.088 1.00 86.50 365 GLU A N 1
ATOM 2876 C CA . GLU A 1 365 ? -17.531 -23.810 13.779 1.00 86.50 365 GLU A CA 1
ATOM 2877 C C . GLU A 1 365 ? -17.577 -24.967 14.787 1.00 86.50 365 GLU A C 1
ATOM 2879 O O . GLU A 1 365 ? -17.535 -26.139 14.401 1.00 86.50 365 GLU A O 1
ATOM 2884 N N . LEU A 1 366 ? -17.733 -24.667 16.083 1.00 87.25 366 LEU A N 1
ATOM 2885 C CA . LEU A 1 366 ? -17.908 -25.697 17.108 1.00 87.25 366 LEU A CA 1
ATOM 2886 C C . LEU A 1 366 ? -19.199 -26.501 16.885 1.00 87.25 366 LEU A C 1
ATOM 2888 O O . LEU A 1 366 ? -19.205 -27.721 17.060 1.00 87.25 366 LEU A O 1
ATOM 2892 N N . ALA A 1 367 ? -20.289 -25.842 16.485 1.00 87.50 367 ALA A N 1
ATOM 2893 C CA . ALA A 1 367 ? -21.552 -26.512 16.186 1.00 87.50 367 ALA A CA 1
ATOM 2894 C C . ALA A 1 367 ? -21.442 -27.433 14.958 1.00 87.50 367 ALA A C 1
ATOM 2896 O O . ALA A 1 367 ? -21.954 -28.558 14.998 1.00 87.50 367 ALA A O 1
ATOM 2897 N N . ASP A 1 368 ? -20.738 -27.003 13.909 1.00 87.69 368 ASP A N 1
ATOM 2898 C CA . ASP A 1 368 ? -20.496 -27.810 12.710 1.00 87.69 368 ASP A CA 1
ATOM 2899 C C . ASP A 1 368 ? -19.594 -29.017 12.999 1.00 87.69 368 ASP A C 1
ATOM 2901 O O . ASP A 1 368 ? -19.907 -30.130 12.569 1.00 87.69 368 ASP A O 1
ATOM 2905 N N . LEU A 1 369 ? -18.548 -28.854 13.817 1.00 88.00 369 LEU A N 1
ATOM 2906 C CA . LEU A 1 369 ? -17.711 -29.969 14.276 1.00 88.00 369 LEU A CA 1
ATOM 2907 C C . LEU A 1 369 ? -18.510 -30.987 15.096 1.00 88.00 369 LEU A C 1
ATOM 2909 O O . LEU A 1 369 ? -18.411 -32.193 14.865 1.00 88.00 369 LEU A O 1
ATOM 2913 N N . VAL A 1 370 ? -19.351 -30.522 16.025 1.00 91.00 370 VAL A N 1
ATOM 2914 C CA . VAL A 1 370 ? -20.235 -31.401 16.808 1.00 91.00 370 VAL A CA 1
ATOM 2915 C C . VAL A 1 370 ? -21.218 -32.138 15.897 1.00 91.00 370 VAL A C 1
ATOM 2917 O O . VAL A 1 370 ? -21.492 -33.322 16.107 1.00 91.00 370 VAL A O 1
ATOM 2920 N N . LYS A 1 371 ? -21.749 -31.468 14.870 1.00 91.56 371 LYS A N 1
ATOM 2921 C CA . LYS A 1 371 ? -22.631 -32.083 13.873 1.00 91.56 371 LYS A CA 1
ATOM 2922 C C . LYS A 1 371 ? -21.894 -33.148 13.058 1.00 91.56 371 LYS A C 1
ATOM 2924 O O . LYS A 1 371 ? -22.439 -34.234 12.867 1.00 91.56 371 LYS A O 1
ATOM 2929 N N . GLN A 1 372 ? -20.660 -32.876 12.641 1.00 89.69 372 GLN A N 1
ATOM 2930 C CA . GLN A 1 372 ? -19.826 -33.823 11.907 1.00 89.69 372 GLN A CA 1
ATOM 2931 C C . GLN A 1 372 ? -19.466 -35.046 12.760 1.00 89.69 372 GLN A C 1
ATOM 2933 O O . GLN A 1 372 ? -19.614 -36.170 12.289 1.00 89.69 372 GLN A O 1
ATOM 2938 N N . MET A 1 373 ? -19.086 -34.857 14.027 1.00 90.62 373 MET A N 1
ATOM 2939 C CA . MET A 1 373 ? -18.819 -35.967 14.950 1.00 90.62 373 MET A CA 1
ATOM 2940 C C . MET A 1 373 ? -20.056 -36.841 15.169 1.00 90.62 373 MET A C 1
ATOM 2942 O O . MET A 1 373 ? -19.961 -38.066 15.142 1.00 90.62 373 MET A O 1
ATOM 2946 N N . LYS A 1 374 ? -21.238 -36.235 15.342 1.00 90.31 374 LYS A N 1
ATOM 2947 C CA . LYS A 1 374 ? -22.500 -36.987 15.448 1.00 90.31 374 LYS A CA 1
ATOM 2948 C C . LYS A 1 374 ? -22.793 -37.797 14.187 1.00 90.31 374 LYS A C 1
ATOM 2950 O O . LYS A 1 374 ? -23.285 -38.916 14.298 1.00 90.31 374 LYS A O 1
ATOM 2955 N N . GLN A 1 375 ? -22.497 -37.241 13.015 1.00 89.69 375 GLN A N 1
ATOM 2956 C CA . GLN A 1 375 ? -22.666 -37.937 11.744 1.00 89.69 375 GLN A CA 1
ATOM 2957 C C . GLN A 1 375 ? -21.696 -39.119 11.619 1.00 89.69 375 GLN A C 1
ATOM 2959 O O . GLN A 1 375 ? -22.133 -40.215 11.291 1.00 89.69 375 GLN A O 1
ATOM 2964 N N . GLN A 1 376 ? -20.421 -38.936 11.976 1.00 86.31 376 GLN A N 1
ATOM 2965 C CA . GLN A 1 376 ? -19.428 -40.016 11.998 1.00 86.31 376 GLN A CA 1
ATOM 2966 C C . GLN A 1 376 ? -19.837 -41.152 12.941 1.00 86.31 376 GLN A C 1
ATOM 2968 O O . GLN A 1 376 ? -19.832 -42.308 12.535 1.00 86.31 376 GLN A O 1
ATOM 2973 N N . LEU A 1 377 ? -20.287 -40.827 14.156 1.00 89.25 377 LEU A N 1
ATOM 2974 C CA . LEU A 1 377 ? -20.826 -41.810 15.101 1.00 89.25 377 LEU A CA 1
ATOM 2975 C C . LEU A 1 377 ? -22.042 -42.556 14.530 1.00 89.25 377 LEU A C 1
ATOM 2977 O O . LEU A 1 377 ? -22.158 -43.767 14.699 1.00 89.25 377 LEU A O 1
ATOM 2981 N N . ALA A 1 378 ? -22.948 -41.861 13.838 1.00 85.56 378 ALA A N 1
ATOM 2982 C CA . ALA A 1 378 ? -24.103 -42.494 13.204 1.00 85.56 378 ALA A CA 1
ATOM 2983 C C . ALA A 1 378 ? -23.701 -43.428 12.049 1.00 85.56 378 ALA A C 1
ATOM 2985 O O . ALA A 1 378 ? -24.321 -44.476 11.866 1.00 85.56 378 ALA A O 1
ATOM 2986 N N . ASP A 1 379 ? -22.670 -43.069 11.286 1.00 83.81 379 ASP A N 1
ATOM 2987 C CA . ASP A 1 379 ? -22.164 -43.875 10.175 1.00 83.81 379 ASP A CA 1
ATOM 2988 C C . ASP A 1 379 ? -21.351 -45.085 10.670 1.00 83.81 379 ASP A C 1
ATOM 2990 O O . ASP A 1 379 ? -21.482 -46.172 10.111 1.00 83.81 379 ASP A O 1
ATOM 2994 N N . GLU A 1 380 ? -20.604 -44.954 11.771 1.00 81.12 380 GLU A N 1
ATOM 2995 C CA . GLU A 1 380 ? -19.929 -46.070 12.450 1.00 81.12 380 GLU A CA 1
ATOM 2996 C C . GLU A 1 380 ? -20.922 -47.074 13.047 1.00 81.12 380 GLU A C 1
ATOM 2998 O O . GLU A 1 380 ? -20.737 -48.282 12.900 1.00 81.12 380 GLU A O 1
ATOM 3003 N N . VAL A 1 381 ? -22.013 -46.599 13.660 1.00 80.00 381 VAL A N 1
ATOM 3004 C CA . VAL A 1 381 ? -23.090 -47.472 14.161 1.00 80.00 381 VAL A CA 1
ATOM 3005 C C . VAL A 1 381 ? -23.750 -48.231 13.005 1.00 80.00 381 VAL A C 1
ATOM 3007 O O . VAL A 1 381 ? -23.930 -49.444 13.094 1.00 80.00 381 VAL A O 1
ATOM 3010 N N . LYS A 1 382 ? -24.023 -47.563 11.875 1.00 78.44 382 LYS A N 1
ATOM 3011 C CA . LYS A 1 382 ? -24.552 -48.224 10.668 1.00 78.44 382 LYS A CA 1
ATOM 3012 C C . LYS A 1 382 ? -23.562 -49.217 10.051 1.00 78.44 382 LYS A C 1
ATOM 3014 O O . LYS A 1 382 ? -23.979 -50.268 9.568 1.00 78.44 382 LYS A O 1
ATOM 3019 N N . ALA A 1 383 ? -22.264 -48.915 10.064 1.00 74.44 383 ALA A N 1
ATOM 3020 C CA . ALA A 1 383 ? -21.225 -49.820 9.577 1.00 74.44 383 ALA A CA 1
ATOM 3021 C C . ALA A 1 383 ? -21.065 -51.058 10.480 1.00 74.44 383 ALA A C 1
ATOM 3023 O O . ALA A 1 383 ? -20.845 -52.159 9.976 1.00 74.44 383 ALA A O 1
ATOM 3024 N N . ALA A 1 384 ? -21.239 -50.902 11.797 1.00 68.94 384 ALA A N 1
ATOM 3025 C CA . ALA A 1 384 ? -21.247 -52.007 12.753 1.00 68.94 384 ALA A CA 1
ATOM 3026 C C . ALA A 1 384 ? -22.491 -52.907 12.605 1.00 68.94 384 ALA A C 1
ATOM 3028 O O . ALA A 1 384 ? -22.384 -54.124 12.751 1.00 68.94 384 ALA A O 1
ATOM 3029 N N . GLU A 1 385 ? -23.649 -52.340 12.253 1.00 57.12 385 GLU A N 1
ATOM 3030 C CA . GLU A 1 385 ? -24.880 -53.098 11.971 1.00 57.12 385 GLU A CA 1
ATOM 3031 C C . GLU A 1 385 ? -24.854 -53.800 10.597 1.00 57.12 385 GLU A C 1
ATOM 3033 O O . GLU A 1 385 ? -25.416 -54.885 10.443 1.00 57.12 385 GLU A O 1
ATOM 3038 N N . GLY A 1 386 ? -24.144 -53.245 9.607 1.00 52.69 386 GLY A N 1
ATOM 3039 C CA . GLY A 1 386 ? -23.978 -53.837 8.270 1.00 52.69 386 GLY A CA 1
ATOM 3040 C C . GLY A 1 386 ? -22.996 -55.018 8.185 1.00 52.69 386 GLY A C 1
ATOM 3041 O O . GLY A 1 386 ? -22.949 -55.703 7.165 1.00 52.69 386 GLY A O 1
ATOM 3042 N N . GLY A 1 387 ? -22.225 -55.295 9.244 1.00 42.00 387 GLY A N 1
ATOM 3043 C CA . GLY A 1 387 ? -21.221 -56.369 9.280 1.00 42.00 387 GLY A CA 1
ATOM 3044 C C . GLY A 1 387 ? -21.774 -57.791 9.456 1.00 42.00 387 GLY A C 1
ATOM 3045 O O . GLY A 1 387 ? -20.998 -58.746 9.460 1.00 42.00 387 GLY A O 1
ATOM 3046 N N . ALA A 1 388 ? -23.092 -57.961 9.600 1.00 41.94 388 ALA A N 1
ATOM 3047 C CA . ALA A 1 388 ? -23.704 -59.237 9.967 1.00 41.94 388 ALA A CA 1
ATOM 3048 C C . ALA A 1 388 ? -24.788 -59.726 8.995 1.00 41.94 388 ALA A C 1
ATOM 3050 O O . ALA A 1 388 ? -25.805 -60.226 9.453 1.00 41.94 388 ALA A O 1
ATOM 3051 N N . THR A 1 389 ? -24.616 -59.612 7.673 1.00 44.25 389 THR A N 1
ATOM 3052 C CA . THR A 1 389 ? -25.155 -60.583 6.685 1.00 44.25 389 THR A CA 1
ATOM 3053 C C . THR A 1 389 ? -24.810 -60.171 5.254 1.00 44.25 389 THR A C 1
ATOM 3055 O O . THR A 1 389 ? -25.463 -59.311 4.676 1.00 44.25 389 THR A O 1
ATOM 3058 N N . GLN A 1 390 ? -23.857 -60.862 4.624 1.00 39.66 390 GLN A N 1
ATOM 3059 C CA . GLN A 1 390 ? -23.961 -61.151 3.191 1.00 39.66 390 GLN A CA 1
ATOM 3060 C C . GLN A 1 390 ? -23.065 -62.329 2.792 1.00 39.66 390 GLN A C 1
ATOM 3062 O O . GLN A 1 390 ? -21.863 -62.197 2.590 1.00 39.66 390 GLN A O 1
ATOM 3067 N N . GLN A 1 391 ? -23.684 -63.497 2.636 1.00 33.25 391 GLN A N 1
ATOM 3068 C CA . GLN A 1 391 ? -23.233 -64.524 1.701 1.00 33.25 391 GLN A CA 1
ATOM 3069 C C . GLN A 1 391 ? -24.469 -65.284 1.214 1.00 33.25 391 GLN A C 1
ATOM 3071 O O . GLN A 1 391 ? -25.094 -66.016 1.977 1.00 33.25 391 GLN A O 1
ATOM 3076 N N . GLY A 1 392 ? -24.841 -65.084 -0.053 1.00 30.56 392 GLY A N 1
ATOM 3077 C CA . GLY A 1 392 ? -25.886 -65.883 -0.689 1.00 30.56 392 GLY A CA 1
ATOM 3078 C C . GLY A 1 392 ? -26.503 -65.272 -1.944 1.00 30.56 392 GLY A C 1
ATOM 3079 O O . GLY A 1 392 ? -27.472 -64.536 -1.841 1.00 30.56 392 GLY A O 1
ATOM 3080 N N . ALA A 1 393 ? -25.982 -65.708 -3.095 1.00 31.55 393 ALA A N 1
ATOM 3081 C CA . ALA A 1 393 ? -26.555 -65.679 -4.449 1.00 31.55 393 ALA A CA 1
ATOM 3082 C C . ALA A 1 393 ? -26.527 -64.358 -5.255 1.00 31.55 393 ALA A C 1
ATOM 3084 O O . ALA A 1 393 ? -27.332 -63.450 -5.067 1.00 31.55 393 ALA A O 1
ATOM 3085 N N . GLY A 1 394 ? -25.629 -64.332 -6.254 1.00 31.09 394 GLY A N 1
ATOM 3086 C CA . GLY A 1 394 ? -25.759 -63.510 -7.465 1.00 31.09 394 GLY A CA 1
ATOM 3087 C C . GLY A 1 394 ? -26.954 -63.966 -8.319 1.00 31.09 394 GLY A C 1
ATOM 3088 O O . GLY A 1 394 ? -27.509 -65.034 -8.094 1.00 31.09 394 GLY A O 1
ATOM 3089 N N . GLY A 1 395 ? -27.449 -63.229 -9.305 1.00 31.03 395 GLY A N 1
ATOM 3090 C CA . GLY A 1 395 ? -26.885 -62.120 -10.062 1.00 31.03 395 GLY A CA 1
ATOM 3091 C C . GLY A 1 395 ? -27.065 -62.456 -11.540 1.00 31.03 395 GLY A C 1
ATOM 3092 O O . GLY A 1 395 ? -26.379 -63.350 -12.010 1.00 31.03 395 GLY A O 1
ATOM 3093 N N . THR A 1 396 ? -27.977 -61.780 -12.249 1.00 30.64 396 THR A N 1
ATOM 3094 C CA . THR A 1 396 ? -27.924 -61.571 -13.712 1.00 30.64 396 THR A CA 1
ATOM 3095 C C . THR A 1 396 ? -28.824 -60.399 -14.125 1.00 30.64 396 THR A C 1
ATOM 3097 O O . THR A 1 396 ? -29.929 -60.270 -13.604 1.00 30.64 396 THR A O 1
ATOM 3100 N N . SER A 1 397 ? -28.346 -59.646 -15.129 1.00 29.75 397 SER A N 1
ATOM 3101 C CA . SER A 1 397 ? -29.063 -58.742 -16.060 1.00 29.75 397 SER A CA 1
ATOM 3102 C C . SER A 1 397 ? -29.675 -57.455 -15.486 1.00 29.75 397 SER A C 1
ATOM 3104 O O . SER A 1 397 ? -30.173 -57.458 -14.372 1.00 29.75 397 SER A O 1
ATOM 3106 N N . ASP A 1 398 ? -29.800 -56.324 -16.178 1.00 23.94 398 ASP A N 1
ATOM 3107 C CA . ASP A 1 398 ? -29.143 -55.638 -17.305 1.00 23.94 398 ASP A CA 1
ATOM 3108 C C . ASP A 1 398 ? -29.891 -54.275 -17.430 1.00 23.94 398 ASP A C 1
ATOM 3110 O O . ASP A 1 398 ? -31.014 -54.160 -16.941 1.00 23.94 398 ASP A O 1
ATOM 3114 N N . VAL A 1 399 ? -29.326 -53.296 -18.150 1.00 27.25 399 VAL A N 1
ATOM 3115 C CA . VAL A 1 399 ? -30.061 -52.253 -18.927 1.00 27.25 399 VAL A CA 1
ATOM 3116 C C . VAL A 1 399 ? -30.836 -51.097 -18.206 1.00 27.25 399 VAL A C 1
ATOM 3118 O O . VAL A 1 399 ? -31.964 -51.240 -17.753 1.00 27.25 399 VAL A O 1
ATOM 3121 N N . SER A 1 400 ? -30.240 -49.888 -18.311 1.00 32.34 400 SER A N 1
ATOM 3122 C CA . SER A 1 400 ? -30.762 -48.634 -18.940 1.00 32.34 400 SER A CA 1
ATOM 3123 C C . SER A 1 400 ? -31.694 -47.589 -18.272 1.00 32.34 400 SER A C 1
ATOM 3125 O O . SER A 1 400 ? -32.791 -47.909 -17.842 1.00 32.34 400 SER A O 1
ATOM 3127 N N . ILE A 1 401 ? -31.283 -46.307 -18.471 1.00 28.33 401 ILE A N 1
ATOM 3128 C CA . ILE A 1 401 ? -32.033 -45.090 -18.931 1.00 28.33 401 ILE A CA 1
ATOM 3129 C C . ILE A 1 401 ? -33.132 -44.561 -17.953 1.00 28.33 401 ILE A C 1
ATOM 3131 O O . ILE A 1 401 ? -33.952 -45.317 -17.464 1.00 28.33 401 ILE A O 1
ATOM 3135 N N . THR A 1 402 ? -33.252 -43.279 -17.554 1.00 30.30 402 THR A N 1
ATOM 3136 C CA . THR A 1 402 ? -33.651 -42.091 -18.350 1.00 30.30 402 THR A CA 1
ATOM 3137 C C . THR A 1 402 ? -33.702 -40.804 -17.488 1.00 30.30 402 THR A C 1
ATOM 3139 O O . THR A 1 402 ? -34.030 -40.866 -16.308 1.00 30.30 402 THR A O 1
ATOM 3142 N N . GLU A 1 403 ? -33.414 -39.674 -18.150 1.00 33.25 403 GLU A N 1
ATOM 3143 C CA . GLU A 1 403 ? -33.844 -38.256 -18.030 1.00 33.25 403 GLU A CA 1
ATOM 3144 C C . GLU A 1 403 ? -34.840 -37.779 -16.951 1.00 33.25 403 GLU A C 1
ATOM 3146 O O . GLU A 1 403 ? -35.805 -38.474 -16.658 1.00 33.25 403 GLU A O 1
ATOM 3151 N N . GLN A 1 404 ? -34.749 -36.478 -16.587 1.00 32.44 404 GLN A N 1
ATOM 3152 C CA . GLN A 1 404 ? -35.917 -35.569 -16.575 1.00 32.44 404 GLN A CA 1
ATOM 3153 C C . GLN A 1 404 ? -35.601 -34.112 -17.003 1.00 32.44 404 GLN A C 1
ATOM 3155 O O . GLN A 1 404 ? -34.660 -33.482 -16.523 1.00 32.44 404 GLN A O 1
ATOM 3160 N N . ASN A 1 405 ? -36.466 -33.630 -17.910 1.00 29.69 405 ASN A N 1
ATOM 3161 C CA . ASN A 1 405 ? -36.766 -32.267 -18.396 1.00 29.69 405 ASN A CA 1
ATOM 3162 C C . ASN A 1 405 ? -36.959 -31.231 -17.255 1.00 29.69 405 ASN A C 1
ATOM 3164 O O . ASN A 1 405 ? -37.231 -31.618 -16.129 1.00 29.69 405 ASN A O 1
ATOM 3168 N N . GLY A 1 406 ? -36.890 -29.901 -17.404 1.00 27.59 406 GLY A N 1
ATOM 3169 C CA . GLY A 1 406 ? -37.120 -29.008 -18.545 1.00 27.59 406 GLY A CA 1
ATOM 3170 C C . GLY A 1 406 ? -38.433 -28.211 -18.376 1.00 27.59 406 GLY A C 1
ATOM 3171 O O . GLY A 1 406 ? -39.489 -28.814 -18.222 1.00 27.59 406 GLY A O 1
ATOM 3172 N N . THR A 1 407 ? -38.351 -26.875 -18.535 1.00 29.09 407 THR A N 1
ATOM 3173 C CA . THR A 1 407 ? -39.436 -25.859 -18.701 1.00 29.09 407 THR A CA 1
ATOM 3174 C C . THR A 1 407 ? -40.146 -25.373 -17.425 1.00 29.09 407 THR A C 1
ATOM 3176 O O . THR A 1 407 ? -40.286 -26.121 -16.474 1.00 29.09 407 THR A O 1
ATOM 3179 N N . SER A 1 408 ? -40.712 -24.169 -17.293 1.00 27.94 408 SER A N 1
ATOM 3180 C CA . SER A 1 408 ? -40.612 -22.805 -17.858 1.00 27.94 408 SER A CA 1
ATOM 3181 C C . SER A 1 408 ? -41.683 -21.990 -17.092 1.00 27.94 408 SER A C 1
ATOM 3183 O O . SER A 1 408 ? -42.670 -22.593 -16.669 1.00 27.94 408 SER A O 1
ATOM 3185 N N . GLY A 1 409 ? -41.581 -20.660 -16.942 1.00 25.98 409 GLY A N 1
ATOM 3186 C CA . GLY A 1 409 ? -42.805 -19.890 -16.650 1.00 25.98 409 GLY A CA 1
ATOM 3187 C C . GLY A 1 409 ? -42.709 -18.525 -15.965 1.00 25.98 409 GLY A C 1
ATOM 3188 O O . GLY A 1 409 ? -42.888 -18.432 -14.762 1.00 25.98 409 GLY A O 1
ATOM 3189 N N . VAL A 1 410 ? -42.596 -17.478 -16.789 1.00 27.03 410 VAL A N 1
ATOM 3190 C CA . VAL A 1 410 ? -43.365 -16.213 -16.724 1.00 27.03 410 VAL A CA 1
ATOM 3191 C C . VAL A 1 410 ? -43.255 -15.318 -15.474 1.00 27.03 410 VAL A C 1
ATOM 3193 O O . VAL A 1 410 ? -43.924 -15.500 -14.460 1.00 27.03 410 VAL A O 1
ATOM 3196 N N . SER A 1 411 ? -42.551 -14.200 -15.659 1.00 28.08 411 SER A N 1
ATOM 3197 C CA . SER A 1 411 ? -42.613 -12.994 -14.827 1.00 28.08 411 SER A CA 1
ATOM 3198 C C . SER A 1 411 ? -43.848 -12.144 -15.159 1.00 28.08 411 SER A C 1
ATOM 3200 O O . SER A 1 411 ? -44.109 -11.853 -16.328 1.00 28.08 411 SER A O 1
ATOM 3202 N N . LYS A 1 412 ? -44.561 -11.663 -14.133 1.00 28.39 412 LYS A N 1
ATOM 3203 C CA . LYS A 1 412 ? -45.452 -10.494 -14.219 1.00 28.39 412 LYS A CA 1
ATOM 3204 C C . LYS A 1 412 ? -45.001 -9.418 -13.234 1.00 2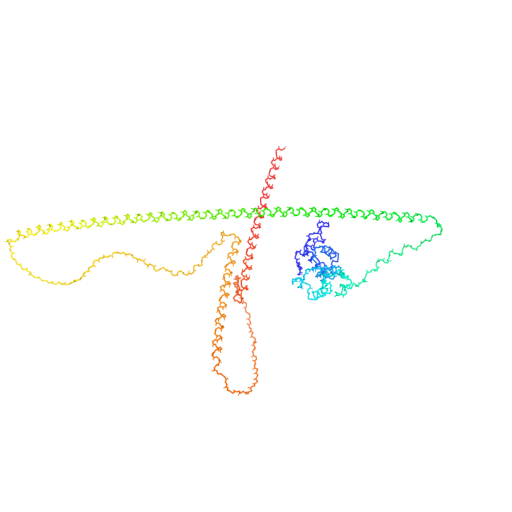8.39 412 LYS A C 1
ATOM 3206 O O . LYS A 1 412 ? -44.693 -9.692 -12.080 1.00 28.39 412 LYS A O 1
ATOM 3211 N N . THR A 1 413 ? -44.968 -8.202 -13.757 1.00 34.22 413 THR A N 1
ATOM 3212 C CA . T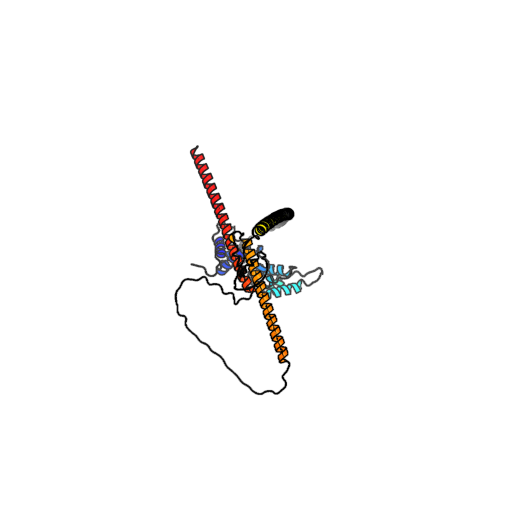HR A 1 413 ? -44.593 -6.921 -13.158 1.00 34.22 413 THR A CA 1
ATOM 3213 C C . THR A 1 413 ? -45.549 -6.495 -12.040 1.00 34.22 413 THR A C 1
ATOM 3215 O O . THR A 1 413 ? -46.759 -6.602 -12.217 1.00 34.22 413 THR A O 1
ATOM 3218 N N . SER A 1 414 ? -45.028 -5.920 -10.950 1.00 25.97 414 SER A N 1
ATOM 3219 C CA . SER A 1 414 ? -45.752 -4.918 -10.151 1.00 25.97 414 SER A CA 1
ATOM 3220 C C . SER A 1 414 ? -44.783 -4.032 -9.358 1.00 25.97 414 SER A C 1
ATOM 3222 O O . SER A 1 414 ? -43.785 -4.500 -8.818 1.00 25.97 414 SER A O 1
ATOM 3224 N N . ILE A 1 415 ? -45.071 -2.733 -9.371 1.00 35.19 415 ILE A N 1
ATOM 3225 C CA . ILE A 1 415 ? -44.252 -1.605 -8.911 1.00 35.19 415 ILE A CA 1
ATOM 3226 C C . ILE A 1 415 ? -44.446 -1.382 -7.399 1.00 35.19 415 ILE A C 1
ATOM 3228 O O . ILE A 1 415 ? -45.583 -1.348 -6.936 1.00 35.19 415 ILE A O 1
ATOM 3232 N N . GLY A 1 416 ? -43.355 -1.161 -6.648 1.00 23.19 416 GLY A N 1
ATOM 3233 C CA . GLY A 1 416 ? -43.382 -0.678 -5.258 1.00 23.19 416 GLY A CA 1
ATOM 3234 C C . GLY A 1 416 ? -41.984 -0.543 -4.621 1.00 23.19 416 GLY A C 1
ATOM 3235 O O . GLY A 1 416 ? -41.263 -1.526 -4.534 1.00 23.19 416 GLY A O 1
ATOM 3236 N N . THR A 1 417 ? -41.630 0.691 -4.235 1.00 26.97 417 THR A N 1
ATOM 3237 C CA . THR A 1 417 ? -40.588 1.242 -3.318 1.00 26.97 417 THR A CA 1
ATOM 3238 C C . THR A 1 417 ? -39.468 0.322 -2.765 1.00 26.97 417 THR A C 1
ATOM 3240 O O . THR A 1 417 ? -39.762 -0.754 -2.247 1.00 26.97 417 THR A O 1
ATOM 3243 N N . PRO A 1 418 ? -38.176 0.743 -2.755 1.00 32.06 418 PRO A N 1
ATOM 3244 C CA . PRO A 1 418 ? -37.069 -0.140 -2.390 1.00 32.06 418 PRO A CA 1
ATOM 3245 C C . PRO A 1 418 ? -36.995 -0.356 -0.873 1.00 32.06 418 PRO A C 1
ATOM 3247 O O . PRO A 1 418 ? -36.614 0.531 -0.111 1.00 32.06 418 PRO A O 1
ATOM 3250 N N . ALA A 1 419 ? -37.321 -1.570 -0.439 1.00 27.69 419 ALA A N 1
ATOM 3251 C CA . ALA A 1 419 ? -36.940 -2.073 0.871 1.00 27.69 419 ALA A CA 1
ATOM 3252 C C . ALA A 1 419 ? -35.441 -2.420 0.867 1.00 27.69 419 ALA A C 1
ATOM 3254 O O . ALA A 1 419 ? -34.954 -3.099 -0.041 1.00 27.69 419 ALA A O 1
ATOM 3255 N N . ILE A 1 420 ? -34.721 -1.962 1.894 1.00 39.44 420 ILE A N 1
ATOM 3256 C CA . ILE A 1 420 ? -33.343 -2.360 2.206 1.00 39.44 420 ILE A CA 1
ATOM 3257 C C . ILE A 1 420 ? -33.323 -3.890 2.297 1.00 39.44 420 ILE A C 1
ATOM 3259 O O . ILE A 1 420 ? -33.910 -4.471 3.212 1.00 39.44 420 ILE A O 1
ATOM 3263 N N . LYS A 1 421 ? -32.704 -4.548 1.311 1.00 34.59 421 LYS A N 1
ATOM 3264 C CA . LYS A 1 421 ? -32.577 -6.006 1.292 1.00 34.59 421 LYS A CA 1
ATOM 3265 C C . LYS A 1 421 ? -31.738 -6.421 2.498 1.00 34.59 421 LYS A C 1
ATOM 3267 O O . LYS A 1 421 ? -30.609 -5.975 2.667 1.00 34.59 421 LYS A O 1
ATOM 3272 N N . LYS A 1 422 ? -32.324 -7.245 3.361 1.00 46.97 422 LYS A N 1
ATOM 3273 C CA . LYS A 1 422 ? -31.611 -7.933 4.433 1.00 46.97 422 LYS A CA 1
ATOM 3274 C C . LYS A 1 422 ? -30.770 -9.003 3.741 1.00 46.97 422 LYS A C 1
ATOM 3276 O O . LYS A 1 422 ? -31.342 -9.930 3.174 1.00 46.97 422 LYS A O 1
ATOM 3281 N N . ASP A 1 423 ? -29.457 -8.810 3.682 1.00 59.56 423 ASP A N 1
ATOM 3282 C CA . ASP A 1 423 ? -28.580 -9.741 2.976 1.00 59.56 423 ASP A CA 1
ATOM 3283 C C . ASP A 1 423 ? -28.635 -11.119 3.652 1.00 59.56 423 ASP A C 1
ATOM 3285 O O . ASP A 1 423 ? -28.289 -11.267 4.825 1.00 59.56 423 ASP A O 1
ATOM 3289 N N . ASP A 1 424 ? -29.118 -12.120 2.919 1.00 62.19 424 ASP A N 1
ATOM 3290 C CA . ASP A 1 424 ? -29.226 -13.492 3.402 1.00 62.19 424 ASP A CA 1
ATOM 3291 C C . ASP A 1 424 ? -27.912 -14.238 3.127 1.00 62.19 424 ASP A C 1
ATOM 3293 O O . ASP A 1 424 ? -27.617 -14.646 2.002 1.00 62.19 424 ASP A O 1
ATOM 3297 N N . TRP A 1 425 ? -27.080 -14.366 4.162 1.00 73.62 425 TRP A N 1
ATOM 3298 C CA . TRP A 1 425 ? -25.769 -15.033 4.116 1.00 73.62 425 TRP A CA 1
ATOM 3299 C C . TRP A 1 425 ? -25.815 -16.479 4.616 1.00 73.62 425 TRP A C 1
ATOM 3301 O O . TRP A 1 425 ? -24.773 -17.080 4.879 1.00 73.62 425 TRP A O 1
ATOM 3311 N N . SER A 1 426 ? -27.017 -17.044 4.754 1.00 70.81 426 SER A N 1
ATOM 3312 C CA . SER A 1 426 ? -27.238 -18.399 5.269 1.00 70.81 426 SER A CA 1
ATOM 3313 C C . SER A 1 426 ? -26.540 -19.501 4.456 1.00 70.81 426 SER A C 1
ATOM 3315 O O . SER A 1 426 ? -26.202 -20.536 5.020 1.00 70.81 426 SER A O 1
ATOM 3317 N N . HIS A 1 427 ? -26.274 -19.262 3.169 1.00 71.81 427 HIS A N 1
ATOM 3318 C CA . HIS A 1 427 ? -25.617 -20.198 2.249 1.00 71.81 427 HIS A CA 1
ATOM 3319 C C . HIS A 1 427 ? -24.080 -20.219 2.333 1.00 71.81 427 HIS A C 1
ATOM 3321 O O . HIS A 1 427 ? -23.462 -21.104 1.750 1.00 71.81 427 HIS A O 1
ATOM 3327 N N . LEU A 1 428 ? -23.465 -19.242 3.007 1.00 80.81 428 LEU A N 1
ATOM 3328 C CA . LEU A 1 428 ? -22.010 -19.122 3.126 1.00 80.81 428 LEU A CA 1
ATOM 3329 C C . LEU A 1 428 ? -21.480 -19.923 4.313 1.00 80.81 428 LEU A C 1
ATOM 3331 O O . LEU A 1 428 ? -22.166 -20.046 5.335 1.00 80.81 428 LEU A O 1
ATOM 3335 N N . THR A 1 429 ? -20.237 -20.390 4.193 1.00 82.75 429 THR A N 1
ATOM 3336 C CA . THR A 1 429 ? -19.516 -21.007 5.313 1.00 82.75 429 THR A CA 1
ATOM 3337 C C . THR A 1 429 ? -19.339 -20.008 6.468 1.00 82.75 429 THR A C 1
ATOM 3339 O O . THR A 1 429 ? -19.317 -18.792 6.229 1.00 82.75 429 THR A O 1
ATOM 3342 N N . PRO A 1 430 ? -19.182 -20.478 7.722 1.00 80.81 430 PRO A N 1
ATOM 3343 C CA . PRO A 1 430 ? -18.927 -19.597 8.868 1.00 80.81 430 PRO A CA 1
ATOM 3344 C C . PRO A 1 430 ? -17.756 -18.624 8.636 1.00 80.81 430 PRO A C 1
ATOM 3346 O O . PRO A 1 430 ? -17.844 -17.442 8.974 1.00 80.81 430 PRO A O 1
ATOM 3349 N N . SER A 1 431 ? -16.696 -19.088 7.965 1.00 77.56 431 SER A N 1
ATOM 3350 C CA . SER A 1 431 ? -15.514 -18.282 7.630 1.00 77.56 431 SER A CA 1
ATOM 3351 C C . SER A 1 431 ? -15.806 -17.195 6.582 1.00 77.56 431 SER A C 1
ATOM 3353 O O . SER A 1 431 ? -15.506 -16.021 6.796 1.00 77.56 431 SER A O 1
ATOM 3355 N N . GLU A 1 432 ? -16.499 -17.524 5.488 1.00 79.00 432 GLU A N 1
ATOM 3356 C CA . GLU A 1 432 ? -16.893 -16.536 4.467 1.00 79.00 432 GLU A CA 1
ATOM 3357 C C . GLU A 1 432 ? -17.881 -15.497 5.020 1.00 79.00 432 GLU A C 1
ATOM 3359 O O . GLU A 1 432 ? -17.824 -14.307 4.690 1.00 79.00 432 GLU A O 1
ATOM 3364 N N . ARG A 1 433 ? -18.794 -15.923 5.901 1.00 84.81 433 ARG A N 1
ATOM 3365 C CA . ARG A 1 433 ? -19.724 -15.023 6.593 1.00 84.81 433 ARG A CA 1
ATOM 3366 C C . ARG A 1 433 ? -18.981 -14.078 7.536 1.00 84.81 433 ARG A C 1
ATOM 3368 O O . ARG A 1 433 ? -19.333 -12.897 7.608 1.00 84.81 433 ARG A O 1
ATOM 3375 N N . TYR A 1 434 ? -17.954 -14.573 8.226 1.00 84.12 434 TYR A N 1
ATOM 3376 C CA . TYR A 1 434 ? -17.060 -13.768 9.054 1.00 84.12 434 TYR A CA 1
ATOM 3377 C C . TYR A 1 434 ? -16.330 -12.702 8.223 1.00 84.12 434 TYR A C 1
ATOM 3379 O O . TYR A 1 434 ? -16.374 -11.526 8.584 1.00 84.12 434 TYR A O 1
ATOM 3387 N N . GLU A 1 435 ? -15.758 -13.059 7.071 1.00 82.62 435 GLU A N 1
ATOM 3388 C CA . GLU A 1 435 ? -15.080 -12.102 6.183 1.00 82.62 435 GLU A CA 1
ATOM 3389 C C . GLU A 1 435 ? -16.022 -11.005 5.669 1.00 82.62 435 GLU A C 1
ATOM 3391 O O . GLU A 1 435 ? -15.677 -9.819 5.674 1.00 82.62 435 GLU A O 1
ATOM 3396 N N . LYS A 1 436 ? -17.251 -11.366 5.276 1.00 87.44 436 LYS A N 1
ATOM 3397 C CA . LYS A 1 436 ? -18.261 -10.389 4.834 1.00 87.44 436 LYS A CA 1
ATOM 3398 C C . LYS A 1 436 ? -18.672 -9.436 5.957 1.00 87.44 436 LYS A C 1
ATOM 3400 O O . LYS A 1 436 ? -18.791 -8.229 5.719 1.00 87.44 436 LYS A O 1
ATOM 3405 N N . LYS A 1 437 ? -18.868 -9.954 7.175 1.00 89.00 437 LYS A N 1
ATOM 3406 C CA . LYS A 1 437 ? -19.162 -9.144 8.368 1.00 89.00 437 LYS A CA 1
ATOM 3407 C C . LYS A 1 437 ? -17.999 -8.216 8.715 1.00 89.00 437 LYS A C 1
ATOM 3409 O O . LYS A 1 437 ? -18.233 -7.033 8.961 1.00 89.00 437 LYS A O 1
ATOM 3414 N N . LEU A 1 438 ? -16.766 -8.718 8.671 1.00 84.19 438 LEU A N 1
ATOM 3415 C CA . LEU A 1 438 ? -15.560 -7.939 8.941 1.00 84.19 438 LEU A CA 1
ATOM 3416 C C . LEU A 1 438 ? -15.389 -6.808 7.922 1.00 84.19 438 LEU A C 1
ATOM 3418 O O . LEU A 1 438 ? -15.223 -5.657 8.311 1.00 84.19 438 LEU A O 1
ATOM 3422 N N . GLY A 1 439 ? -15.556 -7.095 6.629 1.00 80.06 439 GLY A N 1
ATOM 3423 C CA . GLY A 1 439 ? -15.480 -6.078 5.578 1.00 80.06 439 GLY A CA 1
ATOM 3424 C C . GLY A 1 439 ? -16.546 -4.983 5.704 1.00 80.06 439 GLY A C 1
ATOM 3425 O O . GLY A 1 439 ? -16.315 -3.839 5.313 1.00 80.06 439 GLY A O 1
ATOM 3426 N N . ARG A 1 440 ? -17.721 -5.289 6.273 1.00 88.94 440 ARG A N 1
ATOM 3427 C CA . ARG A 1 440 ? -18.729 -4.269 6.596 1.00 88.94 440 ARG A CA 1
ATOM 3428 C C . ARG A 1 440 ? -18.283 -3.381 7.759 1.00 88.94 440 ARG A C 1
ATOM 3430 O O . ARG A 1 440 ? -18.382 -2.166 7.641 1.00 88.94 440 ARG A O 1
ATOM 3437 N N . ILE A 1 441 ? -17.782 -3.981 8.836 1.00 86.19 441 ILE A N 1
ATOM 3438 C CA . ILE A 1 441 ? -17.270 -3.259 10.010 1.00 86.19 441 ILE A CA 1
ATOM 3439 C C . ILE A 1 441 ? -16.087 -2.358 9.624 1.00 86.19 441 ILE A C 1
ATOM 3441 O O . ILE A 1 441 ? -16.002 -1.224 10.088 1.00 86.19 441 ILE A O 1
ATOM 3445 N N . ASP A 1 442 ? -15.210 -2.835 8.742 1.00 80.19 442 ASP A N 1
ATOM 3446 C CA . ASP A 1 442 ? -14.062 -2.069 8.261 1.00 80.19 442 ASP A CA 1
ATOM 3447 C C . ASP A 1 442 ? -14.487 -0.876 7.409 1.00 80.19 442 ASP A C 1
ATOM 3449 O O . ASP A 1 442 ? -13.978 0.222 7.615 1.00 80.19 442 ASP A O 1
ATOM 3453 N N . ARG A 1 443 ? -15.459 -1.047 6.503 1.00 82.69 443 ARG A N 1
ATOM 3454 C CA . ARG A 1 443 ? -16.029 0.085 5.753 1.00 82.69 443 ARG A CA 1
ATOM 3455 C C . ARG A 1 443 ? -16.648 1.131 6.673 1.00 82.69 443 ARG A C 1
ATOM 3457 O O . ARG A 1 443 ? -16.337 2.304 6.522 1.00 82.69 443 ARG A O 1
ATOM 3464 N N . GLU A 1 444 ? -17.456 0.703 7.645 1.00 87.69 444 GLU A N 1
ATOM 3465 C CA . GLU A 1 444 ? -18.053 1.608 8.638 1.00 87.69 444 GLU A CA 1
ATOM 3466 C C . GLU A 1 444 ? -16.971 2.409 9.387 1.00 87.69 444 GLU A C 1
ATOM 3468 O O . GLU A 1 444 ? -17.090 3.624 9.517 1.00 87.69 444 GLU A O 1
ATOM 3473 N N . TYR A 1 445 ? -15.879 1.761 9.809 1.00 87.62 445 TYR A N 1
ATOM 3474 C CA . TYR A 1 445 ? -14.750 2.432 10.462 1.00 87.62 445 TYR A CA 1
ATOM 3475 C C . TYR A 1 445 ? -14.062 3.467 9.559 1.00 87.62 445 TYR A C 1
ATOM 3477 O O . TYR A 1 445 ? -13.807 4.593 9.988 1.00 87.62 445 TYR A O 1
ATOM 3485 N N . TRP A 1 446 ? -13.767 3.101 8.310 1.00 75.38 446 TRP A N 1
ATOM 3486 C CA . TRP A 1 446 ? -13.097 4.001 7.369 1.00 75.38 446 TRP A CA 1
ATOM 3487 C C . TRP A 1 446 ? -13.964 5.200 6.985 1.00 75.38 446 TRP A C 1
ATOM 3489 O O . TRP A 1 446 ? -13.440 6.306 6.846 1.00 75.38 446 TRP A O 1
ATOM 3499 N N . ASP A 1 447 ? -15.274 5.003 6.843 1.00 84.00 447 ASP A N 1
ATOM 3500 C CA . ASP A 1 447 ? -16.212 6.085 6.549 1.00 84.00 447 ASP A CA 1
ATOM 3501 C C . ASP A 1 447 ? -16.357 7.043 7.746 1.00 84.00 447 ASP A C 1
ATOM 3503 O O . ASP A 1 447 ? -16.334 8.260 7.554 1.00 84.00 447 ASP A O 1
ATOM 3507 N N . GLU A 1 448 ? -16.426 6.523 8.981 1.00 85.81 448 GLU A N 1
ATOM 3508 C CA . GLU A 1 448 ? -16.413 7.339 10.206 1.00 85.81 448 GLU A CA 1
ATOM 3509 C C . GLU A 1 448 ? -15.121 8.169 10.326 1.00 85.81 448 GLU A C 1
ATOM 3511 O O . GLU A 1 448 ? -15.185 9.379 10.551 1.00 85.81 448 GLU A O 1
ATOM 3516 N N . ASN A 1 449 ? -13.950 7.555 10.115 1.00 81.75 449 ASN A N 1
ATOM 3517 C CA . ASN A 1 449 ? -12.660 8.246 10.220 1.00 81.75 449 ASN A CA 1
ATOM 3518 C C . ASN A 1 449 ? -12.495 9.323 9.133 1.00 81.75 449 ASN A C 1
ATOM 3520 O O . ASN A 1 449 ? -12.061 10.438 9.417 1.00 81.75 449 ASN A O 1
ATOM 3524 N N . ARG A 1 450 ? -12.920 9.031 7.895 1.00 84.38 450 ARG A N 1
ATOM 3525 C CA . ARG A 1 450 ? -12.916 10.011 6.798 1.00 84.38 450 ARG A CA 1
ATOM 3526 C C . ARG A 1 450 ? -13.822 11.205 7.105 1.00 84.38 450 ARG A C 1
ATOM 3528 O O . ARG A 1 450 ? -13.469 12.338 6.783 1.00 84.38 450 ARG A O 1
ATOM 3535 N N . ALA A 1 451 ? -14.982 10.969 7.719 1.00 85.88 451 ALA A N 1
ATOM 3536 C CA . ALA A 1 451 ? -15.880 12.041 8.137 1.00 85.88 451 ALA A CA 1
ATOM 3537 C C . ALA A 1 451 ? -15.270 12.900 9.259 1.00 85.88 451 ALA A C 1
ATOM 3539 O O . ALA A 1 451 ? -15.391 14.126 9.220 1.00 85.88 451 ALA A O 1
ATOM 3540 N N . GLU A 1 452 ? -14.580 12.286 10.225 1.00 85.62 452 GLU A N 1
ATOM 3541 C CA . GLU A 1 452 ? -13.887 13.006 11.300 1.00 85.62 452 GLU A CA 1
ATOM 3542 C C . GLU A 1 452 ? -12.732 13.869 10.763 1.00 85.62 452 GLU A C 1
ATOM 3544 O O . GLU A 1 452 ? -12.604 15.038 11.132 1.00 85.62 452 GLU A O 1
ATOM 3549 N N . GLU A 1 453 ? -11.916 13.334 9.854 1.00 85.00 453 GLU A N 1
ATOM 3550 C CA . GLU A 1 453 ? -10.832 14.073 9.196 1.00 85.00 453 GLU A CA 1
ATOM 3551 C C . GLU A 1 453 ? -11.363 15.232 8.346 1.00 85.00 453 GLU A C 1
ATOM 3553 O O . GLU A 1 453 ? -10.855 16.352 8.437 1.00 85.00 453 GLU A O 1
ATOM 3558 N N . ALA A 1 454 ? -12.434 15.004 7.579 1.00 89.50 454 ALA A N 1
ATOM 3559 C CA . ALA A 1 454 ? -13.090 16.057 6.810 1.00 89.50 454 ALA A CA 1
ATOM 3560 C C . ALA A 1 454 ? -13.635 17.175 7.716 1.00 89.50 454 ALA A C 1
ATOM 3562 O O . ALA A 1 454 ? -13.504 18.355 7.385 1.00 89.50 454 ALA A O 1
ATOM 3563 N N . ALA A 1 455 ? -14.198 16.827 8.879 1.00 91.38 455 ALA A N 1
ATOM 3564 C CA . ALA A 1 455 ? -14.669 17.801 9.860 1.00 91.38 455 ALA A CA 1
ATOM 3565 C C . ALA A 1 455 ? -13.516 18.608 10.483 1.00 91.38 455 ALA A C 1
ATOM 3567 O O . ALA A 1 455 ? -13.630 19.828 10.613 1.00 91.38 455 ALA A O 1
ATOM 3568 N N . LYS A 1 456 ? -12.389 17.959 10.816 1.00 91.62 456 LYS A N 1
ATOM 3569 C CA . LYS A 1 456 ? -11.174 18.638 11.306 1.00 91.62 456 LYS A CA 1
ATOM 3570 C C . LYS A 1 456 ? -10.626 19.616 10.271 1.00 91.62 456 LYS A C 1
ATOM 3572 O O . LYS A 1 456 ? -10.370 20.771 10.601 1.00 91.62 456 LYS A O 1
ATOM 3577 N N . HIS A 1 457 ? -10.522 19.185 9.017 1.00 92.19 457 HIS A N 1
ATOM 3578 C CA . HIS A 1 457 ? -10.060 20.035 7.924 1.00 92.19 457 HIS A CA 1
ATOM 3579 C C . HIS A 1 457 ? -10.999 21.231 7.692 1.00 92.19 457 HIS A C 1
ATOM 3581 O O . HIS A 1 457 ? -10.546 22.364 7.541 1.00 92.19 457 HIS A O 1
ATOM 3587 N N . ALA A 1 458 ? -12.318 21.017 7.730 1.00 93.31 458 ALA A N 1
ATOM 3588 C CA . ALA A 1 458 ? -13.293 22.102 7.631 1.00 93.31 458 ALA A CA 1
ATOM 3589 C C . ALA A 1 458 ? -13.178 23.107 8.793 1.00 93.31 458 ALA A C 1
ATOM 3591 O O . ALA A 1 458 ? -13.267 24.314 8.571 1.00 93.31 458 ALA A O 1
ATOM 3592 N N . ALA A 1 459 ? -12.943 22.631 10.020 1.00 94.44 459 ALA A N 1
ATOM 3593 C CA . ALA A 1 459 ? -12.717 23.495 11.177 1.00 94.44 459 ALA A CA 1
ATOM 3594 C C . ALA A 1 459 ? -11.429 24.324 11.035 1.00 94.44 459 ALA A C 1
ATOM 3596 O O . ALA A 1 459 ? -11.437 25.520 11.318 1.00 94.44 459 ALA A O 1
ATOM 3597 N N . GLU A 1 460 ? -10.346 23.724 10.537 1.00 95.31 460 GLU A N 1
ATOM 3598 C CA . GLU A 1 460 ? -9.087 24.431 10.283 1.00 95.31 460 GLU A CA 1
ATOM 3599 C C . GLU A 1 460 ? -9.246 25.526 9.217 1.00 95.31 460 GLU A C 1
ATOM 3601 O O . GLU A 1 460 ? -8.738 26.637 9.379 1.00 95.31 460 GLU A O 1
ATOM 3606 N N . LEU A 1 461 ? -9.998 25.248 8.148 1.00 95.69 461 LEU A N 1
ATOM 3607 C CA . LEU A 1 461 ? -10.323 26.249 7.130 1.00 95.69 461 LEU A CA 1
ATOM 3608 C C . LEU A 1 461 ? -11.146 27.408 7.703 1.00 95.69 461 LEU A C 1
ATOM 3610 O O . LEU A 1 461 ? -10.890 28.561 7.358 1.00 95.69 461 LEU A O 1
ATOM 3614 N N . LEU A 1 462 ? -12.103 27.126 8.592 1.00 95.94 462 LEU A N 1
ATOM 3615 C CA . LEU A 1 462 ? -12.880 28.166 9.267 1.00 95.94 462 LEU A CA 1
ATOM 3616 C C . LEU A 1 462 ? -12.007 29.040 10.171 1.00 95.94 462 LEU A C 1
ATOM 3618 O O . LEU A 1 462 ? -12.179 30.257 10.174 1.00 95.94 462 LEU A O 1
ATOM 3622 N N . GLU A 1 463 ? -11.063 28.458 10.911 1.00 96.19 463 GLU A N 1
ATOM 3623 C CA . GLU A 1 463 ? -10.125 29.233 11.732 1.00 96.19 463 GLU A CA 1
ATOM 3624 C C . GLU A 1 463 ? -9.185 30.090 10.875 1.00 96.19 463 GLU A C 1
ATOM 3626 O O . GLU A 1 463 ? -9.007 31.276 11.155 1.00 96.19 463 GLU A O 1
ATOM 3631 N N . LYS A 1 464 ? -8.666 29.550 9.766 1.00 95.88 464 LYS A N 1
ATOM 3632 C CA . LYS A 1 464 ? -7.871 30.325 8.797 1.00 95.88 464 LYS A CA 1
ATOM 3633 C C . LYS A 1 464 ? -8.663 31.496 8.211 1.00 95.88 464 LYS A C 1
ATOM 3635 O O . LYS A 1 464 ? -8.142 32.607 8.149 1.00 95.88 464 LYS A O 1
ATOM 3640 N N . ALA A 1 465 ? -9.922 31.274 7.837 1.00 95.75 465 ALA A N 1
ATOM 3641 C CA . ALA A 1 465 ? -10.791 32.328 7.320 1.00 95.75 465 ALA A CA 1
ATOM 3642 C C . ALA A 1 465 ? -11.070 33.415 8.372 1.00 95.75 465 ALA A C 1
ATOM 3644 O O . ALA A 1 465 ? -11.023 34.601 8.058 1.00 95.75 465 ALA A O 1
ATOM 3645 N N . LYS A 1 466 ? -11.309 33.039 9.637 1.00 96.31 466 LYS A N 1
ATOM 3646 C CA . LYS A 1 466 ? -11.468 34.012 10.732 1.00 96.31 466 LYS A CA 1
ATOM 3647 C C . LYS A 1 466 ? -10.212 34.855 10.934 1.00 96.31 466 LYS A C 1
ATOM 3649 O O . LYS A 1 466 ? -10.334 36.062 11.121 1.00 96.31 466 LYS A O 1
ATOM 3654 N N . GLN A 1 467 ? -9.030 34.237 10.880 1.00 95.31 467 GLN A N 1
ATOM 3655 C CA . GLN A 1 467 ? -7.765 34.954 11.024 1.00 95.31 467 GLN A CA 1
ATOM 3656 C C . GLN A 1 467 ? -7.565 35.965 9.890 1.00 95.31 467 GLN A C 1
ATOM 3658 O O . GLN A 1 467 ? -7.251 37.118 10.161 1.00 95.31 467 GLN A O 1
ATOM 3663 N N . GLN A 1 468 ? -7.839 35.574 8.642 1.00 94.94 468 GLN A N 1
ATOM 3664 C CA . GLN A 1 468 ? -7.769 36.483 7.493 1.00 94.94 468 GLN A CA 1
ATOM 3665 C C . GLN A 1 468 ? -8.706 37.685 7.651 1.00 94.9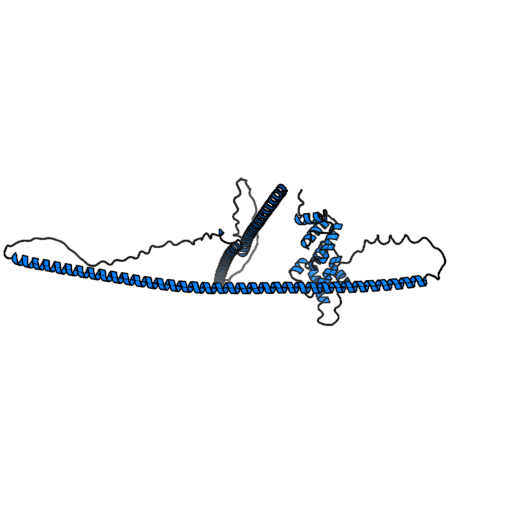4 468 GLN A C 1
ATOM 3667 O O . GLN A 1 468 ? -8.280 38.820 7.472 1.00 94.94 468 GLN A O 1
ATOM 3672 N N . MET A 1 469 ? -9.953 37.453 8.070 1.00 94.25 469 MET A N 1
ATOM 3673 C CA . MET A 1 469 ? -10.912 38.536 8.316 1.00 94.25 469 MET A CA 1
ATOM 3674 C C . MET A 1 469 ? -10.451 39.480 9.440 1.00 94.25 469 MET A C 1
ATOM 3676 O O . MET A 1 469 ? -10.694 40.684 9.370 1.00 94.25 469 MET A O 1
ATOM 3680 N N . ALA A 1 470 ? -9.789 38.957 10.478 1.00 94.88 470 ALA A N 1
ATOM 3681 C CA . ALA A 1 470 ? -9.234 39.767 11.562 1.00 94.88 470 ALA A CA 1
ATOM 3682 C C . ALA A 1 470 ? -8.029 40.605 11.101 1.00 94.88 470 ALA A C 1
ATOM 3684 O O . ALA A 1 470 ? -7.933 41.783 11.450 1.00 94.88 470 ALA A O 1
ATOM 3685 N N . ASP A 1 471 ? -7.143 40.021 10.293 1.00 95.00 471 ASP A N 1
ATOM 3686 C CA . ASP A 1 471 ? -5.976 40.708 9.736 1.00 95.00 471 ASP A CA 1
ATOM 3687 C C . ASP A 1 471 ? -6.399 41.812 8.749 1.00 95.00 471 ASP A C 1
ATOM 3689 O O . ASP A 1 471 ? -5.872 42.924 8.799 1.00 95.00 471 ASP A O 1
ATOM 3693 N N . GLU A 1 472 ? -7.407 41.552 7.910 1.00 93.50 472 GLU A N 1
ATOM 3694 C CA . GLU A 1 472 ? -8.002 42.549 7.012 1.00 93.50 472 GLU A CA 1
ATOM 3695 C C . GLU A 1 472 ? -8.685 43.686 7.783 1.00 93.50 472 GLU A C 1
ATOM 3697 O O . GLU A 1 472 ? -8.482 44.856 7.457 1.00 93.50 472 GLU A O 1
ATOM 3702 N N . ALA A 1 473 ? -9.448 43.375 8.837 1.00 92.56 473 ALA A N 1
ATOM 3703 C CA . ALA A 1 473 ? -10.077 44.394 9.679 1.00 92.56 473 ALA A CA 1
ATOM 3704 C C . ALA A 1 473 ? -9.035 45.311 10.339 1.00 92.56 473 ALA A C 1
ATOM 3706 O O . ALA A 1 473 ? -9.206 46.532 10.350 1.00 92.56 473 ALA A O 1
ATOM 3707 N N . LYS A 1 474 ? -7.927 44.736 10.822 1.00 93.62 474 LYS A N 1
ATOM 3708 C CA . LYS A 1 474 ? -6.813 45.497 11.396 1.00 93.62 474 LYS A CA 1
ATOM 3709 C C . LYS A 1 474 ? -6.125 46.382 10.353 1.00 93.62 474 LYS A C 1
ATOM 3711 O O . LYS A 1 474 ? -5.827 47.537 10.640 1.00 93.62 474 LYS A O 1
ATOM 3716 N N . ALA A 1 475 ? -5.919 45.876 9.136 1.00 89.81 475 ALA A N 1
ATOM 3717 C CA . ALA A 1 475 ? -5.342 46.657 8.043 1.00 89.81 475 ALA A CA 1
ATOM 3718 C C . ALA A 1 475 ? -6.230 47.851 7.643 1.00 89.81 475 ALA A C 1
ATOM 3720 O O . ALA A 1 475 ? -5.718 48.931 7.354 1.00 89.81 475 ALA A O 1
ATOM 3721 N N . VAL A 1 476 ? -7.558 47.684 7.660 1.00 90.44 476 VAL A N 1
ATOM 3722 C CA . VAL A 1 476 ? -8.513 48.775 7.400 1.00 90.44 476 VAL A CA 1
ATOM 3723 C C . VAL A 1 476 ? -8.484 49.827 8.514 1.00 90.44 476 VAL A C 1
ATOM 3725 O O . VAL A 1 476 ? -8.527 51.020 8.217 1.00 90.44 476 VAL A O 1
ATOM 3728 N N . GLU A 1 477 ? -8.382 49.416 9.780 1.00 89.00 477 GLU A N 1
ATOM 3729 C CA . GLU A 1 477 ? -8.269 50.339 10.918 1.00 89.00 477 GLU A CA 1
ATOM 3730 C C . GLU A 1 477 ? -6.958 51.144 10.874 1.00 89.00 477 GLU A C 1
ATOM 3732 O O . GLU A 1 477 ? -6.977 52.363 11.040 1.00 89.00 477 GLU A O 1
ATOM 3737 N N . GLU A 1 478 ? -5.832 50.492 10.568 1.00 87.12 478 GLU A N 1
ATOM 3738 C CA . GLU A 1 478 ? -4.536 51.160 10.388 1.00 87.12 478 GLU A CA 1
ATOM 3739 C C . GLU A 1 478 ? -4.548 52.134 9.196 1.00 87.12 478 GLU A C 1
ATOM 3741 O O . GLU A 1 478 ? -3.996 53.229 9.298 1.00 87.12 478 GLU A O 1
ATOM 3746 N N . ALA A 1 479 ? -5.219 51.782 8.093 1.00 84.75 479 ALA A N 1
ATOM 3747 C CA . ALA A 1 479 ? -5.375 52.661 6.934 1.00 84.75 479 ALA A CA 1
ATOM 3748 C C . ALA A 1 479 ? -6.291 53.868 7.204 1.00 84.75 479 ALA A C 1
ATOM 3750 O O . ALA A 1 479 ? -6.096 54.918 6.605 1.00 84.75 479 ALA A O 1
ATOM 3751 N N . ALA A 1 480 ? -7.278 53.741 8.096 1.00 81.88 480 ALA A N 1
ATOM 3752 C CA . ALA A 1 480 ? -8.149 54.848 8.498 1.00 81.88 480 ALA A CA 1
ATOM 3753 C C . ALA A 1 480 ? -7.484 55.815 9.499 1.00 81.88 480 ALA A C 1
ATOM 3755 O O . ALA A 1 480 ? -7.975 56.927 9.695 1.00 81.88 480 ALA A O 1
ATOM 3756 N N . ALA A 1 481 ? -6.400 55.388 10.154 1.00 79.19 481 ALA A N 1
ATOM 3757 C CA . ALA A 1 481 ? -5.635 56.194 11.103 1.00 79.19 481 ALA A CA 1
ATOM 3758 C C . ALA A 1 481 ? -4.514 57.032 10.451 1.00 79.19 481 ALA A C 1
ATOM 3760 O O . ALA A 1 481 ? -3.957 57.910 11.117 1.00 79.19 481 ALA A O 1
ATOM 3761 N N . GLN A 1 482 ? -4.176 56.755 9.187 1.00 70.19 482 GLN A N 1
ATOM 3762 C CA . GLN A 1 482 ? -3.238 57.525 8.354 1.00 70.19 482 GLN A CA 1
ATOM 3763 C C . GLN A 1 482 ? -3.975 58.600 7.557 1.00 70.19 482 GLN A C 1
ATOM 3765 O O . GLN A 1 482 ? -3.382 59.693 7.388 1.00 70.19 482 GLN A O 1
#

Sequence (482 aa):
MVLANVSTHDFDLFLSILYPTSFGVHPASTVEEWSGILYLADKWSFLSIRTLAIAQMAPIASPIDNIVFGRLYDINEWLIGAYQVVCTRLDALTLEEGRRLGVDDAIRINSIRQDFCFVRVSEASPKLCEEDIESRFGLAMQMEHSASRESMKNVANGLKPYNAAEATSKKEEAAKAAAIERKKRAQEAADKQAKDLEDKRVQDQREAEATSKKEADAKAAEIEQKKKREQEAADKKMKDMEEKKVREQREAVAADIERKKTEAAAAAAKHQKDEAEQKARESQEKKIQDKCETRRKLKEDGEAKAPIKSSKSKEKAKPTAAMSGISDTSIDTAANEQEDWSKLDAWDRRCRKKAKIEKERDTEELADLVKQMKQQLADEVKAAEGGATQQGAGGTSDVSITEQNGTSGVSKTSIGTPAIKKDDWSHLTPSERYEKKLGRIDREYWDENRAEEAAKHAAELLEKAKQQMADEAKAVEEAAAQ

Foldseek 3Di:
DDDPPADPLLVVQLVCVVVPPDPPDRPDDALVSLVSNLVVCVVVVVVVSNVVSCVRNLVHDQLLRLCLVCVVRVPLVSNLVSLLCLLPDPDQQDPVSDVSNDDLSNVLSVVSNCVQVVDPDDPDGDRPDSVNSCVSVVSDDPPPDDPPPVPPPPPPPDDDDDDDPDPPPVVVVVVVVVVVVVVVVVVVVVVVVVVVVVVVVVVVVVVVVVVVVVVVVVVVVVVVVVVVVVVVVVVVVVVVVVVVVVVVVVVVVVVVVVVVVVVVVVVVVVVVVVVVVVVVVVVVVVVVVVVVVVVVVVPPDDDDDDDDDDDDDDDDDDDDDDDDDDDPDDPDDPDPPPPPLVPDDLVVSLVVLLVVLVVVLVVLVVVVVVVVVVVVVVVVVVVVVVPPDDDDDDDDDDDDDDDDDDDDDDDDDDDDDDDDDPDDCVPDRSVVVSVVSSVVSVVSSVVVVVVVVVVVVVVVVVVVVVVVVVVVVVVVVVVVVD

Secondary structure (DSSP, 8-state):
---TT--HHHHHHHHHHHS-SSTT--S--SHHHHHHHHHHHHHTT-HHHHHHHHHHHTTTS-HHHHHHHHHHHT-HHHHHHHHHHHHH-SSPPPHHHHHHH-HHHHHHHHHHHHHHH---S-S-PPP--HHHHHHHHT--------TTSGGGSSS---------TTSHHHHHHHHHHHHHHHHHHHHHHHHHHHHHHHHHHHHHHHHHHHHHHHHHHHHHHHHHHHHHHHHHHHHHHHHHHHHHHHHHHHHHHHHHHHHHHHHHHHHHHHHHHHHHHHHHHHHHHHHHHHHHHHHHHT-SS---------------------------------------GGGS-HHHHHHHHHHHHHHHHHHHHHHHHHHHHHHHHHHHHHHHHGGG---S---------------------------------TTS-HHHHHHHHHHHHHHHHHHHHHHHHHHHHHHHHHHHHHHHHHHHHHHHHHHH--

Organism: NCBI:txid1759441

Radius of gyration: 51.93 Å; chains: 1; bounding box: 138×123×161 Å

pLDDT: mean 71.39, std 22.55, range [23.19, 96.31]